Protein 3THA (pdb70)

B-factor: mean 65.98, std 14.43, range [35.9, 123.42]

Organism: Campylobacter jejuni subsp. jejuni serotype O:2 (strain ATCC 700819 / NCTC 11168) (NCBI:txid192222)

Structure (mmCIF, N/CA/C/O backbone):
data_3THA
#
_entry.id   3THA
#
_cell.length_a   91.969
_cell.length_b   91.969
_cell.length_c   120.020
_cell.angle_alpha   90.000
_cell.angle_beta   90.000
_cell.angle_gamma   120.000
#
_symmetry.space_group_name_H-M   'P 31 2 1'
#
loop_
_entity.id
_entity.type
_entity.pdbx_description
1 polymer 'Tryptophan synthase alpha chain'
2 water water
#
loop_
_atom_site.group_PDB
_atom_site.id
_atom_site.type_symbol
_atom_site.label_atom_id
_atom_site.label_alt_id
_atom_site.label_comp_id
_atom_site.label_asym_id
_atom_site.label_entity_id
_atom_site.label_seq_id
_atom_site.pdbx_PDB_ins_code
_atom_site.Cartn_x
_atom_site.Cartn_y
_atom_site.Cartn_z
_atom_site.occupancy
_atom_site.B_iso_or_equiv
_atom_site.auth_seq_id
_atom_site.auth_comp_id
_atom_site.auth_asym_id
_atom_site.auth_atom_id
_atom_site.pdbx_PDB_model_num
ATOM 1 N N . ALA A 1 3 ? 6.317 52.951 72.786 1.00 78.97 0 ALA A N 1
ATOM 2 C CA . ALA A 1 3 ? 4.839 53.008 73.009 1.00 79.25 0 ALA A CA 1
ATOM 3 C C . ALA A 1 3 ? 4.112 52.417 71.799 1.00 76.86 0 ALA A C 1
ATOM 4 O O . ALA A 1 3 ? 4.666 52.397 70.693 1.00 75.16 0 ALA A O 1
ATOM 14 N N . VAL A 1 5 ? 2.040 52.407 68.674 1.00 70.85 2 VAL A N 1
ATOM 15 C CA . VAL A 1 5 ? 1.773 53.245 67.497 1.00 69.75 2 VAL A CA 1
ATOM 16 C C . VAL A 1 5 ? 0.373 53.915 67.332 1.00 69.57 2 VAL A C 1
ATOM 17 O O . VAL A 1 5 ? -0.663 53.247 67.337 1.00 68.60 2 VAL A O 1
ATOM 21 N N . ASP A 1 6 ? 0.371 55.235 67.157 1.00 69.38 3 ASP A N 1
ATOM 22 C CA . ASP A 1 6 ? -0.800 55.976 66.667 1.00 68.48 3 ASP A CA 1
ATOM 23 C C . ASP A 1 6 ? -0.567 56.465 65.234 1.00 66.43 3 ASP A C 1
ATOM 24 O O . ASP A 1 6 ? 0.097 57.475 65.014 1.00 67.95 3 ASP A O 1
ATOM 29 N N . PHE A 1 7 ? -1.128 55.762 64.264 1.00 63.05 4 PHE A N 1
ATOM 30 C CA . PHE A 1 7 ? -0.906 56.070 62.838 1.00 60.28 4 PHE A CA 1
ATOM 31 C C . PHE A 1 7 ? -1.443 57.435 62.372 1.00 62.03 4 PHE A C 1
ATOM 32 O O . PHE A 1 7 ? -1.029 57.960 61.333 1.00 60.90 4 PHE A O 1
ATOM 40 N N . ARG A 1 8 ? -2.358 58.010 63.140 1.00 64.32 5 ARG A N 1
ATOM 41 C CA . ARG A 1 8 ? -2.874 59.347 62.832 1.00 68.10 5 ARG A CA 1
ATOM 42 C C . ARG A 1 8 ? -1.789 60.401 62.974 1.00 70.78 5 ARG A C 1
ATOM 43 O O . ARG A 1 8 ? -1.923 61.521 62.484 1.00 72.89 5 ARG A O 1
ATOM 51 N N . LYS A 1 9 ? -0.702 60.004 63.633 1.00 71.54 6 LYS A N 1
ATOM 52 C CA . LYS A 1 9 ? 0.480 60.853 63.833 1.00 74.72 6 LYS A CA 1
ATOM 53 C C . LYS A 1 9 ? 1.402 60.971 62.593 1.00 73.39 6 LYS A C 1
ATOM 54 O O . LYS A 1 9 ? 2.212 61.900 62.501 1.00 75.17 6 LYS A O 1
ATOM 60 N N . PHE A 1 10 ? 1.252 60.047 61.639 1.00 70.88 7 PHE A N 1
ATOM 61 C CA . PHE A 1 10 ? 2.164 59.940 60.477 1.00 69.48 7 PHE A CA 1
ATOM 62 C C . PHE A 1 10 ? 1.704 60.638 59.178 1.00 70.34 7 PHE A C 1
ATOM 63 O O . PHE A 1 10 ? 2.423 60.672 58.179 1.00 70.07 7 PHE A O 1
ATOM 71 N N . TYR A 1 11 ? 0.515 61.228 59.223 1.00 72.04 8 TYR A N 1
ATOM 72 C CA . TYR A 1 11 ? -0.048 61.988 58.104 1.00 73.11 8 TYR A CA 1
ATOM 73 C C . TYR A 1 11 ? -1.007 63.047 58.640 1.00 76.47 8 TYR A C 1
ATOM 74 O O . TYR A 1 11 ? -1.446 62.987 59.789 1.00 77.15 8 TYR A O 1
ATOM 83 N N . LYS A 1 12 ? -1.343 63.994 57.775 1.00 78.67 9 LYS A N 1
ATOM 84 C CA . LYS A 1 12 ? -2.245 65.056 58.097 1.00 82.05 9 LYS A CA 1
ATOM 85 C C . LYS A 1 12 ? -3.622 64.734 57.542 1.00 82.12 9 LYS A C 1
ATOM 86 O O . LYS A 1 12 ? -4.520 64.318 58.286 1.00 82.27 9 LYS A O 1
ATOM 92 N N . GLU A 1 13 ? -3.797 64.934 56.237 1.00 81.66 10 GLU A N 1
ATOM 93 C CA . GLU A 1 13 ? -5.129 64.819 55.645 1.00 82.29 10 GLU A CA 1
ATOM 94 C C . GLU A 1 13 ? -5.472 63.375 55.285 1.00 78.06 10 GLU A C 1
ATOM 95 O O . GLU A 1 13 ? -6.542 62.862 55.669 1.00 78.40 10 GLU A O 1
ATOM 101 N N . ASN A 1 14 ? -4.558 62.732 54.556 1.00 73.56 11 ASN A N 1
ATOM 102 C CA . ASN A 1 14 ? -4.738 61.366 54.096 1.00 69.02 11 ASN A CA 1
ATOM 103 C C . ASN A 1 14 ? -3.360 60.744 53.879 1.00 65.74 11 ASN A C 1
ATOM 104 O O . ASN A 1 14 ? -2.467 61.401 53.334 1.00 65.98 11 ASN A O 1
ATOM 109 N N . ALA A 1 15 ? -3.192 59.498 54.325 1.00 61.52 12 ALA A N 1
ATOM 110 C CA . ALA A 1 15 ? -1.893 58.852 54.336 1.00 58.67 12 ALA A CA 1
ATOM 111 C C . ALA A 1 15 ? -1.512 58.268 52.981 1.00 57.36 12 ALA A C 1
ATOM 112 O O . ALA A 1 15 ? -2.269 57.500 52.380 1.00 56.25 12 ALA A O 1
ATOM 114 N N . ASN A 1 16 ? -0.333 58.665 52.503 1.00 57.20 13 ASN A N 1
ATOM 115 C CA . ASN A 1 16 ? 0.325 57.984 51.394 1.00 55.45 13 ASN A CA 1
ATOM 116 C C . ASN A 1 16 ? 1.044 56.714 51.905 1.00 52.63 13 ASN A C 1
ATOM 117 O O . ASN A 1 16 ? 2.028 56.777 52.668 1.00 52.95 13 ASN A O 1
ATOM 122 N N . VAL A 1 17 ? 0.536 55.566 51.484 1.00 50.71 14 VAL A N 1
ATOM 123 C CA . VAL A 1 17 ? 1.118 54.286 51.828 1.00 46.72 14 VAL A CA 1
ATOM 124 C C . VAL A 1 17 ? 1.642 53.599 50.583 1.00 46.40 14 VAL A C 1
ATOM 125 O O . VAL A 1 17 ? 0.949 53.468 49.559 1.00 47.56 14 VAL A O 1
ATOM 129 N N . ALA A 1 18 ? 2.870 53.114 50.700 1.00 45.13 15 ALA A N 1
ATOM 130 C CA . ALA A 1 18 ? 3.525 52.395 49.632 1.00 43.42 15 ALA A CA 1
ATOM 131 C C . ALA A 1 18 ? 4.068 51.070 50.147 1.00 42.11 15 ALA A C 1
ATOM 132 O O . ALA A 1 18 ? 4.358 50.890 51.376 1.00 41.07 15 ALA A O 1
ATOM 134 N N . TYR A 1 19 ? 4.250 50.169 49.192 1.00 40.61 16 TYR A N 1
ATOM 135 C CA . TYR A 1 19 ? 4.767 48.886 49.405 1.00 39.46 16 TYR A CA 1
ATOM 136 C C . TYR A 1 19 ? 5.959 48.681 48.489 1.00 40.96 16 TYR A C 1
ATOM 137 O O . TYR A 1 19 ? 5.933 49.040 47.302 1.00 41.01 16 TYR A O 1
ATOM 146 N N . THR A 1 20 ? 7.023 48.090 49.028 1.00 40.13 17 THR A N 1
ATOM 147 C CA . THR A 1 20 ? 8.142 47.725 48.206 1.00 41.15 17 THR A CA 1
ATOM 148 C C . THR A 1 20 ? 8.666 46.335 48.574 1.00 41.12 17 THR A C 1
ATOM 149 O O . THR A 1 20 ? 8.516 45.914 49.703 1.00 39.63 17 THR A O 1
ATOM 153 N N . VAL A 1 21 ? 9.305 45.634 47.639 1.00 42.27 18 VAL A N 1
ATOM 154 C CA . VAL A 1 21 ? 10.000 44.410 47.970 1.00 41.68 18 VAL A CA 1
ATOM 155 C C . VAL A 1 21 ? 11.450 44.710 48.332 1.00 42.19 18 VAL A C 1
ATOM 156 O O . VAL A 1 21 ? 12.210 45.124 47.454 1.00 43.67 18 VAL A O 1
ATOM 160 N N . LEU A 1 22 ? 11.878 44.444 49.569 1.00 41.40 19 LEU A N 1
ATOM 161 C CA . LEU A 1 22 ? 13.263 44.719 49.902 1.00 42.14 19 LEU A CA 1
ATOM 162 C C . LEU A 1 22 ? 14.170 43.772 49.154 1.00 43.98 19 LEU A C 1
ATOM 163 O O . LEU A 1 22 ? 13.887 42.587 48.978 1.00 43.49 19 LEU A O 1
ATOM 168 N N . GLY A 1 23 ? 15.262 44.321 48.661 1.00 45.94 20 GLY A N 1
ATOM 169 C CA . GLY A 1 23 ? 16.147 43.521 47.866 1.00 47.91 20 GLY A CA 1
ATOM 170 C C . GLY A 1 23 ? 15.840 43.623 46.395 1.00 49.30 20 GLY A C 1
ATOM 171 O O . GLY A 1 23 ? 16.646 43.149 45.606 1.00 51.99 20 GLY A O 1
ATOM 172 N N . TYR A 1 24 ? 14.733 44.259 45.987 1.00 48.15 21 TYR A N 1
ATOM 173 C CA . TYR A 1 24 ? 14.517 44.441 44.531 1.00 48.87 21 TYR A CA 1
ATOM 174 C C . TYR A 1 24 ? 14.859 45.837 43.934 1.00 50.43 21 TYR A C 1
ATOM 175 O O . TYR A 1 24 ? 14.298 46.870 44.352 1.00 49.94 21 TYR A O 1
ATOM 184 N N . PRO A 1 25 ? 15.747 45.873 42.927 1.00 53.11 22 PRO A N 1
ATOM 185 C CA . PRO A 1 25 ? 16.451 44.735 42.302 1.00 56.04 22 PRO A CA 1
ATOM 186 C C . PRO A 1 25 ? 17.739 44.376 43.055 1.00 58.15 22 PRO A C 1
ATOM 187 O O . PRO A 1 25 ? 18.462 43.485 42.659 1.00 61.75 22 PRO A O 1
ATOM 191 N N . ASN A 1 26 ? 18.042 45.104 44.117 1.00 57.84 23 ASN A N 1
ATOM 192 C CA . ASN A 1 26 ? 19.156 44.785 44.964 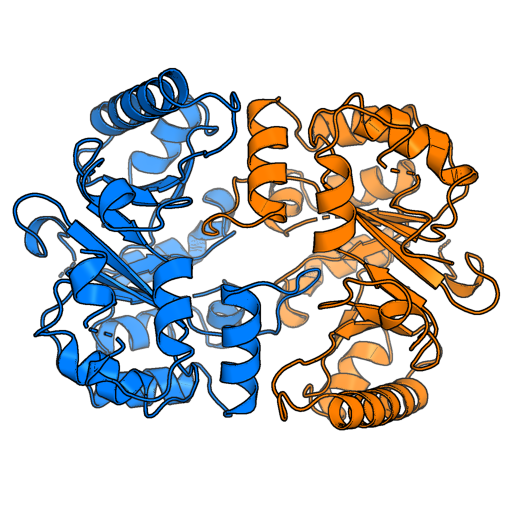1.00 58.63 23 ASN A CA 1
ATOM 193 C C . ASN A 1 26 ? 19.008 45.575 46.246 1.00 57.83 23 ASN A C 1
ATOM 194 O O . ASN A 1 26 ? 18.263 46.581 46.295 1.00 56.79 23 ASN A O 1
ATOM 199 N N . LEU A 1 27 ? 19.728 45.101 47.260 1.00 57.44 24 LEU A N 1
ATOM 200 C CA . LEU A 1 27 ? 19.632 45.537 48.612 1.00 56.03 24 LEU A CA 1
ATOM 201 C C . LEU A 1 27 ? 20.137 46.964 48.682 1.00 56.33 24 LEU A C 1
ATOM 202 O O . LEU A 1 27 ? 19.647 47.803 49.485 1.00 54.95 24 LEU A O 1
ATOM 207 N N . GLN A 1 28 ? 21.136 47.265 47.859 1.00 57.03 25 GLN A N 1
ATOM 208 C CA A GLN A 1 28 ? 21.720 48.576 47.899 0.60 58.28 25 GLN A CA 1
ATOM 209 C CA B GLN A 1 28 ? 21.703 48.611 47.919 0.40 57.59 25 GLN A CA 1
ATOM 210 C C . GLN A 1 28 ? 20.719 49.600 47.317 1.00 57.02 25 GLN A C 1
ATOM 211 O O . GLN A 1 28 ? 20.683 50.763 47.732 1.00 58.36 25 GLN A O 1
ATOM 222 N N . THR A 1 29 ? 19.881 49.154 46.378 1.00 55.09 26 THR A N 1
ATOM 223 C CA . THR A 1 29 ? 18.798 50.024 45.874 1.00 52.99 26 THR A CA 1
ATOM 224 C C . THR A 1 29 ? 17.785 50.308 47.011 1.00 50.03 26 THR A C 1
ATOM 225 O O . THR A 1 29 ? 17.464 51.456 47.261 1.00 48.88 26 THR A O 1
ATOM 229 N N . SER A 1 30 ? 17.318 49.258 47.703 1.00 48.32 27 SER A N 1
ATOM 230 C CA . SER A 1 30 ? 16.449 49.407 48.888 1.00 47.57 27 SER A CA 1
ATOM 231 C C . SER A 1 30 ? 17.026 50.358 49.913 1.00 48.41 27 SER A C 1
ATOM 232 O O . SER A 1 30 ? 16.348 51.223 50.418 1.00 48.32 27 SER A O 1
ATOM 235 N N . GLU A 1 31 ? 18.310 50.179 50.196 1.00 51.62 28 GLU A N 1
ATOM 236 C CA . GLU A 1 31 ? 19.059 51.006 51.129 1.00 53.16 28 GLU A CA 1
ATOM 237 C C . GLU A 1 31 ? 18.962 52.476 50.742 1.00 53.89 28 GLU A C 1
ATOM 238 O O . GLU A 1 31 ? 18.445 53.295 51.514 1.00 53.89 28 GLU A O 1
ATOM 244 N N . ALA A 1 32 ? 19.417 52.797 49.539 1.00 54.37 29 ALA A N 1
ATOM 245 C CA . ALA A 1 32 ? 19.321 54.144 49.026 1.00 56.53 29 ALA A CA 1
ATOM 246 C C . ALA A 1 32 ? 17.890 54.657 49.011 1.00 56.06 29 ALA A C 1
ATOM 247 O O . ALA A 1 32 ? 17.625 55.843 49.321 1.00 57.68 29 ALA A O 1
ATOM 249 N N . PHE A 1 33 ? 16.952 53.782 48.650 1.00 53.98 30 PHE A N 1
ATOM 250 C CA . PHE A 1 33 ? 15.566 54.178 48.678 1.00 52.42 30 PHE A CA 1
ATOM 251 C C . PHE A 1 33 ? 15.191 54.591 50.079 1.00 51.59 30 PHE A C 1
ATOM 252 O O . PHE A 1 33 ? 14.668 55.699 50.277 1.00 51.22 30 PHE A O 1
ATOM 260 N N . LEU A 1 34 ? 15.493 53.729 51.059 1.00 51.87 31 LEU A N 1
ATOM 261 C CA . LEU A 1 34 ? 15.107 54.009 52.483 1.00 51.83 31 LEU A CA 1
ATOM 262 C C . LEU A 1 34 ? 15.760 55.269 53.008 1.00 54.61 31 LEU A C 1
ATOM 263 O O . LEU A 1 34 ? 15.203 55.967 53.828 1.00 54.63 31 LEU A O 1
ATOM 268 N N . GLN A 1 35 ? 16.937 55.580 52.472 1.00 57.82 32 GLN A N 1
ATOM 269 C CA . GLN A 1 35 ? 17.664 56.747 52.902 1.00 61.68 32 GLN A CA 1
ATOM 270 C C . GLN A 1 35 ? 17.041 58.002 52.383 1.00 63.07 32 GLN A C 1
ATOM 271 O O . GLN A 1 35 ? 17.339 59.071 52.884 1.00 65.76 32 GLN A O 1
ATOM 277 N N . ARG A 1 36 ? 16.167 57.882 51.388 1.00 62.44 33 ARG A N 1
ATOM 278 C CA . ARG A 1 36 ? 15.527 59.055 50.777 1.00 63.58 33 ARG A CA 1
ATOM 279 C C . ARG A 1 36 ? 14.061 59.094 51.102 1.00 61.72 33 ARG A C 1
ATOM 280 O O . ARG A 1 36 ? 13.341 59.941 50.603 1.00 62.71 33 ARG A O 1
ATOM 288 N N . LEU A 1 37 ? 13.630 58.154 51.919 1.00 59.03 34 LEU A N 1
ATOM 289 C CA . LEU A 1 37 ? 12.247 58.050 52.289 1.00 58.40 34 LEU A CA 1
ATOM 290 C C . LEU A 1 37 ? 11.747 59.348 52.891 1.00 61.23 34 LEU A C 1
ATOM 291 O O . LEU A 1 37 ? 10.700 59.864 52.488 1.00 62.53 34 LEU A O 1
ATOM 296 N N . ASP A 1 38 ? 12.528 59.903 53.814 1.00 64.07 35 ASP A N 1
ATOM 297 C CA . ASP A 1 38 ? 12.286 61.243 54.364 1.00 68.18 35 ASP A CA 1
ATOM 298 C C . ASP A 1 38 ? 11.906 62.349 53.362 1.00 70.59 35 ASP A C 1
ATOM 299 O O . ASP A 1 38 ? 11.058 63.197 53.688 1.00 72.98 35 ASP A O 1
ATOM 304 N N . GLN A 1 39 ? 12.498 62.346 52.158 1.00 70.91 36 GLN A N 1
ATOM 305 C CA . GLN A 1 39 ? 12.123 63.328 51.119 1.00 72.57 36 GLN A CA 1
ATOM 306 C C . GLN A 1 39 ? 11.167 62.795 50.015 1.00 71.05 36 GLN A C 1
ATOM 307 O O . GLN A 1 39 ? 10.940 63.449 49.000 1.00 73.28 36 GLN A O 1
ATOM 313 N N . SER A 1 40 ? 10.597 61.612 50.218 1.00 67.40 37 SER A N 1
ATOM 314 C CA . SER A 1 40 ? 9.488 61.159 49.379 1.00 65.62 37 SER A CA 1
ATOM 315 C C . SER A 1 40 ? 8.157 61.566 50.017 1.00 64.68 37 SER A C 1
ATOM 316 O O . SER A 1 40 ? 8.126 61.934 51.178 1.00 64.91 37 SER A O 1
ATOM 319 N N . PRO A 1 41 ? 7.054 61.462 49.265 1.00 64.09 38 PRO A N 1
ATOM 320 C CA . PRO A 1 41 ? 5.721 61.756 49.810 1.00 63.94 38 PRO A CA 1
ATOM 321 C C . PRO A 1 41 ? 5.101 60.591 50.535 1.00 60.99 38 PRO A C 1
ATOM 322 O O . PRO A 1 41 ? 3.962 60.682 50.992 1.00 61.84 38 PRO A O 1
ATOM 326 N N . ILE A 1 42 ? 5.830 59.491 50.631 1.00 57.84 39 ILE A N 1
ATOM 327 C CA . ILE A 1 42 ? 5.325 58.322 51.319 1.00 54.02 39 ILE A CA 1
ATOM 328 C C . ILE A 1 42 ? 5.348 58.592 52.818 1.00 53.75 39 ILE A C 1
ATOM 329 O O . ILE A 1 42 ? 6.377 58.980 53.356 1.00 54.26 39 ILE A O 1
ATOM 334 N N . ASP A 1 43 ? 4.208 58.384 53.478 1.00 52.99 40 ASP A N 1
ATOM 335 C CA . ASP A 1 43 ? 4.096 58.532 54.932 1.00 52.23 40 ASP A CA 1
ATOM 336 C C . ASP A 1 43 ? 4.337 57.196 55.640 1.00 49.43 40 ASP A C 1
ATOM 337 O O . ASP A 1 43 ? 4.878 57.167 56.741 1.00 48.51 40 ASP A O 1
ATOM 342 N N . ILE A 1 44 ? 3.901 56.097 55.017 1.00 47.57 41 ILE A N 1
ATOM 343 C CA . ILE A 1 44 ? 4.029 54.779 55.618 1.00 45.57 41 ILE A CA 1
ATOM 344 C C . ILE A 1 44 ? 4.530 53.819 54.522 1.00 45.13 41 ILE A C 1
ATOM 345 O O . ILE A 1 44 ? 4.008 53.800 53.369 1.00 45.51 41 ILE A O 1
ATOM 350 N N . LEU A 1 45 ? 5.525 53.011 54.886 1.00 43.50 42 LEU A N 1
ATOM 351 C CA . LEU A 1 45 ? 6.156 52.122 53.948 1.00 41.77 42 LEU A CA 1
ATOM 352 C C . LEU A 1 45 ? 5.997 50.757 54.477 1.00 40.72 42 LEU A C 1
ATOM 353 O O . LEU A 1 45 ? 6.421 50.525 55.577 1.00 40.25 42 LEU A O 1
ATOM 358 N N . GLU A 1 46 ? 5.342 49.881 53.709 1.00 40.36 43 GLU A N 1
ATOM 359 C CA . GLU A 1 46 ? 5.305 48.464 54.006 1.00 40.13 43 GLU A CA 1
ATOM 360 C C . GLU A 1 46 ? 6.540 47.804 53.395 1.00 41.17 43 GLU A C 1
ATOM 361 O O . GLU A 1 46 ? 6.797 47.905 52.189 1.00 41.92 43 GLU A O 1
ATOM 367 N N . LEU A 1 47 ? 7.321 47.149 54.233 1.00 41.11 44 LEU A N 1
ATOM 368 C CA . LEU A 1 47 ? 8.515 46.521 53.772 1.00 41.21 44 LEU A CA 1
ATOM 369 C C . LEU A 1 47 ? 8.183 45.076 53.450 1.00 41.52 44 LEU A C 1
ATOM 370 O O . LEU A 1 47 ? 7.896 44.311 54.348 1.00 40.63 44 LEU A O 1
ATOM 375 N N . GLY A 1 48 ? 8.173 44.713 52.167 1.00 41.67 45 GLY A N 1
ATOM 376 C CA . GLY A 1 48 ? 7.936 43.343 51.789 1.00 43.08 45 GLY A CA 1
ATOM 377 C C . GLY A 1 48 ? 9.176 42.514 51.989 1.00 44.91 45 GLY A C 1
ATOM 378 O O . GLY A 1 48 ? 10.179 42.825 51.417 1.00 45.57 45 GLY A O 1
ATOM 379 N N . VAL A 1 49 ? 9.130 41.453 52.792 1.00 46.45 46 VAL A N 1
ATOM 380 C CA . VAL A 1 49 ? 10.323 40.644 52.904 1.00 50.18 46 VAL A CA 1
ATOM 381 C C . VAL A 1 49 ? 10.132 39.261 52.354 1.00 53.13 46 VAL A C 1
ATOM 382 O O . VAL A 1 49 ? 9.414 38.482 52.917 1.00 52.74 46 VAL A O 1
ATOM 386 N N . ALA A 1 50 ? 10.825 38.946 51.266 1.00 56.95 47 ALA A N 1
ATOM 387 C CA . ALA A 1 50 ? 10.790 37.579 50.714 1.00 60.52 47 ALA A CA 1
ATOM 388 C C . ALA A 1 50 ? 11.471 36.454 51.588 1.00 63.11 47 ALA A C 1
ATOM 389 O O . ALA A 1 50 ? 12.615 36.617 52.068 1.00 62.27 47 ALA A O 1
ATOM 391 N N . TYR A 1 51 ? 10.770 35.312 51.753 1.00 66.13 48 TYR A N 1
ATOM 392 C CA . TYR A 1 51 ? 11.314 34.099 52.430 1.00 68.82 48 TYR A CA 1
ATOM 393 C C . TYR A 1 51 ? 11.289 32.812 51.553 1.00 72.83 48 TYR A C 1
ATOM 394 O O . TYR A 1 51 ? 12.311 32.107 51.423 1.00 74.66 48 TYR A O 1
ATOM 403 N N . SER A 1 52 ? 10.124 32.506 50.975 1.00 74.94 49 SER A N 1
ATOM 404 C CA . SER A 1 52 ? 9.976 31.434 49.960 1.00 79.19 49 SER A CA 1
ATOM 405 C C . SER A 1 52 ? 9.682 32.004 48.558 1.00 80.66 49 SER A C 1
ATOM 406 O O . SER A 1 52 ? 9.191 33.154 48.431 1.00 79.66 49 SER A O 1
ATOM 409 N N . ASP A 1 53 ? 9.937 31.208 47.509 1.00 84.11 50 ASP A N 1
ATOM 410 C CA . ASP A 1 53 ? 9.473 31.558 46.145 1.00 85.45 50 ASP A CA 1
ATOM 411 C C . ASP A 1 53 ? 7.946 31.395 46.041 1.00 85.15 50 ASP A C 1
ATOM 412 O O . ASP A 1 53 ? 7.396 30.475 46.635 1.00 85.79 50 ASP A O 1
ATOM 417 N N . PRO A 1 54 ? 7.255 32.309 45.323 1.00 84.61 51 PRO A N 1
ATOM 418 C CA . PRO A 1 54 ? 5.826 32.233 44.910 1.00 84.99 51 PRO A CA 1
ATOM 419 C C . PRO A 1 54 ? 5.478 31.112 43.928 1.00 88.58 51 PRO A C 1
ATOM 420 O O . PRO A 1 54 ? 6.360 30.566 43.279 1.00 90.43 51 PRO A O 1
ATOM 424 N N . ILE A 1 55 ? 4.190 30.820 43.777 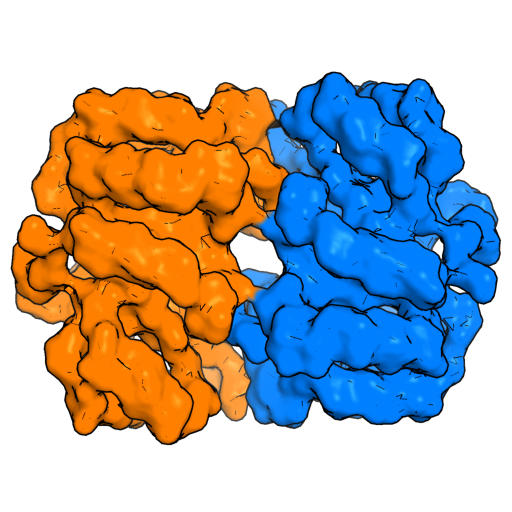1.00 89.18 52 ILE A N 1
ATOM 425 C CA . ILE A 1 55 ? 3.800 29.516 43.286 1.00 92.41 52 ILE A CA 1
ATOM 426 C C . ILE A 1 55 ? 3.223 29.432 41.866 1.00 95.46 52 ILE A C 1
ATOM 427 O O . ILE A 1 55 ? 3.986 29.163 40.945 1.00 98.12 52 ILE A O 1
ATOM 432 N N . ALA A 1 56 ? 1.908 29.633 41.680 1.00 95.53 53 ALA A N 1
ATOM 433 C CA . ALA A 1 56 ? 1.240 29.347 40.369 1.00 99.12 53 ALA A CA 1
ATOM 434 C C . ALA A 1 56 ? 1.215 30.539 39.416 1.00 98.89 53 ALA A C 1
ATOM 435 O O . ALA A 1 56 ? 0.377 30.602 38.528 1.00 101.14 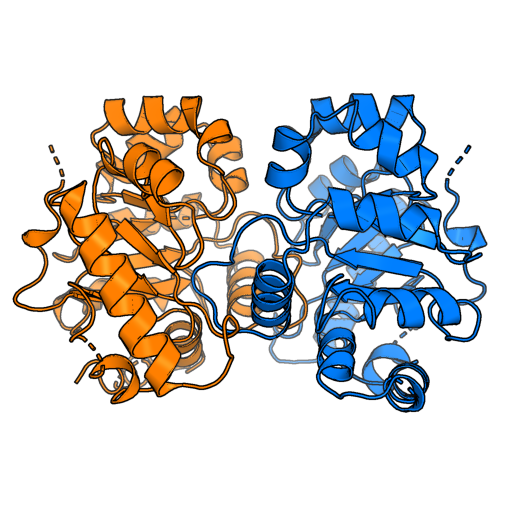53 ALA A O 1
ATOM 437 N N . ASP A 1 57 ? 2.190 31.436 39.580 1.00 96.63 54 ASP A N 1
ATOM 438 C CA . ASP A 1 57 ? 2.076 32.853 39.213 1.00 94.63 54 ASP A CA 1
ATOM 439 C C . ASP A 1 57 ? 2.823 33.278 37.911 1.00 95.49 54 ASP A C 1
ATOM 440 O O . ASP A 1 57 ? 2.728 32.625 36.880 1.00 98.39 54 ASP A O 1
ATOM 445 N N . GLY A 1 58 ? 3.542 34.400 38.010 1.00 92.81 55 GLY A N 1
ATOM 446 C CA . GLY A 1 58 ? 4.331 35.004 36.935 1.00 93.12 55 GLY A CA 1
ATOM 447 C C . GLY A 1 58 ? 4.456 36.526 37.089 1.00 89.34 55 GLY A C 1
ATOM 448 O O . GLY A 1 58 ? 5.146 37.147 36.272 1.00 90.61 55 GLY A O 1
ATOM 449 N N . GLU A 1 59 ? 3.827 37.102 38.137 1.00 84.25 56 GLU A N 1
ATOM 450 C CA . GLU A 1 59 ? 3.436 38.569 38.212 1.00 81.05 56 GLU A CA 1
ATOM 451 C C . GLU A 1 59 ? 4.387 39.595 38.881 1.00 76.21 56 GLU A C 1
ATOM 452 O O . GLU A 1 59 ? 5.460 39.242 39.371 1.00 75.00 56 GLU A O 1
ATOM 458 N N . ILE A 1 60 ? 3.976 40.867 38.888 1.00 73.61 57 ILE A N 1
ATOM 459 C CA . ILE A 1 60 ? 4.849 41.966 39.340 1.00 70.57 57 ILE A CA 1
ATOM 460 C C . ILE A 1 60 ? 5.488 41.717 40.708 1.00 66.95 57 ILE A C 1
ATOM 461 O O . ILE A 1 60 ? 6.703 41.579 40.806 1.00 67.37 57 ILE A O 1
ATOM 466 N N . ILE A 1 61 ? 4.687 41.599 41.757 1.00 63.78 58 ILE A N 1
ATOM 467 C CA . ILE A 1 61 ? 5.284 41.432 43.092 1.00 59.74 58 ILE A CA 1
ATOM 468 C C . ILE A 1 61 ? 6.009 40.119 43.192 1.00 60.02 58 ILE A C 1
ATOM 469 O O . ILE A 1 61 ? 7.112 40.048 43.733 1.00 60.19 58 ILE A O 1
ATOM 474 N N . ALA A 1 62 ? 5.450 39.077 42.601 1.00 61.69 59 ALA A N 1
ATOM 475 C CA . ALA A 1 62 ? 6.098 37.772 42.704 1.00 62.34 59 ALA A CA 1
ATOM 476 C C . ALA A 1 62 ? 7.511 37.727 42.076 1.00 62.94 59 ALA A C 1
ATOM 477 O O . ALA A 1 62 ? 8.459 37.237 42.701 1.00 62.71 59 ALA A O 1
ATOM 479 N N . ASP A 1 63 ? 7.696 38.285 40.880 1.00 64.30 60 ASP A N 1
ATOM 480 C CA . ASP A 1 63 ? 9.053 38.254 40.273 1.00 65.44 60 ASP A CA 1
ATOM 481 C C . ASP A 1 63 ? 10.160 39.044 41.023 1.00 63.39 60 ASP A C 1
ATOM 482 O O . ASP A 1 63 ? 11.341 38.623 41.089 1.00 64.04 60 ASP A O 1
ATOM 487 N N . ALA A 1 64 ? 9.786 40.182 41.583 1.00 60.55 61 ALA A N 1
ATOM 488 C CA . ALA A 1 64 ? 10.727 40.978 42.357 1.00 59.74 61 ALA A CA 1
ATOM 489 C C . ALA A 1 64 ? 11.209 40.162 43.520 1.00 58.94 61 ALA A C 1
ATOM 490 O O . ALA A 1 64 ? 12.392 40.157 43.872 1.00 59.15 61 ALA A O 1
ATOM 492 N N . ALA A 1 65 ? 10.265 39.459 44.132 1.00 59.64 62 ALA A N 1
ATOM 493 C CA . ALA A 1 65 ? 10.561 38.651 45.333 1.00 59.38 62 ALA A CA 1
ATOM 494 C C . ALA A 1 65 ? 11.580 37.528 45.087 1.00 61.46 62 ALA A C 1
ATOM 495 O O . ALA A 1 65 ? 12.450 37.320 45.924 1.00 61.92 62 ALA A O 1
ATOM 497 N N . LYS A 1 66 ? 11.504 36.860 43.931 1.00 64.85 63 LYS A N 1
ATOM 498 C CA . LYS A 1 66 ? 12.463 35.789 43.541 1.00 67.37 63 LYS A CA 1
ATOM 499 C C . LYS A 1 66 ? 13.825 36.346 43.241 1.00 69.04 63 LYS A C 1
ATOM 500 O O . LYS A 1 66 ? 14.880 35.716 43.545 1.00 70.62 63 LYS A O 1
ATOM 506 N N . ILE A 1 67 ? 13.819 37.513 42.594 1.00 69.04 64 ILE A N 1
ATOM 507 C CA . ILE A 1 67 ? 15.050 38.186 42.299 1.00 69.39 64 ILE A CA 1
ATOM 508 C C . ILE A 1 67 ? 15.639 38.559 43.638 1.00 68.66 64 ILE A C 1
ATOM 509 O O . ILE A 1 67 ? 16.800 38.270 43.922 1.00 70.69 64 ILE A O 1
ATOM 514 N N . ALA A 1 68 ? 14.834 39.139 44.512 1.00 66.37 65 ALA A N 1
ATOM 515 C CA . ALA A 1 68 ? 15.390 39.517 45.784 1.00 65.82 65 ALA A CA 1
ATOM 516 C C . ALA A 1 68 ? 16.040 38.297 46.438 1.00 66.87 65 ALA A C 1
ATOM 517 O O . ALA A 1 68 ? 16.998 38.422 47.205 1.00 68.20 65 ALA A O 1
ATOM 519 N N . LEU A 1 69 ? 15.527 37.118 46.145 1.00 67.45 66 LEU A N 1
ATOM 520 C CA . LEU A 1 69 ? 16.015 35.942 46.870 1.00 68.81 66 LEU A CA 1
ATOM 521 C C . LEU A 1 69 ? 17.424 35.552 46.381 1.00 71.46 66 LEU A C 1
ATOM 522 O O . LEU A 1 69 ? 18.353 35.305 47.157 1.00 71.36 66 LEU A O 1
ATOM 527 N N . ASP A 1 70 ? 17.586 35.601 45.071 1.00 74.17 67 ASP A N 1
ATOM 528 C CA . ASP A 1 70 ? 18.847 35.253 44.455 1.00 77.48 67 ASP A CA 1
ATOM 529 C C . ASP A 1 70 ? 19.991 36.182 44.896 1.00 77.62 67 ASP A C 1
ATOM 530 O O . ASP A 1 70 ? 21.147 35.763 45.056 1.00 80.58 67 ASP A O 1
ATOM 535 N N . GLN A 1 71 ? 19.655 37.439 45.097 1.00 75.59 68 GLN A N 1
ATOM 536 C CA . GLN A 1 71 ? 20.574 38.417 45.601 1.00 75.00 68 GLN A CA 1
ATOM 537 C C . GLN A 1 71 ? 21.104 38.012 46.982 1.00 74.51 68 GLN A C 1
ATOM 538 O O . GLN A 1 71 ? 21.905 38.743 47.567 1.00 75.02 68 GLN A O 1
ATOM 544 N N . GLY A 1 72 ? 20.639 36.878 47.519 1.00 73.59 69 GLY A N 1
ATOM 545 C CA . GLY A 1 72 ? 21.023 36.448 48.868 1.00 71.49 69 GLY A CA 1
ATOM 546 C C . GLY A 1 72 ? 20.334 37.279 49.942 1.00 67.68 69 GLY A C 1
ATOM 547 O O . GLY A 1 72 ? 20.803 37.370 51.078 1.00 66.87 69 GLY A O 1
ATOM 548 N N . VAL A 1 73 ? 19.209 37.886 49.584 1.00 65.45 70 VAL A N 1
ATOM 549 C CA . VAL A 1 73 ? 18.472 38.734 50.527 1.00 61.07 70 VAL A CA 1
ATOM 550 C C . VAL A 1 73 ? 17.583 37.870 51.398 1.00 59.48 70 VAL A C 1
ATOM 551 O O . VAL A 1 73 ? 16.944 36.911 50.941 1.00 58.33 70 VAL A O 1
ATOM 555 N N . ASP A 1 74 ? 17.583 38.189 52.691 1.00 57.70 71 ASP A N 1
ATOM 556 C CA . ASP A 1 74 ? 16.771 37.479 53.633 1.00 55.37 71 ASP A CA 1
ATOM 557 C C . ASP A 1 74 ? 16.593 38.402 54.790 1.00 53.21 71 ASP A C 1
ATOM 558 O O . ASP A 1 74 ? 17.145 39.538 54.841 1.00 52.54 71 ASP A O 1
ATOM 563 N N . ILE A 1 75 ? 15.838 37.887 55.744 1.00 51.44 72 ILE A N 1
ATOM 564 C CA . ILE A 1 75 ? 15.413 38.640 56.886 1.00 49.50 72 ILE A CA 1
ATOM 565 C C . ILE A 1 75 ? 16.566 39.235 57.653 1.00 51.05 72 ILE A C 1
ATOM 566 O O . ILE A 1 75 ? 16.502 40.408 58.087 1.00 50.28 72 ILE A O 1
ATOM 571 N N . HIS A 1 76 ? 17.641 38.437 57.798 1.00 52.90 73 HIS A N 1
ATOM 572 C CA . HIS A 1 76 ? 18.842 38.857 58.520 1.00 53.65 73 HIS A CA 1
ATOM 573 C C . HIS A 1 76 ? 19.498 40.066 57.827 1.00 54.16 73 HIS A C 1
ATOM 574 O O . HIS A 1 76 ? 19.742 41.102 58.468 1.00 53.81 73 HIS A O 1
ATOM 581 N N . SER A 1 77 ? 19.741 39.978 56.524 1.00 54.99 74 SER A N 1
ATOM 582 C CA . SER A 1 77 ? 20.290 41.167 55.825 1.00 57.11 74 SER A CA 1
ATOM 583 C C . SER A 1 77 ? 19.337 42.357 55.940 1.00 55.79 74 SER A C 1
ATOM 584 O O . SER A 1 77 ? 19.775 43.517 56.013 1.00 55.91 74 SER A O 1
ATOM 587 N N . VAL A 1 78 ? 18.040 42.059 56.014 1.00 54.80 75 VAL A N 1
ATOM 588 C CA . VAL A 1 78 ? 17.031 43.112 56.129 1.00 54.53 75 VAL A CA 1
ATOM 589 C C . VAL A 1 78 ? 17.139 43.800 57.455 1.00 54.88 75 VAL A C 1
ATOM 590 O O . VAL A 1 78 ? 17.359 45.028 57.527 1.00 56.14 75 VAL A O 1
ATOM 594 N N . PHE A 1 79 ? 17.011 43.009 58.510 1.00 55.56 76 PHE A N 1
ATOM 595 C CA . PHE A 1 79 ? 17.370 43.462 59.856 1.00 56.09 76 PHE A CA 1
ATOM 596 C C . PHE A 1 79 ? 18.654 44.258 59.908 1.00 58.16 76 PHE A C 1
ATOM 597 O O . PHE A 1 79 ? 18.661 45.379 60.431 1.00 59.78 76 PHE A O 1
ATOM 605 N N . GLU A 1 80 ? 19.734 43.723 59.342 1.00 59.77 77 GLU A N 1
ATOM 606 C CA . GLU A 1 80 ? 21.021 44.446 59.343 1.00 61.86 77 GLU A CA 1
ATOM 607 C C . GLU A 1 80 ? 20.901 45.819 58.698 1.00 61.25 77 GLU A C 1
ATOM 608 O O . GLU A 1 80 ? 21.510 46.780 59.164 1.00 62.75 77 GLU A O 1
ATOM 614 N N . LEU A 1 81 ? 20.114 45.901 57.619 1.00 59.39 78 LEU A N 1
ATOM 615 C CA . LEU A 1 81 ? 19.948 47.148 56.845 1.00 58.59 78 LEU A CA 1
ATOM 616 C C . LEU A 1 81 ? 19.138 48.127 57.652 1.00 58.10 78 LEU A C 1
ATOM 617 O O . LEU A 1 81 ? 19.445 49.324 57.716 1.00 59.23 78 LEU A O 1
ATOM 622 N N . LEU A 1 82 ? 18.085 47.622 58.271 1.00 56.16 79 LEU A N 1
ATOM 623 C CA . LEU A 1 82 ? 17.289 48.471 59.087 1.00 56.57 79 LEU A CA 1
ATOM 624 C C . LEU A 1 82 ? 18.109 49.174 60.137 1.00 58.52 79 LEU A C 1
ATOM 625 O O . LEU A 1 82 ? 17.800 50.298 60.450 1.00 59.33 79 LEU A O 1
ATOM 630 N N . ALA A 1 83 ? 19.183 48.555 60.655 1.00 60.99 80 ALA A N 1
ATOM 631 C CA . ALA A 1 83 ? 20.067 49.262 61.632 1.00 63.09 80 ALA A CA 1
ATOM 632 C C . ALA A 1 83 ? 20.719 50.489 61.034 1.00 64.84 80 ALA A C 1
ATOM 633 O O . ALA A 1 83 ? 20.985 51.463 61.726 1.00 66.14 80 ALA A O 1
ATOM 635 N N . ARG A 1 84 ? 20.948 50.451 59.732 1.00 65.38 81 ARG A N 1
ATOM 636 C CA . ARG A 1 84 ? 21.754 51.481 59.080 1.00 67.88 81 ARG A CA 1
ATOM 637 C C . ARG A 1 84 ? 20.952 52.693 58.614 1.00 67.98 81 ARG A C 1
ATOM 638 O O . ARG A 1 84 ? 21.522 53.737 58.279 1.00 69.39 81 ARG A O 1
ATOM 646 N N . ILE A 1 85 ? 19.631 52.548 58.646 1.00 66.55 82 ILE A N 1
ATOM 647 C CA . ILE A 1 85 ? 18.682 53.494 58.058 1.00 67.21 82 ILE A CA 1
ATOM 648 C C . ILE A 1 85 ? 18.255 54.522 59.083 1.00 68.29 82 ILE A C 1
ATOM 649 O O . ILE A 1 85 ? 18.103 54.214 60.260 1.00 68.92 82 ILE A O 1
ATOM 654 N N . LYS A 1 86 ? 18.043 55.751 58.651 1.00 69.56 83 LYS A N 1
ATOM 655 C CA . LYS A 1 86 ? 17.265 56.669 59.486 1.00 70.05 83 LYS A CA 1
ATOM 656 C C . LYS A 1 86 ? 16.078 57.253 58.732 1.00 68.30 83 LYS A C 1
ATOM 657 O O . LYS A 1 86 ? 16.237 57.848 57.661 1.00 68.95 83 LYS A O 1
ATOM 663 N N . THR A 1 87 ? 14.885 57.032 59.292 1.00 65.49 84 THR A N 1
ATOM 664 C CA . THR A 1 87 ? 13.697 57.606 58.753 1.00 63.01 84 THR A CA 1
ATOM 665 C C . THR A 1 87 ? 12.734 58.007 59.866 1.00 63.40 84 THR A C 1
ATOM 666 O O . THR A 1 87 ? 12.590 57.304 60.851 1.00 62.06 84 THR A O 1
ATOM 670 N N . LYS A 1 88 ? 12.036 59.119 59.664 1.00 64.41 85 LYS A N 1
ATOM 671 C CA . LYS A 1 88 ? 10.896 59.478 60.509 1.00 65.33 85 LYS A CA 1
ATOM 672 C C . LYS A 1 88 ? 9.570 58.801 60.070 1.00 61.73 85 LYS A C 1
ATOM 673 O O . LYS A 1 88 ? 8.579 58.868 60.787 1.00 61.69 85 LYS A O 1
ATOM 679 N N . LYS A 1 89 ? 9.536 58.165 58.905 1.00 58.63 86 LYS A N 1
ATOM 680 C CA . LYS A 1 89 ? 8.257 57.649 58.399 1.00 56.41 86 LYS A CA 1
ATOM 681 C C . LYS A 1 89 ? 7.918 56.333 59.099 1.00 54.22 86 LYS A C 1
ATOM 682 O O . LYS A 1 89 ? 8.777 55.742 59.721 1.00 54.86 86 LYS A O 1
ATOM 688 N N . ALA A 1 90 ? 6.672 55.892 59.058 1.00 51.92 87 ALA A N 1
ATOM 689 C CA . ALA A 1 90 ? 6.357 54.663 59.727 1.00 49.80 87 ALA A CA 1
ATOM 690 C C . ALA A 1 90 ? 6.817 53.497 58.840 1.00 49.03 87 ALA A C 1
ATOM 691 O O . ALA A 1 90 ? 6.713 53.555 57.582 1.00 48.51 87 ALA A O 1
ATOM 693 N N . LEU A 1 91 ? 7.332 52.451 59.486 1.00 46.92 88 LEU A N 1
ATOM 694 C CA . LEU A 1 91 ? 7.790 51.289 58.776 1.00 45.48 88 LEU A CA 1
ATOM 695 C C . LEU A 1 91 ? 6.967 50.137 59.241 1.00 44.16 88 LEU A C 1
ATOM 696 O O . LEU A 1 91 ? 6.740 49.986 60.425 1.00 45.02 88 LEU A O 1
ATOM 701 N N . VAL A 1 92 ? 6.517 49.315 58.300 1.00 43.03 89 VAL A N 1
ATOM 702 C CA . VAL A 1 92 ? 5.615 48.257 58.603 1.00 41.80 89 VAL A CA 1
ATOM 703 C C . VAL A 1 92 ? 6.085 47.037 57.815 1.00 42.42 89 VAL A C 1
ATOM 704 O O . VAL A 1 92 ? 6.208 47.092 56.589 1.00 43.44 89 VAL A O 1
ATOM 708 N N . PHE A 1 93 ? 6.343 45.937 58.514 1.00 41.20 90 PHE A N 1
ATOM 709 C CA . PHE A 1 93 ? 6.667 44.717 57.841 1.00 41.69 90 PHE A CA 1
ATOM 710 C C . PHE A 1 93 ? 5.466 44.081 57.146 1.00 41.40 90 PHE A C 1
ATOM 711 O O . PHE A 1 93 ? 4.394 44.011 57.711 1.00 41.96 90 PHE A O 1
ATOM 727 N N . VAL A 1 95 ? 5.057 40.342 55.772 1.00 40.84 92 VAL A N 1
ATOM 728 C CA . VAL A 1 95 ? 5.763 39.079 55.631 1.00 41.07 92 VAL A CA 1
ATOM 729 C C . VAL A 1 95 ? 4.790 37.921 55.831 1.00 41.03 92 VAL A C 1
ATOM 730 O O . VAL A 1 95 ? 3.840 38.037 56.644 1.00 40.95 92 VAL A O 1
ATOM 734 N N . TYR A 1 96 ? 5.037 36.791 55.155 1.00 41.28 93 TYR A N 1
ATOM 735 C CA . TYR A 1 96 ? 4.263 35.559 55.461 1.00 42.40 93 TYR A CA 1
ATOM 736 C C . TYR A 1 96 ? 4.643 34.985 56.806 1.00 42.01 93 TYR A C 1
ATOM 737 O O . TYR A 1 96 ? 5.748 35.266 57.328 1.00 41.55 93 TYR A O 1
ATOM 746 N N . TYR A 1 97 ? 3.724 34.195 57.369 1.00 41.49 94 TYR A N 1
ATOM 747 C CA . TYR A 1 97 ? 3.876 33.675 58.681 1.00 41.21 94 TYR A CA 1
ATOM 748 C C . TYR A 1 97 ? 5.043 32.737 58.729 1.00 43.84 94 TYR A C 1
ATOM 749 O O . TYR A 1 97 ? 5.691 32.655 59.783 1.00 43.97 94 TYR A O 1
ATOM 758 N N . ASN A 1 98 ? 5.329 32.059 57.606 1.00 44.61 95 ASN A N 1
ATOM 759 C CA . ASN A 1 98 ? 6.418 31.083 57.573 1.00 47.91 95 ASN A CA 1
ATOM 760 C C . ASN A 1 98 ? 7.778 31.692 57.948 1.00 47.40 95 ASN A C 1
ATOM 761 O O . ASN A 1 98 ? 8.632 31.036 58.483 1.00 48.92 95 ASN A O 1
ATOM 766 N N . LEU A 1 99 ? 7.956 32.953 57.642 1.00 46.91 96 LEU A N 1
ATOM 767 C CA . LEU A 1 99 ? 9.222 33.608 57.832 1.00 48.16 96 LEU A CA 1
ATOM 768 C C . LEU A 1 99 ? 9.299 33.979 59.315 1.00 47.71 96 LEU A C 1
ATOM 769 O O . LEU A 1 99 ? 10.361 34.026 59.865 1.00 49.30 96 LEU A O 1
ATOM 774 N N . ILE A 1 100 ? 8.161 34.210 59.959 1.00 47.92 97 ILE A N 1
ATOM 775 C CA . ILE A 1 100 ? 8.141 34.514 61.407 1.00 47.97 97 ILE A CA 1
ATOM 776 C C . ILE A 1 100 ? 8.382 33.234 62.249 1.00 50.02 97 ILE A C 1
ATOM 777 O O . ILE A 1 100 ? 9.241 33.199 63.177 1.00 48.76 97 ILE A O 1
ATOM 782 N N . PHE A 1 101 ? 7.600 32.203 61.896 1.00 50.74 98 PHE A N 1
ATOM 783 C CA . PHE A 1 101 ? 7.685 30.878 62.487 1.00 52.69 98 PHE A CA 1
ATOM 784 C C . PHE A 1 101 ? 9.113 30.366 62.481 1.00 55.11 98 PHE A C 1
ATOM 785 O O . PHE A 1 101 ? 9.551 29.761 63.455 1.00 56.93 98 PHE A O 1
ATOM 793 N N . SER A 1 102 ? 9.832 30.600 61.388 1.00 55.40 99 SER A N 1
ATOM 794 C CA . SER A 1 102 ? 11.172 30.074 61.268 1.00 57.75 99 SER A CA 1
ATOM 795 C C . SER A 1 102 ? 12.201 30.918 62.035 1.00 56.54 99 SER A C 1
ATOM 796 O O . SER A 1 102 ? 13.231 30.435 62.418 1.00 58.71 99 SER A O 1
ATOM 799 N N . TYR A 1 103 ? 11.957 32.195 62.206 1.00 53.52 100 TYR A N 1
ATOM 800 C CA . TYR A 1 103 ? 12.882 32.983 62.958 1.00 51.45 100 TYR A CA 1
ATOM 801 C C . TYR A 1 103 ? 12.650 32.817 64.452 1.00 51.36 100 TYR A C 1
ATOM 802 O O . TYR A 1 103 ? 13.570 32.980 65.208 1.00 53.64 100 TYR A O 1
ATOM 811 N N . GLY A 1 104 ? 11.437 32.454 64.849 1.00 49.25 101 GLY A N 1
ATOM 812 C CA . GLY A 1 104 ? 10.967 32.462 66.228 1.00 49.69 101 GLY A CA 1
ATOM 813 C C . GLY A 1 104 ? 10.077 33.675 66.497 1.00 48.76 101 GLY A C 1
ATOM 814 O O . GLY A 1 104 ? 10.495 34.800 66.245 1.00 48.72 101 GLY A O 1
ATOM 815 N N . LEU A 1 105 ? 8.870 33.463 67.007 1.00 48.36 102 LEU A N 1
ATOM 816 C CA . LEU A 1 105 ? 7.871 34.535 67.093 1.00 49.08 102 LEU A CA 1
ATOM 817 C C . LEU A 1 105 ? 8.257 35.666 67.988 1.00 49.46 102 LEU A C 1
ATOM 818 O O . LEU A 1 105 ? 8.176 36.799 67.576 1.00 49.47 102 LEU A O 1
ATOM 823 N N . GLU A 1 106 ? 8.615 35.357 69.238 1.00 51.16 103 GLU A N 1
ATOM 824 C CA . GLU A 1 106 ? 9.098 36.382 70.158 1.00 52.07 103 GLU A CA 1
ATOM 825 C C . GLU A 1 106 ? 10.360 37.087 69.675 1.00 51.41 103 GLU A C 1
ATOM 826 O O . GLU A 1 106 ? 10.398 38.319 69.673 1.00 51.39 103 GLU A O 1
ATOM 832 N N . LYS A 1 107 ? 11.386 36.307 69.305 1.00 51.92 104 LYS A N 1
ATOM 833 C CA A LYS A 1 107 ? 12.601 36.870 68.726 0.60 51.74 104 LYS A CA 1
ATOM 834 C CA B LYS A 1 107 ? 12.597 36.843 68.682 0.40 51.70 104 LYS A CA 1
ATOM 835 C C . LYS A 1 107 ? 12.250 37.828 67.574 1.00 49.54 104 LYS A C 1
ATOM 836 O O . LYS A 1 107 ? 12.668 38.976 67.583 1.00 50.23 104 LYS A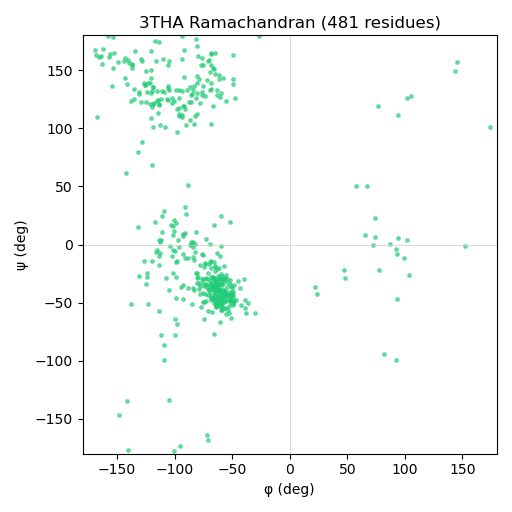 O 1
ATOM 847 N N . PHE A 1 108 ? 11.454 37.386 66.621 1.00 48.06 105 PHE A N 1
ATOM 848 C CA . PHE A 1 108 ? 11.118 38.254 65.482 1.00 47.67 105 PHE A CA 1
ATOM 849 C C . PHE A 1 108 ? 10.431 39.562 65.896 1.00 46.37 105 PHE A C 1
ATOM 850 O O . PHE A 1 108 ? 10.783 40.647 65.441 1.00 44.73 105 PHE A O 1
ATOM 858 N N . VAL A 1 109 ? 9.450 39.445 66.778 1.00 46.61 106 VAL A N 1
ATOM 859 C CA . VAL A 1 109 ? 8.720 40.611 67.184 1.00 46.91 106 VAL A CA 1
ATOM 860 C C . VAL A 1 109 ? 9.665 41.568 67.950 1.00 49.35 106 VAL A C 1
ATOM 861 O O . VAL A 1 109 ? 9.628 42.789 67.782 1.00 49.89 106 VAL A O 1
ATOM 865 N N . LYS A 1 110 ? 10.589 40.984 68.703 1.00 51.71 107 LYS A N 1
ATOM 866 C CA . LYS A 1 110 ? 11.555 41.734 69.458 1.00 53.21 107 LYS A CA 1
ATOM 867 C C . LYS A 1 110 ? 12.534 42.446 68.555 1.00 53.79 107 LYS A C 1
ATOM 868 O O . LYS A 1 110 ? 12.770 43.617 68.797 1.00 54.78 107 LYS A O 1
ATOM 874 N N . LYS A 1 111 ? 13.117 41.774 67.539 1.00 53.71 108 LYS A N 1
ATOM 875 C CA . LYS A 1 111 ? 13.994 42.495 66.599 1.00 54.07 108 LYS A CA 1
ATOM 876 C C . LYS A 1 111 ? 13.253 43.593 65.866 1.00 53.13 108 LYS A C 1
ATOM 877 O O . LYS A 1 111 ? 13.780 44.680 65.684 1.00 54.11 108 LYS A O 1
ATOM 883 N N . ALA A 1 112 ? 12.010 43.322 65.487 1.00 52.34 109 ALA A N 1
ATOM 884 C CA . ALA A 1 112 ? 11.297 44.227 64.605 1.00 52.26 109 ALA A CA 1
ATOM 885 C C . ALA A 1 112 ? 11.129 45.538 65.338 1.00 53.41 109 ALA A C 1
ATOM 886 O O . ALA A 1 112 ? 11.513 46.618 64.846 1.00 54.02 109 ALA A O 1
ATOM 888 N N . LYS A 1 113 ? 10.616 45.405 66.549 1.00 54.50 110 LYS A N 1
ATOM 889 C CA . LYS A 1 113 ? 10.473 46.499 67.480 1.00 56.98 110 LYS A CA 1
ATOM 890 C C . LYS A 1 113 ? 11.780 47.254 67.691 1.00 59.35 110 LYS A C 1
ATOM 891 O O . LYS A 1 113 ? 11.821 48.490 67.535 1.00 60.69 110 LYS A O 1
ATOM 897 N N . SER A 1 114 ? 12.840 46.515 68.041 1.00 59.66 111 SER A N 1
ATOM 898 C CA . SER A 1 114 ? 14.130 47.135 68.303 1.00 62.54 111 SER A CA 1
ATOM 899 C C . SER A 1 114 ? 14.590 47.966 67.097 1.00 62.57 111 SER A C 1
ATOM 900 O O . SER A 1 114 ? 15.295 48.946 67.265 1.00 64.07 111 SER A O 1
ATOM 903 N N . LEU A 1 115 ? 14.162 47.581 65.897 1.00 61.06 112 LEU A N 1
ATOM 904 C CA . LEU A 1 115 ? 14.637 48.235 64.670 1.00 61.03 112 LEU A CA 1
ATOM 905 C C . LEU A 1 115 ? 13.703 49.288 64.071 1.00 60.36 112 LEU A C 1
ATOM 906 O O . LEU A 1 115 ? 13.809 49.616 62.899 1.00 60.23 112 LEU A O 1
ATOM 911 N N . GLY A 1 116 ? 12.770 49.802 64.857 1.00 60.70 113 GLY A N 1
ATOM 912 C CA . GLY A 1 116 ? 11.845 50.801 64.327 1.00 60.61 113 GLY A CA 1
ATOM 913 C C . GLY A 1 116 ? 10.561 50.324 63.643 1.00 58.31 113 GLY A C 1
ATOM 914 O O . GLY A 1 116 ? 9.745 51.143 63.229 1.00 59.47 113 GLY A O 1
ATOM 915 N N . ILE A 1 117 ? 10.328 49.023 63.555 1.00 55.80 114 ILE A N 1
ATOM 916 C CA . ILE A 1 117 ? 9.083 48.578 62.926 1.00 53.80 114 ILE A CA 1
ATOM 917 C C . ILE A 1 117 ? 7.953 48.827 63.914 1.00 54.17 114 ILE A C 1
ATOM 918 O O . ILE A 1 117 ? 8.094 48.581 65.101 1.00 54.98 114 ILE A O 1
ATOM 923 N N . CYS A 1 118 ? 6.840 49.349 63.431 1.00 53.36 115 CYS A N 1
ATOM 924 C CA . CYS A 1 118 ? 5.750 49.662 64.306 1.00 53.49 115 CYS A CA 1
ATOM 925 C C . CYS A 1 118 ? 4.526 48.767 64.056 1.00 51.94 115 CYS A C 1
ATOM 926 O O . CYS A 1 118 ? 3.541 48.799 64.826 1.00 53.09 115 CYS A O 1
ATOM 929 N N . ALA A 1 119 ? 4.564 47.941 63.007 1.00 48.31 116 ALA A N 1
ATOM 930 C CA . ALA A 1 119 ? 3.450 47.060 62.776 1.00 46.51 116 ALA A CA 1
ATOM 931 C C . ALA A 1 119 ? 3.771 45.959 61.847 1.00 45.00 116 ALA A C 1
ATOM 932 O O . ALA A 1 119 ? 4.764 46.030 61.127 1.00 45.67 116 ALA A O 1
ATOM 934 N N . LEU A 1 120 ? 2.928 44.929 61.879 1.00 43.11 117 LEU A N 1
ATOM 935 C CA . LEU A 1 120 ? 3.086 43.773 61.009 1.00 41.18 117 LEU A CA 1
ATOM 936 C C . LEU A 1 120 ? 1.813 43.534 60.267 1.00 39.60 117 LEU A C 1
ATOM 937 O O . LEU A 1 120 ? 0.731 43.634 60.857 1.00 40.19 117 LEU A O 1
ATOM 942 N N . ILE A 1 121 ? 1.933 43.204 58.992 1.00 38.09 118 ILE A N 1
ATOM 943 C CA . ILE A 1 121 ? 0.821 42.689 58.232 1.00 38.13 118 ILE A CA 1
ATOM 944 C C . ILE A 1 121 ? 1.283 41.354 57.818 1.00 39.19 118 ILE A C 1
ATOM 945 O O . ILE A 1 121 ? 2.377 41.226 57.258 1.00 40.71 118 ILE A O 1
ATOM 950 N N . VAL A 1 122 ? 0.438 40.356 58.014 1.00 40.11 119 VAL A N 1
ATOM 951 C CA . VAL A 1 122 ? 0.807 38.981 57.746 1.00 40.24 119 VAL A CA 1
ATOM 952 C C . VAL A 1 122 ? -0.238 38.377 56.857 1.00 41.76 119 VAL A C 1
ATOM 953 O O . VAL A 1 122 ? -1.174 37.749 57.323 1.00 43.02 119 VAL A O 1
ATOM 957 N N . PRO A 1 123 ? -0.044 38.519 55.549 1.00 42.78 120 PRO A N 1
ATOM 958 C CA . PRO A 1 123 ? -1.010 38.069 54.564 1.00 44.81 120 PRO A CA 1
ATOM 959 C C . PRO A 1 123 ? -1.398 36.656 54.889 1.00 47.18 120 PRO A C 1
ATOM 960 O O . PRO A 1 123 ? -0.517 35.837 55.199 1.00 49.12 120 PRO A O 1
ATOM 964 N N . GLU A 1 124 ? -2.683 36.362 54.767 1.00 48.86 121 GLU A N 1
ATOM 965 C CA . GLU A 1 124 ? -3.187 35.008 54.823 1.00 52.17 121 GLU A CA 1
ATOM 966 C C . GLU A 1 124 ? -3.152 34.414 56.225 1.00 51.49 121 GLU A C 1
ATOM 967 O O . GLU A 1 124 ? -3.543 33.277 56.387 1.00 52.73 121 GLU A O 1
ATOM 973 N N . LEU A 1 125 ? -2.674 35.152 57.226 1.00 50.00 122 LEU A N 1
ATOM 974 C CA . LEU A 1 125 ? -2.857 34.687 58.598 1.00 49.98 122 LEU A CA 1
ATOM 975 C C . LEU A 1 125 ? -4.218 35.197 59.083 1.00 51.30 122 LEU A C 1
ATOM 976 O O . LEU A 1 125 ? -4.412 36.405 59.356 1.00 52.47 122 LEU A O 1
ATOM 981 N N . SER A 1 126 ? -5.167 34.285 59.185 1.00 53.19 123 SER A N 1
ATOM 982 C CA . SER A 1 126 ? -6.489 34.640 59.690 1.00 55.23 123 SER A CA 1
ATOM 983 C C . SER A 1 126 ? -6.515 34.965 61.210 1.00 55.43 123 SER A C 1
ATOM 984 O O . SER A 1 126 ? -5.633 34.553 61.967 1.00 53.06 123 SER A O 1
ATOM 987 N N . PHE A 1 127 ? -7.560 35.701 61.613 1.00 57.13 124 PHE A N 1
ATOM 988 C CA . PHE A 1 127 ? -7.800 36.112 62.990 1.00 57.82 124 PHE A CA 1
ATOM 989 C C . PHE A 1 127 ? -7.742 34.912 63.927 1.00 58.25 124 PHE A C 1
ATOM 990 O O . PHE A 1 127 ? -6.999 34.933 64.898 1.00 57.61 124 PHE A O 1
ATOM 998 N N . GLU A 1 128 ? -8.442 33.836 63.571 1.00 59.98 125 GLU A N 1
ATOM 999 C CA . GLU A 1 128 ? -8.493 32.610 64.385 1.00 62.10 125 GLU A CA 1
ATOM 1000 C C . GLU A 1 128 ? -7.145 31.893 64.618 1.00 61.40 125 GLU A C 1
ATOM 1001 O O . GLU A 1 128 ? -7.022 31.110 65.547 1.00 62.14 125 GLU A O 1
ATOM 1007 N N . GLU A 1 129 ? -6.156 32.163 63.767 1.00 60.79 126 GLU A N 1
ATOM 1008 C CA . GLU A 1 129 ? -4.828 31.529 63.822 1.00 60.58 126 GLU A CA 1
ATOM 1009 C C . GLU A 1 129 ? -3.809 32.495 64.415 1.00 58.65 126 GLU A C 1
ATOM 1010 O O . GLU A 1 129 ? -2.627 32.174 64.531 1.00 57.69 126 GLU A O 1
ATOM 1016 N N . SER A 1 130 ? -4.252 33.695 64.737 1.00 58.37 127 SER A N 1
ATOM 1017 C CA . SER A 1 130 ? -3.324 34.762 65.037 1.00 58.48 127 SER A CA 1
ATOM 1018 C C . SER A 1 130 ? -2.979 34.899 66.489 1.00 58.15 127 SER A C 1
ATOM 1019 O O . SER A 1 130 ? -2.282 35.836 66.863 1.00 57.39 127 SER A O 1
ATOM 1022 N N . ASP A 1 131 ? -3.437 33.957 67.286 1.00 59.74 128 ASP A N 1
ATOM 1023 C CA . ASP A 1 131 ? -3.485 34.140 68.721 1.00 62.25 128 ASP A CA 1
ATOM 1024 C C . ASP A 1 131 ? -2.147 34.305 69.363 1.00 61.12 128 ASP A C 1
ATOM 1025 O O . ASP A 1 131 ? -1.932 35.269 70.055 1.00 61.91 128 ASP A O 1
ATOM 1030 N N . ASP A 1 132 ? -1.243 33.385 69.100 1.00 60.96 129 ASP A N 1
ATOM 1031 C CA . ASP A 1 132 ? 0.069 33.443 69.667 1.00 60.76 129 ASP A CA 1
ATOM 1032 C C . ASP A 1 132 ? 0.827 34.660 69.145 1.00 59.53 129 ASP A C 1
ATOM 1033 O O . ASP A 1 132 ? 1.555 35.287 69.914 1.00 61.22 129 ASP A O 1
ATOM 1038 N N . LEU A 1 133 ? 0.677 35.004 67.860 1.00 56.26 130 LEU A N 1
ATOM 1039 C CA . LEU A 1 133 ? 1.419 36.124 67.309 1.00 53.24 130 LEU A CA 1
ATOM 1040 C C . LEU A 1 133 ? 0.892 37.411 67.915 1.00 53.46 130 LEU A C 1
ATOM 1041 O O . LEU A 1 133 ? 1.633 38.358 68.147 1.00 52.80 130 LEU A O 1
ATOM 1046 N N . ILE A 1 134 ? -0.412 37.434 68.160 1.00 54.85 131 ILE A N 1
ATOM 1047 C CA . ILE A 1 134 ? -1.066 38.484 68.914 1.00 56.19 131 ILE A CA 1
ATOM 1048 C C . ILE A 1 134 ? -0.499 38.692 70.354 1.00 57.45 131 ILE A C 1
ATOM 1049 O O . ILE A 1 134 ? -0.267 39.837 70.764 1.00 57.54 131 ILE A O 1
ATOM 1054 N N . LYS A 1 135 ? -0.251 37.608 71.098 1.00 58.23 132 LYS A N 1
ATOM 1055 C CA . LYS A 1 135 ? 0.288 37.712 72.476 1.00 60.38 132 LYS A CA 1
ATOM 1056 C C . LYS A 1 135 ? 1.546 38.547 72.415 1.00 58.90 132 LYS A C 1
ATOM 1057 O O . LYS A 1 135 ? 1.687 39.586 73.083 1.00 59.96 132 LYS A O 1
ATOM 1063 N N . GLU A 1 136 ? 2.453 38.062 71.568 1.00 56.85 133 GLU A N 1
ATOM 1064 C CA . GLU A 1 136 ? 3.780 38.632 71.372 1.00 54.97 133 GLU A CA 1
ATOM 1065 C C . GLU A 1 136 ? 3.777 40.091 70.878 1.00 53.08 133 GLU A C 1
ATOM 1066 O O . GLU A 1 136 ? 4.591 40.891 71.291 1.00 52.62 133 GLU A O 1
ATOM 1072 N N . CYS A 1 137 ? 2.878 40.423 69.960 1.00 52.33 134 CYS A N 1
ATOM 1073 C CA . CYS A 1 137 ? 2.825 41.797 69.416 1.00 51.97 134 CYS A CA 1
ATOM 1074 C C . CYS A 1 137 ? 2.387 42.751 70.495 1.00 53.17 134 CYS A C 1
ATOM 1075 O O . CYS A 1 137 ? 2.899 43.838 70.592 1.00 53.96 134 CYS A O 1
ATOM 1078 N N . GLU A 1 138 ? 1.450 42.308 71.317 1.00 54.81 135 GLU A N 1
ATOM 1079 C CA . GLU A 1 138 ? 0.852 43.126 72.382 1.00 57.83 135 GLU A CA 1
ATOM 1080 C C . GLU A 1 138 ? 1.905 43.428 73.428 1.00 58.37 135 GLU A C 1
ATOM 1081 O O . GLU A 1 138 ? 2.103 44.573 73.838 1.00 58.97 135 GLU A O 1
ATOM 1087 N N . ARG A 1 139 ? 2.609 42.370 73.806 1.00 57.54 136 ARG A N 1
ATOM 1088 C CA . ARG A 1 139 ? 3.677 42.424 74.782 1.00 58.29 136 ARG A CA 1
ATOM 1089 C C . ARG A 1 139 ? 4.804 43.365 74.400 1.00 56.93 136 ARG A C 1
ATOM 1090 O O . ARG A 1 139 ? 5.488 43.919 75.256 1.00 58.58 136 ARG A O 1
ATOM 1098 N N . TYR A 1 140 ? 4.998 43.584 73.111 1.00 54.46 137 TYR A N 1
ATOM 1099 C CA . TYR A 1 140 ? 6.115 44.402 72.681 1.00 53.14 137 TYR A CA 1
ATOM 1100 C C . TYR A 1 140 ? 5.588 45.693 72.043 1.00 52.73 137 TYR A C 1
ATOM 1101 O O . TYR A 1 140 ? 6.366 46.524 71.528 1.00 52.07 137 TYR A O 1
ATOM 1110 N N . ASN A 1 141 ? 4.267 45.854 72.070 1.00 52.43 138 ASN A N 1
ATOM 1111 C CA . ASN A 1 141 ? 3.641 47.065 71.533 1.00 54.39 138 ASN A CA 1
ATOM 1112 C C . ASN A 1 141 ? 3.766 47.232 70.026 1.00 52.55 138 ASN A C 1
ATOM 1113 O O . ASN A 1 141 ? 4.163 48.291 69.523 1.00 53.04 138 ASN A O 1
ATOM 1118 N N . ILE A 1 142 ? 3.411 46.194 69.301 1.00 50.58 139 ILE A N 1
ATOM 1119 C CA . ILE A 1 142 ? 3.506 46.251 67.881 1.00 49.14 139 ILE A CA 1
ATOM 1120 C C . ILE A 1 142 ? 2.134 45.899 67.424 1.00 47.29 139 ILE A C 1
ATOM 1121 O O . ILE A 1 142 ? 1.517 45.000 68.016 1.00 47.05 139 ILE A O 1
ATOM 1126 N N . ALA A 1 143 ? 1.632 46.622 66.423 1.00 45.69 140 ALA A N 1
ATOM 1127 C CA . ALA A 1 143 ? 0.281 46.357 65.931 1.00 44.90 140 ALA A CA 1
ATOM 1128 C C . ALA A 1 143 ? 0.338 45.240 64.872 1.00 44.88 140 ALA A C 1
ATOM 1129 O O . ALA A 1 143 ? 1.167 45.257 63.941 1.00 45.10 140 ALA A O 1
ATOM 1131 N N . LEU A 1 144 ? -0.490 44.232 65.035 1.00 45.20 141 LEU A N 1
ATOM 1132 C CA . LEU A 1 144 ? -0.646 43.253 63.995 1.00 45.06 141 LEU A CA 1
ATOM 1133 C C . LEU A 1 144 ? -1.903 43.732 63.211 1.00 46.66 141 LEU A C 1
ATOM 1134 O O . LEU A 1 144 ? -3.035 43.687 63.743 1.00 46.99 141 LEU A O 1
ATOM 1139 N N . ILE A 1 145 ? -1.703 44.199 61.968 1.00 45.71 142 ILE A N 1
ATOM 1140 C CA . ILE A 1 145 ? -2.787 44.801 61.179 1.00 45.31 142 ILE A CA 1
ATOM 1141 C C . ILE A 1 145 ? -3.940 43.873 60.847 1.00 46.64 142 ILE A C 1
ATOM 1142 O O . ILE A 1 145 ? -3.753 42.758 60.344 1.00 46.66 142 ILE A O 1
ATOM 1147 N N . THR A 1 146 ? -5.152 44.338 61.154 1.00 48.33 143 THR A N 1
ATOM 1148 C CA . THR A 1 146 ? -6.374 43.604 60.845 1.00 48.90 143 THR A CA 1
ATOM 1149 C C . THR A 1 146 ? -6.761 43.919 59.402 1.00 50.15 143 THR A C 1
ATOM 1150 O O . THR A 1 146 ? -6.765 45.080 58.956 1.00 50.89 143 THR A O 1
ATOM 1154 N N . LEU A 1 147 ? -7.068 42.869 58.664 1.00 50.92 144 LEU A N 1
ATOM 1155 C CA . LEU A 1 147 ? -7.361 42.982 57.257 1.00 52.03 144 LEU A CA 1
ATOM 1156 C C . LEU A 1 147 ? -8.862 42.827 57.023 1.00 53.05 144 LEU A C 1
ATOM 1157 O O . LEU A 1 147 ? -9.454 41.863 57.475 1.00 54.80 144 LEU A O 1
ATOM 1162 N N . VAL A 1 148 ? -9.486 43.804 56.369 1.00 53.02 145 VAL A N 1
ATOM 1163 C CA . VAL A 1 148 ? -10.877 43.700 55.945 1.00 54.02 145 VAL A CA 1
ATOM 1164 C C . VAL A 1 148 ? -11.034 43.840 54.415 1.00 54.69 145 VAL A C 1
ATOM 1165 O O . VAL A 1 148 ? -10.272 44.560 53.766 1.00 53.68 145 VAL A O 1
ATOM 1169 N N . SER A 1 149 ? -12.053 43.185 53.866 1.00 56.82 146 SER A N 1
ATOM 1170 C CA . SER A 1 149 ? -12.417 43.320 52.468 1.00 58.68 146 SER A CA 1
ATOM 1171 C C . SER A 1 149 ? -13.852 43.842 52.275 1.00 61.84 146 SER A C 1
ATOM 1172 O O . SER A 1 149 ? -14.638 43.853 53.214 1.00 62.51 146 SER A O 1
ATOM 1175 N N . VAL A 1 150 ? -14.202 44.264 51.051 1.00 63.96 147 VAL A N 1
ATOM 1176 C CA . VAL A 1 150 ? -15.554 44.701 50.752 1.00 67.38 147 VAL A CA 1
ATOM 1177 C C . VAL A 1 150 ? -16.503 43.499 50.755 1.00 69.10 147 VAL A C 1
ATOM 1178 O O . VAL A 1 150 ? -17.723 43.657 50.857 1.00 71.85 147 VAL A O 1
ATOM 1182 N N . THR A 1 151 ? -15.929 42.298 50.669 1.00 67.56 148 THR A N 1
ATOM 1183 C CA . THR A 1 151 ? -16.706 41.047 50.673 1.00 69.08 148 THR A CA 1
ATOM 1184 C C . THR A 1 151 ? -16.859 40.448 52.074 1.00 67.67 148 THR A C 1
ATOM 1185 O O . THR A 1 151 ? -17.592 39.479 52.265 1.00 69.67 148 THR A O 1
ATOM 1189 N N . THR A 1 152 ? -16.152 41.016 53.038 1.00 64.98 149 THR A N 1
ATOM 1190 C CA . THR A 1 152 ? -16.297 40.652 54.436 1.00 64.91 149 THR A CA 1
ATOM 1191 C C . THR A 1 152 ? -17.702 41.067 54.915 1.00 68.32 149 THR A C 1
ATOM 1192 O O . THR A 1 152 ? -18.034 42.259 54.837 1.00 69.86 149 THR A O 1
ATOM 1196 N N . PRO A 1 153 ? -18.546 40.096 55.370 1.00 70.18 150 PRO A N 1
ATOM 1197 C CA . PRO A 1 153 ? -19.890 40.456 55.918 1.00 72.87 150 PRO A CA 1
ATOM 1198 C C . PRO A 1 153 ? -19.811 41.295 57.210 1.00 72.06 150 PRO A C 1
ATOM 1199 O O . PRO A 1 153 ? -18.875 41.139 57.986 1.00 69.45 150 PRO A O 1
ATOM 1203 N N . LYS A 1 154 ? -20.771 42.194 57.395 1.00 75.02 151 LYS A N 1
ATOM 1204 C CA . LYS A 1 154 ? -20.863 43.090 58.568 1.00 75.67 151 LYS A CA 1
ATOM 1205 C C . LYS A 1 154 ? -20.490 42.514 59.940 1.00 74.41 151 LYS A C 1
ATOM 1206 O O . LYS A 1 154 ? -19.620 43.058 60.623 1.00 72.92 151 LYS A O 1
ATOM 1212 N N . GLU A 1 155 ? -21.099 41.414 60.343 1.00 75.94 152 GLU A N 1
ATOM 1213 C CA . GLU A 1 155 ? -20.814 40.893 61.694 1.00 76.37 152 GLU A CA 1
ATOM 1214 C C . GLU A 1 155 ? -19.388 40.396 61.881 1.00 72.58 152 GLU A C 1
ATOM 1215 O O . GLU A 1 155 ? -18.830 40.458 62.984 1.00 72.68 152 GLU A O 1
ATOM 1221 N N . ARG A 1 156 ? -18.756 39.942 60.804 1.00 70.79 153 ARG A N 1
ATOM 1222 C CA . ARG A 1 156 ? -17.351 39.564 60.903 1.00 66.18 153 ARG A CA 1
ATOM 1223 C C . ARG A 1 156 ? -16.474 40.811 60.979 1.00 63.83 153 ARG A C 1
ATOM 1224 O O . ARG A 1 156 ? -15.457 40.807 61.694 1.00 60.73 153 ARG A O 1
ATOM 1232 N N . VAL A 1 157 ? -16.862 41.873 60.260 1.00 64.47 154 VAL A N 1
ATOM 1233 C CA . VAL A 1 157 ? -16.180 43.168 60.421 1.00 63.72 154 VAL A CA 1
ATOM 1234 C C . VAL A 1 157 ? -16.084 43.506 61.923 1.00 64.44 154 VAL A C 1
ATOM 1235 O O . VAL A 1 157 ? -14.998 43.776 62.403 1.00 62.73 154 VAL A O 1
ATOM 1239 N N . LYS A 1 158 ? -17.212 43.427 62.642 1.00 67.42 155 LYS A N 1
ATOM 1240 C CA . LYS A 1 158 ? -17.334 43.820 64.056 1.00 69.28 155 LYS A CA 1
ATOM 1241 C C . LYS A 1 158 ? -16.411 43.031 64.954 1.00 67.81 155 LYS A C 1
ATOM 1242 O O . LYS A 1 158 ? -15.641 43.577 65.720 1.00 67.07 155 LYS A O 1
ATOM 1248 N N . LYS A 1 159 ? -16.497 41.720 64.843 1.00 68.45 156 LYS A N 1
ATOM 1249 C CA . LYS A 1 159 ? -15.582 40.806 65.519 1.00 67.33 156 LYS A CA 1
ATOM 1250 C C . LYS A 1 159 ? -14.105 41.173 65.281 1.00 64.58 156 LYS A C 1
ATOM 1251 O O . LYS A 1 159 ? -13.294 41.192 66.219 1.00 64.25 156 LYS A O 1
ATOM 1257 N N . LEU A 1 160 ? -13.763 41.499 64.039 1.00 63.17 157 LEU A N 1
ATOM 1258 C CA . LEU A 1 160 ? -12.365 41.740 63.674 1.00 60.01 157 LEU A CA 1
ATOM 1259 C C . LEU A 1 160 ? -11.800 43.070 64.124 1.00 59.73 157 LEU A C 1
ATOM 1260 O O . LEU A 1 160 ? -10.594 43.182 64.341 1.00 57.03 157 LEU A O 1
ATOM 1265 N N . VAL A 1 161 ? -12.638 44.105 64.227 1.00 62.35 158 VAL A N 1
ATOM 1266 C CA . VAL A 1 161 ? -12.093 45.456 64.482 1.00 62.86 158 VAL A CA 1
ATOM 1267 C C . VAL A 1 161 ? -12.166 45.881 65.940 1.00 65.05 158 VAL A C 1
ATOM 1268 O O . VAL A 1 161 ? -11.482 46.854 66.355 1.00 64.45 158 VAL A O 1
ATOM 1272 N N . LYS A 1 162 ? -12.977 45.137 66.704 1.00 67.26 159 LYS A N 1
ATOM 1273 C CA . LYS A 1 162 ? -13.246 45.463 68.110 1.00 70.44 159 LYS A CA 1
ATOM 1274 C C . LYS A 1 162 ? -11.956 45.719 68.862 1.00 69.09 159 LYS A C 1
ATOM 1275 O O . LYS A 1 162 ? -11.846 46.733 69.525 1.00 70.36 159 LYS A O 1
ATOM 1281 N N . HIS A 1 163 ? -10.982 44.816 68.725 1.00 67.20 160 HIS A N 1
ATOM 1282 C CA . HIS A 1 163 ? -9.696 44.939 69.433 1.00 66.41 160 HIS A CA 1
ATOM 1283 C C . HIS A 1 163 ? -8.511 45.250 68.501 1.00 62.92 160 HIS A C 1
ATOM 1284 O O . HIS A 1 163 ? -7.373 44.915 68.832 1.00 61.64 160 HIS A O 1
ATOM 1291 N N . ALA A 1 164 ? -8.756 45.852 67.342 1.00 60.93 161 ALA A N 1
ATOM 1292 C CA . ALA A 1 164 ? -7.660 46.085 66.380 1.00 57.72 161 ALA A CA 1
ATOM 1293 C C . ALA A 1 164 ? -6.787 47.229 66.835 1.00 57.67 161 ALA A C 1
ATOM 1294 O O . ALA A 1 164 ? -7.261 48.109 67.542 1.00 59.34 161 ALA A O 1
ATOM 1296 N N . LYS A 1 165 ? -5.527 47.234 66.405 1.00 55.32 162 LYS A N 1
ATOM 1297 C CA . LYS A 1 165 ? -4.584 48.304 66.751 1.00 55.82 162 LYS A CA 1
ATOM 1298 C C . LYS A 1 165 ? -3.952 48.782 65.465 1.00 54.11 162 LYS A C 1
ATOM 1299 O O . LYS A 1 165 ? -3.937 48.038 64.487 1.00 53.60 162 LYS A O 1
ATOM 1305 N N . GLY A 1 166 ? -3.392 49.990 65.474 1.00 53.61 163 GLY A N 1
ATOM 1306 C CA . GLY A 1 166 ? -2.669 50.516 64.315 1.00 51.36 163 GLY A CA 1
ATOM 1307 C C . GLY A 1 166 ? -3.616 51.098 63.282 1.00 51.11 163 GLY A C 1
ATOM 1308 O O . GLY A 1 166 ? -3.988 52.272 63.378 1.00 53.08 163 GLY A O 1
ATOM 1309 N N . PHE A 1 167 ? -4.004 50.289 62.295 1.00 48.29 164 PHE A N 1
ATOM 1310 C CA . PHE A 1 167 ? -4.976 50.718 61.297 1.00 48.61 164 PHE A CA 1
ATOM 1311 C C . PHE A 1 167 ? -5.703 49.553 60.655 1.00 47.12 164 PHE A C 1
ATOM 1312 O O . PHE A 1 167 ? -5.296 48.406 60.756 1.00 45.61 164 PHE A O 1
ATOM 1320 N N . ILE A 1 168 ? -6.808 49.853 60.008 1.00 48.98 165 ILE A N 1
ATOM 1321 C CA . ILE A 1 168 ? -7.595 48.847 59.312 1.00 47.97 165 ILE A CA 1
ATOM 1322 C C . ILE A 1 168 ? -7.204 48.839 57.831 1.00 47.60 165 ILE A C 1
ATOM 1323 O O . ILE A 1 168 ? -7.372 49.832 57.126 1.00 48.42 165 ILE A O 1
ATOM 1328 N N . TYR A 1 169 ? -6.661 47.700 57.380 1.00 46.16 166 TYR A N 1
ATOM 1329 C CA . TYR A 1 169 ? -6.335 47.480 55.979 1.00 45.23 166 TYR A CA 1
ATOM 1330 C C . TYR A 1 169 ? -7.633 47.057 55.292 1.00 47.23 166 TYR A C 1
ATOM 1331 O O . TYR A 1 169 ? -8.181 45.984 55.572 1.00 46.93 166 TYR A O 1
ATOM 1340 N N . LEU A 1 170 ? -8.157 47.942 54.442 1.00 48.59 167 LEU A N 1
ATOM 1341 C CA . LEU A 1 170 ? -9.364 47.657 53.693 1.00 50.16 167 LEU A CA 1
ATOM 1342 C C . LEU A 1 170 ? -9.030 47.286 52.223 1.00 51.53 167 LEU A C 1
ATOM 1343 O O . LEU A 1 170 ? -8.370 48.055 51.518 1.00 51.81 167 LEU A O 1
ATOM 1348 N N . LEU A 1 171 ? -9.435 46.095 51.793 1.00 52.36 168 LEU A N 1
ATOM 1349 C CA . LEU A 1 171 ? -9.281 45.670 50.389 1.00 54.76 168 LEU A CA 1
ATOM 1350 C C . LEU A 1 171 ? -10.428 46.082 49.501 1.00 58.22 168 LEU A C 1
ATOM 1351 O O . LEU A 1 171 ? -11.569 45.726 49.763 1.00 59.31 168 LEU A O 1
ATOM 1356 N N . ALA A 1 172 ? -10.130 46.828 48.448 1.00 60.16 169 ALA A N 1
ATOM 1357 C CA . ALA A 1 172 ? -11.154 47.188 47.494 1.00 64.56 169 ALA A CA 1
ATOM 1358 C C . ALA A 1 172 ? -11.415 46.052 46.500 1.00 67.58 169 ALA A C 1
ATOM 1359 O O . ALA A 1 172 ? -10.797 44.994 46.587 1.00 65.89 169 ALA A O 1
ATOM 1361 N N . SER A 1 173 ? -12.389 46.274 45.621 1.00 72.84 170 SER A N 1
ATOM 1362 C CA . SER A 1 173 ? -12.560 45.525 44.390 1.00 78.08 170 SER A CA 1
ATOM 1363 C C . SER A 1 173 ? -12.384 46.456 43.191 1.00 81.56 170 SER A C 1
ATOM 1364 O O . SER A 1 173 ? -12.537 47.686 43.314 1.00 82.62 170 SER A O 1
ATOM 1367 N N . ILE A 1 174 ? -12.052 45.863 42.038 1.00 85.08 171 ILE A N 1
ATOM 1368 C CA . ILE A 1 174 ? -12.125 46.546 40.711 1.00 89.00 171 ILE A CA 1
ATOM 1369 C C . ILE A 1 174 ? -13.218 45.859 39.850 1.00 93.66 171 ILE A C 1
ATOM 1370 O O . ILE A 1 174 ? -13.729 46.427 38.851 1.00 96.44 171 ILE A O 1
ATOM 1375 N N . GLY A 1 175 ? -13.592 44.645 40.263 1.00 95.04 172 GLY A N 1
ATOM 1376 C CA . GLY A 1 175 ? -14.597 43.877 39.531 1.00 100.26 172 GLY A CA 1
ATOM 1377 C C . GLY A 1 175 ? -15.602 43.045 40.312 1.00 101.95 172 GLY A C 1
ATOM 1378 O O . GLY A 1 175 ? -15.645 41.824 40.146 1.00 103.05 172 GLY A O 1
ATOM 1379 N N . ILE A 1 176 ? -16.426 43.683 41.147 1.00 102.71 173 ILE A N 1
ATOM 1380 C CA . ILE A 1 176 ? -17.644 43.014 41.636 1.00 105.05 173 ILE A CA 1
ATOM 1381 C C . ILE A 1 176 ? -18.781 43.170 40.614 1.00 109.71 173 ILE A C 1
ATOM 1382 O O . ILE A 1 176 ? -19.572 42.243 40.393 1.00 112.16 173 ILE A O 1
ATOM 1387 N N . THR A 1 177 ? -18.841 44.339 39.980 1.00 111.07 174 THR A N 1
ATOM 1388 C CA . THR A 1 177 ? -19.899 44.631 39.021 1.00 115.60 174 THR A CA 1
ATOM 1389 C C . THR A 1 177 ? -19.362 44.627 37.602 1.00 117.36 174 THR A C 1
ATOM 1390 O O . THR A 1 177 ? -20.087 44.325 36.641 1.00 121.67 174 THR A O 1
ATOM 1394 N N . GLY A 1 178 ? -18.081 44.969 37.487 1.00 114.55 175 GLY A N 1
ATOM 1395 C CA . GLY A 1 178 ? -17.510 45.424 36.230 1.00 115.52 175 GLY A CA 1
ATOM 1396 C C . GLY A 1 178 ? -17.588 46.943 36.185 1.00 115.63 175 GLY A C 1
ATOM 1397 O O . GLY A 1 178 ? -16.603 47.609 35.851 1.00 114.68 175 GLY A O 1
ATOM 1398 N N . THR A 1 179 ? -18.763 47.480 36.538 1.00 117.19 176 THR A N 1
ATOM 1399 C CA . THR A 1 179 ? -19.037 48.936 36.616 1.00 117.32 176 THR A CA 1
ATOM 1400 C C . THR A 1 179 ? -18.271 49.610 37.770 1.00 112.85 176 THR A C 1
ATOM 1401 O O . THR A 1 179 ? -17.759 48.916 38.668 1.00 109.45 176 THR A O 1
ATOM 1405 N N . LYS A 1 180 ? -18.203 50.949 37.734 1.00 112.77 177 LYS A N 1
ATOM 1406 C CA . LYS A 1 180 ? -17.342 51.722 38.641 1.00 108.76 177 LYS A CA 1
ATOM 1407 C C . LYS A 1 180 ? -18.088 52.789 39.438 1.00 109.27 177 LYS A C 1
ATOM 1408 O O . LYS A 1 180 ? -17.745 53.068 40.588 1.00 106.48 177 LYS A O 1
ATOM 1414 N N . SER A 1 181 ? -19.103 53.383 38.833 1.00 112.68 178 SER A N 1
ATOM 1415 C CA . SER A 1 181 ? -19.923 54.350 39.534 1.00 113.86 178 SER A CA 1
ATOM 1416 C C . SER A 1 181 ? -20.394 53.685 40.829 1.00 111.90 178 SER A C 1
ATOM 1417 O O . SER A 1 181 ? -20.353 54.259 41.926 1.00 110.61 178 SER A O 1
ATOM 1420 N N . VAL A 1 182 ? -20.800 52.433 40.685 1.00 111.31 179 VAL A N 1
ATOM 1421 C CA . VAL A 1 182 ? -21.510 51.719 41.731 1.00 109.79 179 VAL A CA 1
ATOM 1422 C C . VAL A 1 182 ? -20.515 51.156 42.722 1.00 104.05 179 VAL A C 1
ATOM 1423 O O . VAL A 1 182 ? -20.737 51.166 43.935 1.00 102.81 179 VAL A O 1
ATOM 1427 N N . GLU A 1 183 ? -19.411 50.675 42.172 1.00 100.42 180 GLU A N 1
ATOM 1428 C CA . GLU A 1 183 ? -18.417 49.939 42.920 1.00 95.64 180 GLU A CA 1
ATOM 1429 C C . GLU A 1 183 ? -17.655 50.786 43.945 1.00 91.76 180 GLU A C 1
ATOM 1430 O O . GLU A 1 183 ? -17.001 50.253 44.827 1.00 88.61 180 GLU A O 1
ATOM 1436 N N . GLU A 1 184 ? -17.783 52.101 43.820 1.00 92.36 181 GLU A N 1
ATOM 1437 C CA . GLU A 1 184 ? -17.176 53.059 44.729 1.00 89.78 181 GLU A CA 1
ATOM 1438 C C . GLU A 1 184 ? -18.136 53.310 45.879 1.00 89.74 181 GLU A C 1
ATOM 1439 O O . GLU A 1 184 ? -17.705 53.495 47.033 1.00 87.45 181 GLU A O 1
ATOM 1445 N N . ALA A 1 185 ? -19.430 53.334 45.554 1.00 90.93 182 ALA A N 1
ATOM 1446 C CA . ALA A 1 185 ? -20.455 53.481 46.556 1.00 91.25 182 ALA A CA 1
ATOM 1447 C C . ALA A 1 185 ? -20.452 52.248 47.441 1.00 88.28 182 ALA A C 1
ATOM 1448 O O . ALA A 1 185 ? -20.592 52.357 48.662 1.00 87.67 182 ALA A O 1
ATOM 1450 N N . ILE A 1 186 ? -20.254 51.073 46.843 1.00 86.19 183 ILE A N 1
ATOM 1451 C CA . ILE A 1 186 ? -20.118 49.829 47.623 1.00 82.43 183 ILE A CA 1
ATOM 1452 C C . ILE A 1 186 ? -18.960 49.946 48.609 1.00 77.74 183 ILE A C 1
ATOM 1453 O O . ILE A 1 186 ? -19.001 49.411 49.719 1.00 75.80 183 ILE A O 1
ATOM 1458 N N . LEU A 1 187 ? -17.935 50.680 48.202 1.00 76.31 184 LEU A N 1
ATOM 1459 C CA . LEU A 1 187 ? -16.696 50.830 49.002 1.00 72.40 184 LEU A CA 1
ATOM 1460 C C . LEU A 1 187 ? -16.897 51.819 50.154 1.00 72.82 184 LEU A C 1
ATOM 1461 O O . LEU A 1 187 ? -16.452 51.588 51.286 1.00 70.03 184 LEU A O 1
ATOM 1466 N N . GLN A 1 188 ? -17.573 52.919 49.824 1.00 76.19 185 GLN A N 1
ATOM 1467 C CA . GLN A 1 188 ? -17.959 53.948 50.770 1.00 78.35 185 GLN A CA 1
ATOM 1468 C C . GLN A 1 188 ? -18.801 53.403 51.938 1.00 78.72 185 GLN A C 1
ATOM 1469 O O . GLN A 1 188 ? -18.555 53.747 53.107 1.00 78.46 185 GLN A O 1
ATOM 1475 N N . ASP A 1 189 ? -19.755 52.528 51.620 1.00 79.72 186 ASP A N 1
ATOM 1476 C CA . ASP A 1 189 ? -20.592 51.879 52.646 1.00 80.06 186 ASP A CA 1
ATOM 1477 C C . ASP A 1 189 ? -19.813 51.030 53.605 1.00 76.60 186 ASP A C 1
ATOM 1478 O O . ASP A 1 189 ? -20.184 50.911 54.777 1.00 77.33 186 ASP A O 1
ATOM 1483 N N . LYS A 1 190 ? -18.764 50.390 53.100 1.00 72.88 187 LYS A N 1
ATOM 1484 C CA . LYS A 1 190 ? -18.051 49.469 53.917 1.00 69.48 187 LYS A CA 1
ATOM 1485 C C . LYS A 1 190 ? -17.139 50.287 54.842 1.00 67.80 187 LYS A C 1
ATOM 1486 O O . LYS A 1 190 ? -16.985 49.944 56.008 1.00 67.02 187 LYS A O 1
ATOM 1492 N N . VAL A 1 191 ? -16.547 51.367 54.329 1.00 67.58 188 VAL A N 1
ATOM 1493 C CA . VAL A 1 191 ? -15.869 52.350 55.205 1.00 66.96 188 VAL A CA 1
ATOM 1494 C C . VAL A 1 191 ? -16.861 52.728 56.323 1.00 68.96 188 VAL A C 1
ATOM 1495 O O . VAL A 1 191 ? -16.522 52.682 57.483 1.00 67.77 188 VAL A O 1
ATOM 1499 N N . LYS A 1 192 ? -18.098 53.037 55.961 1.00 71.64 189 LYS A N 1
ATOM 1500 C CA . LYS A 1 192 ? -19.079 53.434 56.960 1.00 75.18 189 LYS A CA 1
ATOM 1501 C C . LYS A 1 192 ? -19.430 52.390 58.044 1.00 74.88 189 LYS A C 1
ATOM 1502 O O . LYS A 1 192 ? -19.497 52.734 59.220 1.00 75.83 189 LYS A O 1
ATOM 1508 N N . GLU A 1 193 ? -19.637 51.129 57.661 1.00 74.01 190 GLU A N 1
ATOM 1509 C CA . GLU A 1 193 ? -19.669 50.028 58.640 1.00 72.66 190 GLU A CA 1
ATOM 1510 C C . GLU A 1 193 ? -18.424 50.015 59.518 1.00 70.32 190 GLU A C 1
ATOM 1511 O O . GLU A 1 193 ? -18.527 49.849 60.721 1.00 71.97 190 GLU A O 1
ATOM 1517 N N . ILE A 1 194 ? -17.237 50.128 58.932 1.00 67.25 191 ILE A N 1
ATOM 1518 C CA . ILE A 1 194 ? -16.043 49.967 59.732 1.00 63.60 191 ILE A CA 1
ATOM 1519 C C . ILE A 1 194 ? -16.063 51.055 60.786 1.00 65.15 191 ILE A C 1
ATOM 1520 O O . ILE A 1 194 ? -15.976 50.755 61.953 1.00 64.78 191 ILE A O 1
ATOM 1525 N N . ARG A 1 195 ? -16.222 52.304 60.349 1.00 68.18 192 ARG A N 1
ATOM 1526 C CA . ARG A 1 195 ? -16.225 53.524 61.185 1.00 71.78 192 ARG A CA 1
ATOM 1527 C C . ARG A 1 195 ? -17.061 53.446 62.475 1.00 74.70 192 ARG A C 1
ATOM 1528 O O . ARG A 1 195 ? -16.758 54.132 63.486 1.00 75.86 192 ARG A O 1
ATOM 1536 N N . SER A 1 196 ? -18.135 52.662 62.416 1.00 75.68 193 SER A N 1
ATOM 1537 C CA . SER A 1 196 ? -19.003 52.523 63.562 1.00 78.99 193 SER A CA 1
ATOM 1538 C C . SER A 1 196 ? -18.616 51.367 64.488 1.00 76.69 193 SER A C 1
ATOM 1539 O O . SER A 1 196 ? -19.405 51.042 65.370 1.00 78.36 193 SER A O 1
ATOM 1542 N N . PHE A 1 197 ? -17.440 50.746 64.285 1.00 72.30 194 PHE A N 1
ATOM 1543 C CA . PHE A 1 197 ? -16.943 49.692 65.200 1.00 70.52 194 PHE A CA 1
ATOM 1544 C C . PHE A 1 197 ? -15.549 49.961 65.728 1.00 68.83 194 PHE A C 1
ATOM 1545 O O . PHE A 1 197 ? -15.089 49.281 66.660 1.00 68.10 194 PHE A O 1
ATOM 1553 N N . THR A 1 198 ? -14.857 50.907 65.096 1.00 68.31 195 THR A N 1
ATOM 1554 C CA . THR A 1 198 ? -13.527 51.291 65.508 1.00 66.51 195 THR A CA 1
ATOM 1555 C C . THR A 1 198 ? -13.323 52.718 65.078 1.00 67.99 195 THR A C 1
ATOM 1556 O O . THR A 1 198 ? -13.946 53.177 64.114 1.00 68.53 195 THR A O 1
ATOM 1560 N N . ASN A 1 199 ? -12.472 53.428 65.821 1.00 68.58 196 ASN A N 1
ATOM 1561 C CA . ASN A 1 199 ? -12.069 54.758 65.420 1.00 69.56 196 ASN A CA 1
ATOM 1562 C C . ASN A 1 199 ? -10.675 54.710 64.832 1.00 66.27 196 ASN A C 1
ATOM 1563 O O . ASN A 1 199 ? -10.020 55.740 64.665 1.00 67.04 196 ASN A O 1
ATOM 1568 N N . LEU A 1 200 ? -10.232 53.513 64.4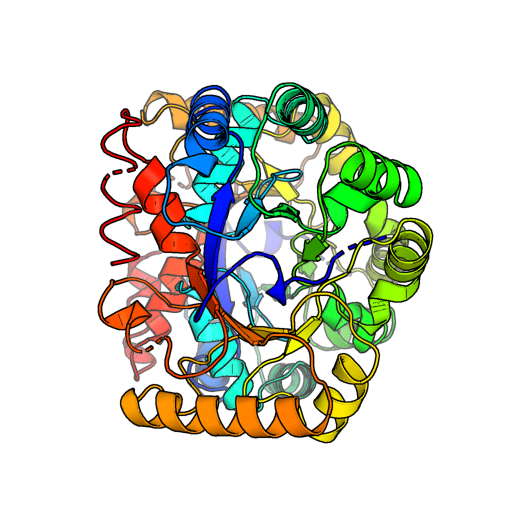69 1.00 62.57 197 LEU A N 1
ATOM 1569 C CA . LEU A 1 200 ? -8.897 53.397 63.874 1.00 59.95 197 LEU A CA 1
ATOM 1570 C C . LEU A 1 200 ? -8.844 54.029 62.488 1.00 59.52 197 LEU A C 1
ATOM 1571 O O . LEU A 1 200 ? -9.831 54.006 61.785 1.00 61.18 197 LEU A O 1
ATOM 1576 N N . PRO A 1 201 ? -7.695 54.584 62.076 1.00 58.28 198 PRO A N 1
ATOM 1577 C CA . PRO A 1 201 ? -7.724 55.053 60.675 1.00 58.00 198 PRO A CA 1
ATOM 1578 C C . PRO A 1 201 ? -7.875 53.882 59.687 1.00 55.93 198 PRO A C 1
ATOM 1579 O O . PRO A 1 201 ? -7.482 52.756 59.986 1.00 53.84 198 PRO A O 1
ATOM 1583 N N . ILE A 1 202 ? -8.486 54.131 58.540 1.00 56.57 199 ILE A N 1
ATOM 1584 C CA . ILE A 1 202 ? -8.734 53.062 57.576 1.00 54.83 199 ILE A CA 1
ATOM 1585 C C . ILE A 1 202 ? -7.982 53.361 56.272 1.00 54.37 199 ILE A C 1
ATOM 1586 O O . ILE A 1 202 ? -8.174 54.432 55.654 1.00 56.88 199 ILE A O 1
ATOM 1591 N N . PHE A 1 203 ? -7.104 52.436 55.885 1.00 51.04 200 PHE A N 1
ATOM 1592 C CA . PHE A 1 203 ? -6.288 52.575 54.675 1.00 49.44 200 PHE A CA 1
ATOM 1593 C C . PHE A 1 203 ? -6.785 51.584 53.628 1.00 48.16 200 PHE A C 1
ATOM 1594 O O . PHE A 1 203 ? -6.995 50.413 53.937 1.00 46.96 200 PHE A O 1
ATOM 1602 N N . VAL A 1 204 ? -6.993 52.064 52.403 1.00 49.02 201 VAL A N 1
ATOM 1603 C CA . VAL A 1 204 ? -7.646 51.290 51.332 1.00 49.98 201 VAL A CA 1
ATOM 1604 C C . VAL A 1 204 ? -6.590 50.978 50.277 1.00 49.53 201 VAL A C 1
ATOM 1605 O O . VAL A 1 204 ? -5.841 51.863 49.869 1.00 48.70 201 VAL A O 1
ATOM 1609 N N . GLY A 1 205 ? -6.527 49.713 49.856 1.00 49.64 202 GLY A N 1
ATOM 1610 C CA . GLY A 1 205 ? -5.567 49.257 48.870 1.00 49.71 202 GLY A CA 1
ATOM 1611 C C . GLY A 1 205 ? -6.198 48.253 47.912 1.00 53.11 202 GLY A C 1
ATOM 1612 O O . GLY A 1 205 ? -7.407 47.941 48.030 1.00 55.14 202 GLY A O 1
ATOM 1613 N N . PHE A 1 206 ? -5.364 47.716 47.003 1.00 53.41 203 PHE A N 1
ATOM 1614 C CA . PHE A 1 206 ? -5.759 46.846 45.884 1.00 55.29 203 PHE A CA 1
ATOM 1615 C C . PHE A 1 206 ? -6.375 47.648 44.766 1.00 59.08 203 PHE A C 1
ATOM 1616 O O . PHE A 1 206 ? -7.387 48.287 44.975 1.00 61.52 203 PHE A O 1
ATOM 1624 N N . GLY A 1 207 ? -5.774 47.614 43.577 1.00 61.11 204 GLY A N 1
ATOM 1625 C CA . GLY A 1 207 ? -6.359 48.291 42.399 1.00 64.12 204 GLY A CA 1
ATOM 1626 C C . GLY A 1 207 ? -5.911 49.723 42.138 1.00 65.01 204 GLY A C 1
ATOM 1627 O O . GLY A 1 207 ? -6.298 50.331 41.145 1.00 67.86 204 GLY A O 1
ATOM 1628 N N . ILE A 1 208 ? -5.103 50.276 43.021 1.00 63.22 205 ILE A N 1
ATOM 1629 C CA . ILE A 1 208 ? -4.756 51.678 42.930 1.00 64.34 205 ILE A CA 1
ATOM 1630 C C . ILE A 1 208 ? -3.460 51.788 42.112 1.00 65.50 205 ILE A C 1
ATOM 1631 O O . ILE A 1 208 ? -2.402 51.254 42.528 1.00 63.73 205 ILE A O 1
ATOM 1636 N N . GLN A 1 209 ? -3.546 52.494 40.975 1.00 68.45 206 GLN A N 1
ATOM 1637 C CA . GLN A 1 209 ? -2.505 52.425 39.947 1.00 70.71 206 GLN A CA 1
ATOM 1638 C C . GLN A 1 209 ? -1.811 53.703 39.477 1.00 72.38 206 GLN A C 1
ATOM 1639 O O . GLN A 1 209 ? -0.680 53.608 39.004 1.00 73.94 206 GLN A O 1
ATOM 1645 N N . ASN A 1 210 ? -2.438 54.871 39.598 1.00 73.39 207 ASN A N 1
ATOM 1646 C CA . ASN A 1 210 ? -1.803 56.129 39.191 1.00 75.05 207 ASN A CA 1
ATOM 1647 C C . ASN A 1 210 ? -2.347 57.346 39.961 1.00 76.27 207 ASN A C 1
ATOM 1648 O O . ASN A 1 210 ? -3.252 57.202 40.767 1.00 76.58 207 ASN A O 1
ATOM 1653 N N . ASN A 1 211 ? -1.824 58.546 39.709 1.00 78.43 208 ASN A N 1
ATOM 1654 C CA . ASN A 1 211 ? -2.230 59.736 40.489 1.00 79.28 208 ASN A CA 1
ATOM 1655 C C . ASN A 1 211 ? -3.730 59.972 40.424 1.00 81.75 208 ASN A C 1
ATOM 1656 O O . ASN A 1 211 ? -4.299 60.676 41.253 1.00 82.61 208 ASN A O 1
ATOM 1661 N N . GLN A 1 212 ? -4.385 59.378 39.439 1.00 83.71 209 GLN A N 1
ATOM 1662 C CA . GLN A 1 212 ? -5.823 59.560 39.334 1.00 86.42 209 GLN A CA 1
ATOM 1663 C C . GLN A 1 212 ? -6.569 58.633 40.309 1.00 84.02 209 GLN A C 1
ATOM 1664 O O . GLN A 1 212 ? -7.616 59.017 40.834 1.00 85.27 209 GLN A O 1
ATOM 1670 N N . ASP A 1 213 ? -6.026 57.442 40.569 1.00 80.08 210 ASP A N 1
ATOM 1671 C CA . ASP A 1 213 ? -6.693 56.488 41.479 1.00 77.64 210 ASP A CA 1
ATOM 1672 C C . ASP A 1 213 ? -6.465 56.868 42.928 1.00 75.30 210 ASP A C 1
ATOM 1673 O O . ASP A 1 213 ? -7.333 56.677 43.763 1.00 74.89 210 ASP A O 1
ATOM 1678 N N . VAL A 1 214 ? -5.297 57.442 43.190 1.00 73.73 211 VAL A N 1
ATOM 1679 C CA . VAL A 1 214 ? -4.956 58.059 44.469 1.00 72.21 211 VAL A CA 1
ATOM 1680 C C . VAL A 1 214 ? -5.836 59.278 44.832 1.00 75.02 211 VAL A C 1
ATOM 1681 O O . VAL A 1 214 ? -6.342 59.346 45.953 1.00 75.09 211 VAL A O 1
ATOM 1685 N N . LYS A 1 215 ? -6.010 60.242 43.923 1.00 77.26 212 LYS A N 1
ATOM 1686 C CA . LYS A 1 215 ? -6.790 61.444 44.274 1.00 80.38 212 LYS A CA 1
ATOM 1687 C C . LYS A 1 215 ? -8.251 61.077 44.574 1.00 81.27 212 LYS A C 1
ATOM 1688 O O . LYS A 1 215 ? -8.899 61.670 45.451 1.00 82.39 212 LYS A O 1
ATOM 1694 N N . ARG A 1 216 ? -8.724 60.072 43.841 1.00 80.55 213 ARG A N 1
ATOM 1695 C CA . ARG A 1 216 ? -10.018 59.448 44.024 1.00 81.30 213 ARG A CA 1
ATOM 1696 C C . ARG A 1 216 ? -10.120 58.723 45.357 1.00 78.15 213 ARG A C 1
ATOM 1697 O O . ARG A 1 216 ? -11.042 58.942 46.144 1.00 78.87 213 ARG A O 1
ATOM 1713 N N . ARG A 1 218 ? -8.406 58.933 47.844 1.00 70.01 215 ARG A N 1
ATOM 1714 C CA . ARG A 1 218 ? -8.271 59.918 48.916 1.00 70.88 215 ARG A CA 1
ATOM 1715 C C . ARG A 1 218 ? -9.614 60.370 49.498 1.00 73.17 215 ARG A C 1
ATOM 1716 O O . ARG A 1 218 ? -9.684 60.742 50.671 1.00 73.45 215 ARG A O 1
ATOM 1724 N N . LYS A 1 219 ? -10.668 60.347 48.686 1.00 74.86 216 LYS A N 1
ATOM 1725 C CA . LYS A 1 219 ? -11.960 60.850 49.138 1.00 77.69 216 LYS A CA 1
ATOM 1726 C C . LYS A 1 219 ? -12.753 59.760 49.879 1.00 76.13 216 LYS A C 1
ATOM 1727 O O . LYS A 1 219 ? -13.852 60.004 50.334 1.00 78.23 216 LYS A O 1
ATOM 1733 N N . VAL A 1 220 ? -12.154 58.582 50.029 1.00 72.12 217 VAL A N 1
ATOM 1734 C CA . VAL A 1 220 ? -12.872 57.406 50.481 1.00 69.92 217 VAL A CA 1
ATOM 1735 C C . VAL A 1 220 ? -12.578 57.042 51.932 1.00 67.92 217 VAL A C 1
ATOM 1736 O O . VAL A 1 220 ? -13.486 56.640 52.674 1.00 68.02 217 VAL A O 1
ATOM 1740 N N . ALA A 1 221 ? -11.324 57.190 52.349 1.00 64.74 218 ALA A N 1
ATOM 1741 C CA . ALA A 1 221 ? -10.963 56.832 53.711 1.00 63.00 218 ALA A CA 1
ATOM 1742 C C . ALA A 1 221 ? -9.834 57.693 54.292 1.00 62.58 218 ALA A C 1
ATOM 1743 O O . ALA A 1 221 ? -9.723 58.863 53.954 1.00 64.61 218 ALA A O 1
ATOM 1745 N N . ASP A 1 222 ? -8.988 57.120 55.144 1.00 60.25 219 ASP A N 1
ATOM 1746 C CA . ASP A 1 222 ? -7.899 57.883 55.760 1.00 59.89 219 ASP A CA 1
ATOM 1747 C C . ASP A 1 222 ? -6.519 57.705 55.129 1.00 57.86 219 ASP A C 1
ATOM 1748 O O . ASP A 1 222 ? -5.577 58.418 55.482 1.00 58.30 219 ASP A O 1
ATOM 1753 N N . GLY A 1 223 ? -6.429 56.791 54.175 1.00 55.31 220 GLY A N 1
ATOM 1754 C CA . GLY A 1 223 ? -5.188 56.516 53.522 1.00 53.82 220 GLY A CA 1
ATOM 1755 C C . GLY A 1 223 ? -5.323 55.653 52.274 1.00 53.39 220 GLY A C 1
ATOM 1756 O O . GLY A 1 223 ? -6.329 54.983 52.058 1.00 52.64 220 GLY A O 1
ATOM 1757 N N . VAL A 1 224 ? -4.274 55.663 51.463 1.00 53.25 221 VAL A N 1
ATOM 1758 C CA . VAL A 1 224 ? -4.264 54.955 50.192 1.00 52.92 221 VAL A CA 1
ATOM 1759 C C . VAL A 1 224 ? -3.009 54.134 50.061 1.00 50.50 221 VAL A C 1
ATOM 1760 O O . VAL A 1 224 ? -1.905 54.621 50.329 1.00 49.36 221 VAL A O 1
ATOM 1764 N N . ILE A 1 225 ? -3.173 52.876 49.684 1.00 49.95 222 ILE A N 1
ATOM 1765 C CA . ILE A 1 225 ? -2.013 51.959 49.607 1.00 48.30 222 ILE A CA 1
ATOM 1766 C C . ILE A 1 225 ? -1.771 51.569 48.172 1.00 49.14 222 ILE A C 1
ATOM 1767 O O . ILE A 1 225 ? -2.669 51.013 47.532 1.00 51.04 222 ILE A O 1
ATOM 1772 N N . VAL A 1 226 ? -0.575 51.886 47.682 1.00 48.73 223 VAL A N 1
ATOM 1773 C CA . VAL A 1 226 ? -0.159 51.583 46.331 1.00 48.82 223 VAL A CA 1
ATOM 1774 C C . VAL A 1 226 ? 0.966 50.570 46.417 1.00 48.14 223 VAL A C 1
ATOM 1775 O O . VAL A 1 226 ? 2.016 50.811 47.056 1.00 47.76 223 VAL A O 1
ATOM 1779 N N . GLY A 1 227 ? 0.756 49.412 45.801 1.00 48.68 224 GLY A N 1
ATOM 1780 C CA . GLY A 1 227 ? 1.726 48.300 45.909 1.00 46.61 224 GLY A CA 1
ATOM 1781 C C . GLY A 1 227 ? 2.397 48.062 44.570 1.00 47.65 224 GLY A C 1
ATOM 1782 O O . GLY A 1 227 ? 3.494 48.511 44.318 1.00 47.80 224 GLY A O 1
ATOM 1783 N N . THR A 1 228 ? 1.692 47.410 43.674 1.00 49.70 225 THR A N 1
ATOM 1784 C CA . THR A 1 228 ? 2.311 46.826 42.529 1.00 51.72 225 THR A CA 1
ATOM 1785 C C . THR A 1 228 ? 2.896 47.909 41.621 1.00 52.81 225 THR A C 1
ATOM 1786 O O . THR A 1 228 ? 3.962 47.715 41.056 1.00 53.06 225 THR A O 1
ATOM 1790 N N . SER A 1 229 ? 2.198 49.032 41.501 1.00 52.62 226 SER A N 1
ATOM 1791 C CA . SER A 1 229 ? 2.690 50.176 40.771 1.00 54.07 226 SER A CA 1
ATOM 1792 C C . SER A 1 229 ? 3.964 50.756 41.379 1.00 52.57 226 SER A C 1
ATOM 1793 O O . SER A 1 229 ? 4.809 51.276 40.665 1.00 53.73 226 SER A O 1
ATOM 1796 N N . ILE A 1 230 ? 4.103 50.696 42.693 1.00 50.23 227 ILE A N 1
ATOM 1797 C CA . ILE A 1 230 ? 5.357 51.126 43.292 1.00 50.16 227 ILE A CA 1
ATOM 1798 C C . ILE A 1 230 ? 6.522 50.236 42.855 1.00 49.17 227 ILE A C 1
ATOM 1799 O O . ILE A 1 230 ? 7.575 50.719 42.456 1.00 48.92 227 ILE A O 1
ATOM 1804 N N . VAL A 1 231 ? 6.300 48.934 42.937 1.00 48.17 228 VAL A N 1
ATOM 1805 C CA . VAL A 1 231 ? 7.342 47.959 42.644 1.00 48.04 228 VAL A CA 1
ATOM 1806 C C . VAL A 1 231 ? 7.778 48.046 41.195 1.00 50.02 228 VAL A C 1
ATOM 1807 O O . VAL A 1 231 ? 8.973 47.870 40.894 1.00 50.79 228 VAL A O 1
ATOM 1811 N N . LYS A 1 232 ? 6.845 48.374 40.306 1.00 50.36 229 LYS A N 1
ATOM 1812 C CA . LYS A 1 232 ? 7.174 48.524 38.893 1.00 54.22 229 LYS A CA 1
ATOM 1813 C C . LYS A 1 232 ? 8.236 49.600 38.647 1.00 55.09 229 LYS A C 1
ATOM 1814 O O . LYS A 1 232 ? 9.048 49.505 37.731 1.00 55.75 229 LYS A O 1
ATOM 1820 N N . CYS A 1 233 ? 8.192 50.637 39.477 1.00 55.33 230 CYS A N 1
ATOM 1821 C CA . CYS A 1 233 ? 9.115 51.759 39.419 1.00 57.56 230 CYS A CA 1
ATOM 1822 C C . CYS A 1 233 ? 10.578 51.350 39.651 1.00 58.47 230 CYS A C 1
ATOM 1823 O O . CYS A 1 233 ? 11.497 51.934 39.066 1.00 59.61 230 CYS A O 1
ATOM 1826 N N . PHE A 1 234 ? 10.783 50.345 40.503 1.00 57.09 231 PHE A N 1
ATOM 1827 C CA . PHE A 1 234 ? 12.109 49.876 40.823 1.00 58.62 231 PHE A CA 1
ATOM 1828 C C . PHE A 1 234 ? 12.672 49.032 39.707 1.00 61.66 231 PHE A C 1
ATOM 1829 O O . PHE A 1 234 ? 13.834 48.630 39.778 1.00 63.31 231 PHE A O 1
ATOM 1837 N N . LYS A 1 235 ? 11.851 48.719 38.716 1.00 64.07 232 LYS A N 1
ATOM 1838 C CA . LYS A 1 235 ? 12.306 47.959 37.573 1.00 68.86 232 LYS A CA 1
ATOM 1839 C C . LYS A 1 235 ? 13.508 48.716 36.969 1.00 72.59 232 LYS A C 1
ATOM 1840 O O . LYS A 1 235 ? 14.551 48.102 36.750 1.00 75.16 232 LYS A O 1
ATOM 1846 N N . GLN A 1 236 ? 13.375 50.037 36.761 1.00 74.27 233 GLN A N 1
ATOM 1847 C CA . GLN A 1 236 ? 14.481 50.966 36.426 1.00 77.40 233 GLN A CA 1
ATOM 1848 C C . GLN A 1 236 ? 15.752 50.937 37.285 1.00 77.14 233 GLN A C 1
ATOM 1849 O O . GLN A 1 236 ? 15.761 50.420 38.410 1.00 75.41 233 GLN A O 1
ATOM 1855 N N . GLY A 1 237 ? 16.830 51.509 36.753 1.00 79.48 234 GLY A N 1
ATOM 1856 C CA . GLY A 1 237 ? 18.112 51.484 37.473 1.00 79.67 234 GLY A CA 1
ATOM 1857 C C . GLY A 1 237 ? 18.696 52.854 37.815 1.00 79.85 234 GLY A C 1
ATOM 1858 O O . GLY A 1 237 ? 19.751 53.226 37.294 1.00 82.79 234 GLY A O 1
ATOM 1859 N N . ASN A 1 238 ? 18.038 53.579 38.726 1.00 76.81 235 ASN A N 1
ATOM 1860 C CA . ASN A 1 238 ? 18.285 55.004 38.909 1.00 75.39 235 ASN A CA 1
ATOM 1861 C C . ASN A 1 238 ? 17.298 55.539 39.891 1.00 71.78 235 ASN A C 1
ATOM 1862 O O . ASN A 1 238 ? 16.157 55.823 39.528 1.00 71.59 235 ASN A O 1
ATOM 1867 N N . LEU A 1 239 ? 17.741 55.710 41.120 1.00 68.55 236 LEU A N 1
ATOM 1868 C CA . LEU A 1 239 ? 16.897 56.255 42.151 1.00 65.91 236 LEU A CA 1
ATOM 1869 C C . LEU A 1 239 ? 16.200 57.585 41.850 1.00 66.91 236 LEU A C 1
ATOM 1870 O O . LEU A 1 239 ? 15.041 57.763 42.186 1.00 66.29 236 LEU A O 1
ATOM 1875 N N . ASP A 1 240 ? 16.886 58.516 41.214 1.00 68.41 237 ASP A N 1
ATOM 1876 C CA . ASP A 1 240 ? 16.290 59.789 40.945 1.00 69.47 237 ASP A CA 1
ATOM 1877 C C . ASP A 1 240 ? 14.929 59.619 40.271 1.00 69.13 237 ASP A C 1
ATOM 1878 O O . ASP A 1 240 ? 13.962 60.320 40.604 1.00 68.66 237 ASP A O 1
ATOM 1883 N N . ILE A 1 241 ? 14.879 58.697 39.311 1.00 68.78 238 ILE A N 1
ATOM 1884 C CA . ILE A 1 241 ? 13.698 58.517 38.477 1.00 68.52 238 ILE A CA 1
ATOM 1885 C C . ILE A 1 241 ? 12.629 57.749 39.239 1.00 65.37 238 ILE A C 1
ATOM 1886 O O . ILE A 1 241 ? 11.434 58.024 39.075 1.00 65.05 238 ILE A O 1
ATOM 1891 N N . ILE A 1 242 ? 13.056 56.801 40.073 1.00 62.38 239 ILE A N 1
ATOM 1892 C CA . ILE A 1 242 ? 12.118 56.073 40.904 1.00 59.84 239 ILE A CA 1
ATOM 1893 C C . ILE A 1 242 ? 11.377 57.051 41.799 1.00 59.80 239 ILE A C 1
ATOM 1894 O O . ILE A 1 242 ? 10.158 57.021 41.828 1.00 59.36 239 ILE A O 1
ATOM 1907 N N . LYS A 1 244 ? 10.893 60.221 41.256 1.00 65.78 241 LYS A N 1
ATOM 1908 C CA . LYS A 1 244 ? 10.014 61.117 40.524 1.00 68.82 241 LYS A CA 1
ATOM 1909 C C . LYS A 1 244 ? 8.703 60.426 40.212 1.00 68.33 241 LYS A C 1
ATOM 1910 O O . LYS A 1 244 ? 7.647 61.066 40.262 1.00 69.39 241 LYS A O 1
ATOM 1916 N N . ASP A 1 245 ? 8.776 59.124 39.909 1.00 66.37 242 ASP A N 1
ATOM 1917 C CA . ASP A 1 245 ? 7.601 58.346 39.589 1.00 65.70 242 ASP A CA 1
ATOM 1918 C C . ASP A 1 245 ? 6.689 58.288 40.789 1.00 64.06 242 ASP A C 1
ATOM 1919 O O . ASP A 1 245 ? 5.499 58.631 40.706 1.00 65.21 242 ASP A O 1
ATOM 1924 N N . ILE A 1 246 ? 7.277 57.883 41.903 1.00 61.95 243 ILE A N 1
ATOM 1925 C CA . ILE A 1 246 ? 6.579 57.862 43.157 1.00 60.67 243 ILE A CA 1
ATOM 1926 C C . ILE A 1 246 ? 5.940 59.196 43.413 1.00 62.89 243 ILE A C 1
ATOM 1927 O O . ILE A 1 246 ? 4.813 59.242 43.864 1.00 62.88 243 ILE A O 1
ATOM 1932 N N . GLU A 1 247 ? 6.672 60.261 43.122 1.00 65.80 244 GLU A N 1
ATOM 1933 C CA . GLU A 1 247 ? 6.211 61.627 43.332 1.00 69.77 244 GLU A CA 1
ATOM 1934 C C . GLU A 1 247 ? 4.968 61.958 42.521 1.00 71.01 244 GLU A C 1
ATOM 1935 O O . GLU A 1 247 ? 4.056 62.571 43.047 1.00 70.06 244 GLU A O 1
ATOM 1941 N N . GLU A 1 248 ? 4.981 61.552 41.245 1.00 72.65 245 GLU A N 1
ATOM 1942 C CA . GLU A 1 248 ? 3.833 61.668 40.351 1.00 75.28 245 GLU A CA 1
ATOM 1943 C C . GLU A 1 248 ? 2.693 60.890 40.964 1.00 72.36 245 GLU A C 1
ATOM 1944 O O . GLU A 1 248 ? 1.610 61.447 41.183 1.00 74.33 245 GLU A O 1
ATOM 1950 N N . ILE A 1 249 ? 2.929 59.610 41.222 1.00 68.19 246 ILE A N 1
ATOM 1951 C CA . ILE A 1 249 ? 1.851 58.733 41.701 1.00 64.91 246 ILE A CA 1
ATOM 1952 C C . ILE A 1 249 ? 1.163 59.355 42.908 1.00 64.17 246 ILE A C 1
ATOM 1953 O O . ILE A 1 249 ? -0.029 59.161 43.103 1.00 64.45 246 ILE A O 1
ATOM 1958 N N . PHE A 1 250 ? 1.900 60.124 43.697 1.00 63.45 247 PHE A N 1
ATOM 1959 C CA . PHE A 1 250 ? 1.325 60.715 44.896 1.00 63.61 247 PHE A CA 1
ATOM 1960 C C . PHE A 1 250 ? 0.995 62.223 44.775 1.00 66.23 247 PHE A C 1
ATOM 1961 O O . PHE A 1 250 ? 0.671 62.857 45.798 1.00 66.40 247 PHE A O 1
ATOM 1969 N N . ALA B 1 3 ? -6.118 4.396 48.530 1.00 92.08 0 ALA B N 1
ATOM 1970 C CA . ALA B 1 3 ? -4.811 4.103 47.855 1.00 92.16 0 ALA B CA 1
ATOM 1971 C C . ALA B 1 3 ? -4.106 5.403 47.404 1.00 89.71 0 ALA B C 1
ATOM 1972 O O . ALA B 1 3 ? -4.761 6.303 46.835 1.00 88.32 0 ALA B O 1
ATOM 1982 N N . VAL B 1 5 ? -2.292 7.944 45.266 1.00 82.66 2 VAL B N 1
ATOM 1983 C CA . VAL B 1 5 ? -2.388 8.070 43.811 1.00 81.74 2 VAL B CA 1
ATOM 1984 C C . VAL B 1 5 ? -1.003 7.978 43.136 1.00 80.75 2 VAL B C 1
ATOM 1985 O O . VAL B 1 5 ? -0.047 8.598 43.594 1.00 79.24 2 VAL B O 1
ATOM 1989 N N . ASP B 1 6 ? -0.887 7.152 42.096 1.00 80.60 3 ASP B N 1
ATOM 1990 C CA . ASP B 1 6 ? 0.313 7.183 41.271 1.00 79.31 3 ASP B CA 1
ATOM 1991 C C . ASP B 1 6 ? 0.031 8.115 40.107 1.00 77.15 3 ASP B C 1
ATOM 1992 O O . ASP B 1 6 ? -0.773 7.794 39.236 1.00 77.75 3 ASP B O 1
ATOM 1997 N N . PHE B 1 7 ? 0.703 9.259 40.097 1.00 73.60 4 PHE B N 1
ATOM 1998 C CA . PHE B 1 7 ? 0.402 10.283 39.125 1.00 71.92 4 PHE B CA 1
ATOM 1999 C C . PHE B 1 7 ? 0.761 9.907 37.709 1.00 73.49 4 PHE B C 1
ATOM 2000 O O . PHE B 1 7 ? 0.140 10.389 36.751 1.00 73.40 4 PHE B O 1
ATOM 2008 N N . ARG B 1 8 ? 1.773 9.058 37.572 1.00 74.43 5 ARG B N 1
ATOM 2009 C CA . ARG B 1 8 ? 2.212 8.620 36.260 1.00 75.60 5 ARG B CA 1
ATOM 2010 C C . ARG B 1 8 ? 1.112 7.894 35.492 1.00 77.02 5 ARG B C 1
ATOM 2011 O O . ARG B 1 8 ? 1.262 7.588 34.264 1.00 78.82 5 ARG B O 1
ATOM 2019 N N . LYS B 1 9 ? 0.019 7.610 36.217 1.00 75.67 6 LYS B N 1
ATOM 2020 C CA . LYS B 1 9 ? -1.187 6.975 35.633 1.00 76.87 6 LYS B CA 1
ATOM 2021 C C . LYS B 1 9 ? -2.160 7.960 34.975 1.00 75.45 6 LYS B C 1
ATOM 2022 O O . LYS B 1 9 ? -3.202 7.549 34.458 1.00 76.34 6 LYS B O 1
ATOM 2028 N N . PHE B 1 10 ? -1.808 9.249 34.988 1.00 73.15 7 PHE B N 1
ATOM 2029 C CA . PHE B 1 10 ? -2.711 10.309 34.569 1.00 71.73 7 PHE B CA 1
ATOM 2030 C C . PHE B 1 10 ? -2.293 11.027 33.301 1.00 71.54 7 PHE B C 1
ATOM 2031 O O . PHE B 1 10 ? -2.981 11.939 32.854 1.00 70.82 7 PHE B O 1
ATOM 2039 N N . TYR B 1 11 ? -1.189 10.585 32.708 1.00 72.04 8 TYR B N 1
ATOM 2040 C CA . TYR B 1 11 ? -0.625 11.232 31.528 1.00 72.13 8 TYR B CA 1
ATOM 2041 C C . TYR B 1 11 ? 0.256 10.258 30.738 1.00 74.63 8 TYR B C 1
ATOM 2042 O O . TYR B 1 11 ? 0.682 9.237 31.274 1.00 75.08 8 TYR B O 1
ATOM 2051 N N . LYS B 1 12 ? 0.525 10.562 29.471 1.00 76.96 9 LYS B N 1
ATOM 2052 C CA . LYS B 1 12 ? 1.265 9.628 28.624 1.00 80.82 9 LYS B CA 1
ATOM 2053 C C . LYS B 1 12 ? 2.766 9.943 28.522 1.00 81.83 9 LYS B C 1
ATOM 2054 O O . LYS B 1 12 ? 3.598 9.169 29.006 1.00 82.63 9 LYS B O 1
ATOM 2060 N N . GLU B 1 13 ? 3.127 11.049 27.874 1.00 82.03 10 GLU B N 1
ATOM 2061 C CA . GLU B 1 13 ? 4.540 11.453 27.840 1.00 82.30 10 GLU B CA 1
ATOM 2062 C C . GLU B 1 13 ? 4.723 12.527 28.895 1.00 78.63 10 GLU B C 1
ATOM 2063 O O . GLU B 1 13 ? 5.415 12.333 29.891 1.00 78.09 10 GLU B O 1
ATOM 2069 N N . ASN B 1 14 ? 4.050 13.649 28.693 1.00 76.30 11 ASN B N 1
ATOM 2070 C CA . ASN B 1 14 ? 4.201 14.802 29.558 1.00 73.04 11 ASN B CA 1
ATOM 2071 C C . ASN B 1 14 ? 2.844 15.218 30.094 1.00 70.05 11 ASN B C 1
ATOM 2072 O O . ASN B 1 14 ? 1.837 15.026 29.430 1.00 69.78 11 ASN B O 1
ATOM 2077 N N . ALA B 1 15 ? 2.806 15.776 31.298 1.00 66.58 12 ALA B N 1
ATOM 2078 C CA . ALA B 1 15 ? 1.519 16.122 31.881 1.00 64.32 12 ALA B CA 1
ATOM 2079 C C . ALA B 1 15 ? 1.141 17.545 31.590 1.00 63.40 12 ALA B C 1
ATOM 2080 O O . ALA B 1 15 ? 1.952 18.460 31.766 1.00 63.68 12 ALA B O 1
ATOM 2082 N N . ASN B 1 16 ? -0.094 17.739 31.144 1.00 62.44 13 ASN B N 1
ATOM 2083 C CA . ASN B 1 16 ? -0.626 19.077 31.111 1.00 61.76 13 ASN B CA 1
ATOM 2084 C C . ASN B 1 16 ? -1.368 19.372 32.400 1.00 59.41 13 ASN B C 1
ATOM 2085 O O . ASN B 1 16 ? -2.315 18.670 32.748 1.00 58.59 13 ASN B O 1
ATOM 2090 N N . VAL B 1 17 ? -0.903 20.386 33.125 1.00 58.10 14 VAL B N 1
ATOM 2091 C CA . VAL B 1 17 ? -1.457 20.702 34.434 1.00 56.04 14 VAL B CA 1
ATOM 2092 C C . VAL B 1 17 ? -1.948 22.119 34.362 1.00 55.67 14 VAL B C 1
ATOM 2093 O O . VAL B 1 17 ? -1.285 22.967 33.798 1.00 57.12 14 VAL B O 1
ATOM 2097 N N . ALA B 1 18 ? -3.104 22.382 34.940 1.00 53.67 15 ALA B N 1
ATOM 2098 C CA . ALA B 1 18 ? -3.643 23.698 34.888 1.00 52.90 15 ALA B CA 1
ATOM 2099 C C . ALA B 1 18 ? -4.255 24.075 36.208 1.00 51.01 15 ALA B C 1
ATOM 2100 O O . ALA B 1 18 ? -4.715 23.228 36.991 1.00 50.00 15 ALA B O 1
ATOM 2102 N N . TYR B 1 19 ? -4.320 25.365 36.428 1.00 51.20 16 TYR B N 1
ATOM 2103 C CA . TYR B 1 19 ? -4.945 25.868 37.613 1.00 52.28 16 TYR B CA 1
ATOM 2104 C C . TYR B 1 19 ? -6.099 26.770 37.194 1.00 53.20 16 TYR B C 1
ATOM 2105 O O . TYR B 1 19 ? -5.992 27.503 36.190 1.00 53.76 16 TYR B O 1
ATOM 2114 N N . THR B 1 20 ? -7.193 26.721 37.952 1.00 53.20 17 THR B N 1
ATOM 2115 C CA . THR B 1 20 ? -8.304 27.667 37.807 1.00 55.83 17 THR B CA 1
ATOM 2116 C C . THR B 1 20 ? -8.816 28.033 39.195 1.00 55.43 17 THR B C 1
ATOM 2117 O O . THR B 1 20 ? -8.618 27.300 40.175 1.00 54.34 17 THR B O 1
ATOM 2121 N N . VAL B 1 21 ? -9.495 29.165 39.258 1.00 56.59 18 VAL B N 1
ATOM 2122 C CA . VAL B 1 21 ? -10.154 29.593 40.470 1.00 56.60 18 VAL B CA 1
ATOM 2123 C C . VAL B 1 21 ? -11.639 29.208 40.360 1.00 56.46 18 VAL B C 1
ATOM 2124 O O . VAL B 1 21 ? -12.352 29.693 39.496 1.00 58.40 18 VAL B O 1
ATOM 2128 N N . LEU B 1 22 ? -12.088 28.339 41.245 1.00 55.83 19 LEU B N 1
ATOM 2129 C CA . LEU B 1 22 ? -13.469 27.924 41.290 1.00 55.47 19 LEU B CA 1
ATOM 2130 C C . LEU B 1 22 ? -14.326 29.119 41.619 1.00 56.33 19 LEU B C 1
ATOM 2131 O O . LEU B 1 22 ? -13.994 29.887 42.504 1.00 57.48 19 LEU B O 1
ATOM 2136 N N . GLY B 1 23 ? -15.410 29.303 40.872 1.00 57.12 20 GLY B N 1
ATOM 2137 C CA . GLY B 1 23 ? -16.342 30.421 41.120 1.00 56.73 20 GLY B CA 1
ATOM 2138 C C . GLY B 1 23 ? -16.070 31.668 40.284 1.00 57.27 20 GLY B C 1
ATOM 2139 O O . GLY B 1 23 ? -16.712 32.684 40.474 1.00 58.27 20 GLY B O 1
ATOM 2140 N N . TYR B 1 24 ? -15.127 31.579 39.355 1.00 56.10 21 TYR B N 1
ATOM 2141 C CA . TYR B 1 24 ? -14.756 32.690 38.536 1.00 56.60 21 TYR B CA 1
ATOM 2142 C C . TYR B 1 24 ? -15.012 32.408 37.036 1.00 58.44 21 TYR B C 1
ATOM 2143 O O . TYR B 1 24 ? -14.414 31.476 36.488 1.00 58.91 21 TYR B O 1
ATOM 2152 N N . PRO B 1 25 ? -15.847 33.226 36.361 1.00 59.68 22 PRO B N 1
ATOM 2153 C CA . PRO B 1 25 ? -16.522 34.422 36.826 1.00 60.94 22 PRO B CA 1
ATOM 2154 C C . PRO B 1 25 ? -17.801 34.125 37.596 1.00 60.97 22 PRO B C 1
ATOM 2155 O O . PRO B 1 25 ? -18.430 35.065 38.125 1.00 61.85 22 PRO B O 1
ATOM 2159 N N . ASN B 1 26 ? -18.187 32.843 37.624 1.00 59.91 23 ASN B N 1
ATOM 2160 C CA . ASN B 1 26 ? -19.244 32.337 38.478 1.00 59.92 23 ASN B CA 1
ATOM 2161 C C . ASN B 1 26 ? -19.151 30.813 38.602 1.00 59.30 23 ASN B C 1
ATOM 2162 O O . ASN B 1 26 ? -18.373 30.171 37.893 1.00 59.72 23 ASN B O 1
ATOM 2167 N N . LEU B 1 27 ? -19.900 30.256 39.545 1.00 58.21 24 LEU B N 1
ATOM 2168 C CA . LEU B 1 27 ? -19.808 28.867 39.879 1.00 57.27 24 LEU B CA 1
ATOM 2169 C C . LEU B 1 27 ? -20.306 28.014 38.727 1.00 57.54 24 LEU B C 1
ATOM 2170 O O . LEU B 1 27 ? -19.740 26.964 38.421 1.00 57.27 24 LEU B O 1
ATOM 2175 N N . GLN B 1 28 ? -21.351 28.479 38.058 1.00 57.85 25 GLN B N 1
ATOM 2176 C CA A GLN B 1 28 ? -21.913 27.698 36.974 0.60 57.76 25 GLN B CA 1
ATOM 2177 C CA B GLN B 1 28 ? -21.939 27.754 36.950 0.40 57.79 25 GLN B CA 1
ATOM 2178 C C . GLN B 1 28 ? -20.912 27.493 35.829 1.00 57.58 25 GLN B C 1
ATOM 2179 O O . GLN B 1 28 ? -20.936 26.456 35.160 1.00 57.19 25 GLN B O 1
ATOM 2190 N N . THR B 1 29 ? -20.013 28.451 35.628 1.00 57.36 26 THR B N 1
ATOM 2191 C CA . THR B 1 29 ? -18.975 28.328 34.583 1.00 57.59 26 THR B CA 1
ATOM 2192 C C . THR B 1 29 ? -17.882 27.350 35.009 1.00 57.18 26 THR B C 1
ATOM 2193 O O . THR B 1 29 ? -17.277 26.674 34.166 1.00 58.39 26 THR B O 1
ATOM 2197 N N . SER B 1 30 ? -17.626 27.316 36.317 1.00 55.50 27 SER B N 1
ATOM 2198 C CA . SER B 1 30 ? -16.687 26.366 36.922 1.00 54.35 27 SER B CA 1
ATOM 2199 C C . SER B 1 30 ? -17.292 24.968 36.793 1.00 53.83 27 SER B C 1
ATOM 2200 O O . SER B 1 30 ? -16.624 24.057 36.335 1.00 53.46 27 SER B O 1
ATOM 2203 N N . GLU B 1 31 ? -18.577 24.829 37.116 1.00 54.33 28 GLU B N 1
ATOM 2204 C CA . GLU B 1 31 ? -19.313 23.574 36.894 1.00 55.29 28 GLU B CA 1
ATOM 2205 C C . GLU B 1 31 ? -19.295 23.096 35.429 1.00 54.87 28 GLU B C 1
ATOM 2206 O O . GLU B 1 31 ? -18.984 21.969 35.133 1.00 54.24 28 GLU B O 1
ATOM 2212 N N . ALA B 1 32 ? -19.609 23.968 34.502 1.00 55.98 29 ALA B N 1
ATOM 2213 C CA . ALA B 1 32 ? -19.658 23.522 33.121 1.00 57.28 29 ALA B CA 1
ATOM 2214 C C . ALA B 1 32 ? -18.255 23.185 32.649 1.00 57.59 29 ALA B C 1
ATOM 2215 O O . ALA B 1 32 ? -18.065 22.238 31.897 1.00 58.81 29 ALA B O 1
ATOM 2217 N N . PHE B 1 33 ? -17.270 23.948 33.117 1.00 57.82 30 PHE B N 1
ATOM 2218 C CA . PHE B 1 33 ? -15.856 23.625 32.878 1.00 57.85 30 PHE B CA 1
ATOM 2219 C C . PHE B 1 33 ? -15.532 22.189 33.302 1.00 57.16 30 PHE B C 1
ATOM 2220 O O . PHE B 1 33 ? -15.044 21.398 32.508 1.00 56.75 30 PHE B O 1
ATOM 2228 N N . LEU B 1 34 ? -15.768 21.890 34.573 1.00 57.03 31 LEU B N 1
ATOM 2229 C CA . LEU B 1 34 ? -15.429 20.578 35.154 1.00 57.41 31 LEU B CA 1
ATOM 2230 C C . LEU B 1 34 ? -16.074 19.435 34.386 1.00 58.95 31 LEU B C 1
ATOM 2231 O O . LEU B 1 34 ? -15.445 18.438 34.096 1.00 59.25 31 LEU B O 1
ATOM 2236 N N . GLN B 1 35 ? -17.330 19.612 34.015 1.00 59.98 32 GLN B N 1
ATOM 2237 C CA . GLN B 1 35 ? -18.002 18.587 33.285 1.00 62.12 32 GLN B CA 1
ATOM 2238 C C . GLN B 1 35 ? -17.344 18.340 31.941 1.00 62.65 32 GLN B C 1
ATOM 2239 O O . GLN B 1 35 ? -17.536 17.276 31.356 1.00 64.35 32 GLN B O 1
ATOM 2245 N N . ARG B 1 36 ? -16.585 19.303 31.430 1.00 61.34 33 ARG B N 1
ATOM 2246 C CA . ARG B 1 36 ? -15.972 19.125 30.120 1.00 62.09 33 ARG B CA 1
ATOM 2247 C C . ARG B 1 36 ? -14.492 18.743 30.221 1.00 61.46 33 ARG B C 1
ATOM 2248 O O . ARG B 1 36 ? -13.764 18.661 29.240 1.00 62.92 33 ARG B O 1
ATOM 2256 N N . LEU B 1 37 ? -14.049 18.474 31.433 1.00 59.87 34 LEU B N 1
ATOM 2257 C CA . LEU B 1 37 ? -12.634 18.251 31.684 1.00 59.18 34 LEU B CA 1
ATOM 2258 C C . LEU B 1 37 ? -12.134 17.008 30.936 1.00 60.99 34 LEU B C 1
ATOM 2259 O O . LEU B 1 37 ? -11.028 16.991 30.425 1.00 61.60 34 LEU B O 1
ATOM 2264 N N . ASP B 1 38 ? -12.953 15.972 30.906 1.00 62.79 35 ASP B N 1
ATOM 2265 C CA . ASP B 1 38 ? -12.658 14.758 30.129 1.00 66.04 35 ASP B CA 1
ATOM 2266 C C . ASP B 1 38 ? -12.308 15.009 28.671 1.00 68.22 35 ASP B C 1
ATOM 2267 O O . ASP B 1 38 ? -11.499 14.297 28.124 1.00 70.41 35 ASP B O 1
ATOM 2272 N N . GLN B 1 39 ? -12.896 16.017 28.043 1.00 68.97 36 GLN B N 1
ATOM 2273 C CA . GLN B 1 39 ? -12.545 16.308 26.646 1.00 71.29 36 GLN B CA 1
ATOM 2274 C C . GLN B 1 39 ? -11.510 17.397 26.464 1.00 70.44 36 GLN B C 1
ATOM 2275 O O . GLN B 1 39 ? -11.224 17.764 25.324 1.00 72.19 36 GLN B O 1
ATOM 2281 N N . SER B 1 40 ? -10.959 17.937 27.546 1.00 67.28 37 SER B N 1
ATOM 2282 C CA . SER B 1 40 ? -9.917 18.956 27.383 1.00 67.31 37 SER B CA 1
ATOM 2283 C C . SER B 1 40 ? -8.563 18.266 27.418 1.00 67.13 37 SER B C 1
ATOM 2284 O O . SER B 1 40 ? -8.474 17.176 27.952 1.00 67.46 37 SER B O 1
ATOM 2287 N N . PRO B 1 41 ? -7.495 18.896 26.894 1.00 67.44 38 PRO B N 1
ATOM 2288 C CA . PRO B 1 41 ? -6.225 18.168 26.908 1.00 67.16 38 PRO B CA 1
ATOM 2289 C C . PRO B 1 41 ? -5.477 18.243 28.267 1.00 64.87 38 PRO B C 1
ATOM 2290 O O . PRO B 1 41 ? -4.327 17.794 28.387 1.00 65.78 38 PRO B O 1
ATOM 2294 N N . ILE B 1 42 ? -6.146 18.752 29.293 1.00 62.70 39 ILE B N 1
ATOM 2295 C CA . ILE B 1 42 ? -5.585 18.839 30.653 1.00 59.61 39 ILE B CA 1
ATOM 2296 C C . ILE B 1 42 ? -5.690 17.495 31.375 1.00 60.23 39 ILE B C 1
ATOM 2297 O O . ILE B 1 42 ? -6.771 16.887 31.423 1.00 60.09 39 ILE B O 1
ATOM 2302 N N . ASP B 1 43 ? -4.572 17.052 31.955 1.00 59.96 40 ASP B N 1
ATOM 2303 C CA . ASP B 1 43 ? -4.473 15.751 32.600 1.00 59.82 40 ASP B CA 1
ATOM 2304 C C . ASP B 1 43 ? -4.732 15.876 34.101 1.00 57.75 40 ASP B C 1
ATOM 2305 O O . ASP B 1 43 ? -5.331 14.979 34.710 1.00 57.76 40 ASP B O 1
ATOM 2310 N N . ILE B 1 44 ? -4.270 16.978 34.694 1.00 55.59 41 ILE B N 1
ATOM 2311 C CA . ILE B 1 44 ? -4.419 17.213 36.115 1.00 52.84 41 ILE B CA 1
ATOM 2312 C C . ILE B 1 44 ? -4.862 18.644 36.295 1.00 52.05 41 ILE B C 1
ATOM 2313 O O . ILE B 1 44 ? -4.182 19.541 35.836 1.00 52.05 41 ILE B O 1
ATOM 2318 N N . LEU B 1 45 ? -5.978 18.854 36.986 1.00 51.25 42 LEU B N 1
ATOM 2319 C CA . LEU B 1 45 ? -6.419 20.191 37.288 1.00 51.40 42 LEU B CA 1
ATOM 2320 C C . LEU B 1 45 ? -6.182 20.578 38.721 1.00 51.38 42 LEU B C 1
ATOM 2321 O O . LEU B 1 45 ? -6.551 19.808 39.653 1.00 51.85 42 LEU B O 1
ATOM 2326 N N . GLU B 1 46 ? -5.619 21.772 38.922 1.00 51.42 43 GLU B N 1
ATOM 2327 C CA . GLU B 1 46 ? -5.515 22.332 40.268 1.00 50.90 43 GLU B CA 1
ATOM 2328 C C . GLU B 1 46 ? -6.673 23.291 40.546 1.00 51.38 43 GLU B C 1
ATOM 2329 O O . GLU B 1 46 ? -6.985 24.155 39.745 1.00 51.14 43 GLU B O 1
ATOM 2335 N N . LEU B 1 47 ? -7.299 23.142 41.696 1.00 51.69 44 LEU B N 1
ATOM 2336 C CA . LEU B 1 47 ? -8.511 23.868 41.960 1.00 53.27 44 LEU B CA 1
ATOM 2337 C C . LEU B 1 47 ? -8.221 24.874 43.064 1.00 54.34 44 LEU B C 1
ATOM 2338 O O . LEU B 1 47 ? -8.112 24.493 44.238 1.00 52.38 44 LEU B O 1
ATOM 2343 N N . GLY B 1 48 ? -8.068 26.144 42.677 1.00 55.78 45 GLY B N 1
ATOM 2344 C CA . GLY B 1 48 ? -7.899 27.192 43.641 1.00 58.48 45 GLY B CA 1
ATOM 2345 C C . GLY B 1 48 ? -9.231 27.496 44.273 1.00 61.42 45 GLY B C 1
ATOM 2346 O O . GLY B 1 48 ? -10.226 27.716 43.560 1.00 62.58 45 GLY B O 1
ATOM 2347 N N . VAL B 1 49 ? -9.306 27.505 45.598 1.00 62.83 46 VAL B N 1
ATOM 2348 C CA . VAL B 1 49 ? -10.516 28.059 46.168 1.00 65.62 46 VAL B CA 1
ATOM 2349 C C . VAL B 1 49 ? -10.202 29.481 46.618 1.00 68.68 46 VAL B C 1
ATOM 2350 O O . VAL B 1 49 ? -9.086 29.997 46.329 1.00 70.04 46 VAL B O 1
ATOM 2354 N N . ALA B 1 50 ? -11.196 30.155 47.217 1.00 70.34 47 ALA B N 1
ATOM 2355 C CA . ALA B 1 50 ? -10.953 31.430 47.944 1.00 71.67 47 ALA B CA 1
ATOM 2356 C C . ALA B 1 50 ? -11.617 31.377 49.359 1.00 71.70 47 ALA B C 1
ATOM 2357 O O . ALA B 1 50 ? -12.765 30.969 49.465 1.00 70.93 47 ALA B O 1
ATOM 2359 N N . TYR B 1 51 ? -10.884 31.703 50.435 1.00 72.47 48 TYR B N 1
ATOM 2360 C CA . TYR B 1 51 ? -11.499 31.738 51.794 1.00 73.55 48 TYR B CA 1
ATOM 2361 C C . TYR B 1 51 ? -11.546 33.155 52.350 1.00 74.82 48 TYR B C 1
ATOM 2362 O O . TYR B 1 51 ? -12.622 33.633 52.716 1.00 75.53 48 TYR B O 1
ATOM 2371 N N . SER B 1 52 ? -10.368 33.781 52.434 1.00 75.10 49 SER B N 1
ATOM 2372 C CA A SER B 1 52 ? -10.248 35.194 52.785 0.50 76.87 49 SER B CA 1
ATOM 2373 C CA B SER B 1 52 ? -10.221 35.191 52.793 0.50 76.68 49 SER B CA 1
ATOM 2374 C C . SER B 1 52 ? -9.741 35.971 51.573 1.00 77.18 49 SER B C 1
ATOM 2375 O O . SER B 1 52 ? -8.843 35.513 50.854 1.00 75.68 49 SER B O 1
ATOM 2380 N N . ASP B 1 53 ? -10.316 37.149 51.350 1.00 78.85 50 ASP B N 1
ATOM 2381 C CA . ASP B 1 53 ? -9.931 37.944 50.185 1.00 80.42 50 ASP B CA 1
ATOM 2382 C C . ASP B 1 53 ? -8.422 38.219 50.120 1.00 81.10 50 ASP B C 1
ATOM 2383 O O . ASP B 1 53 ? -7.849 38.732 51.069 1.00 81.60 50 ASP B O 1
ATOM 2388 N N . PRO B 1 54 ? -7.781 37.836 48.998 1.00 81.41 51 PRO B N 1
ATOM 2389 C CA . PRO B 1 54 ? -6.376 38.133 48.666 1.00 82.27 51 PRO B CA 1
ATOM 2390 C C . PRO B 1 54 ? -5.917 39.566 48.847 1.00 84.87 51 PRO B C 1
ATOM 2391 O O . PRO B 1 54 ? -6.484 40.494 48.290 1.00 87.07 51 PRO B O 1
ATOM 2395 N N . ILE B 1 55 ? -4.840 39.705 49.604 1.00 85.81 52 ILE B N 1
ATOM 2396 C CA . ILE B 1 55 ? -4.290 40.972 50.019 1.00 88.14 52 ILE B CA 1
ATOM 2397 C C . ILE B 1 55 ? -3.552 41.703 48.915 1.00 89.16 52 ILE B C 1
ATOM 2398 O O . ILE B 1 55 ? -3.281 42.907 49.020 1.00 92.16 52 ILE B O 1
ATOM 2403 N N . ALA B 1 56 ? -3.170 40.949 47.899 1.00 87.46 53 ALA B N 1
ATOM 2404 C CA . ALA B 1 56 ? -2.589 41.448 46.646 1.00 87.84 53 ALA B CA 1
ATOM 2405 C C . ALA B 1 56 ? -2.948 42.905 46.183 1.00 89.96 53 ALA B C 1
ATOM 2406 O O . ALA B 1 56 ? -3.723 43.616 46.849 1.00 91.08 53 ALA B O 1
ATOM 2408 N N . ASP B 1 57 ? -2.387 43.339 45.041 1.00 89.96 54 ASP B N 1
ATOM 2409 C CA . ASP B 1 57 ? -2.736 44.637 44.408 1.00 91.01 54 ASP B CA 1
ATOM 2410 C C . ASP B 1 57 ? -3.028 44.562 42.871 1.00 89.88 54 ASP B C 1
ATOM 2411 O O . ASP B 1 57 ? -2.174 44.866 42.038 1.00 89.84 54 ASP B O 1
ATOM 2416 N N . GLY B 1 58 ? -4.240 44.133 42.505 1.00 87.97 55 GLY B N 1
ATOM 2417 C CA . GLY B 1 58 ? -4.692 44.164 41.098 1.00 87.32 55 GLY B CA 1
ATOM 2418 C C . GLY B 1 58 ? -4.618 42.870 40.290 1.00 84.67 55 GLY B C 1
ATOM 2419 O O . GLY B 1 58 ? -5.221 42.793 39.213 1.00 86.53 55 GLY B O 1
ATOM 2420 N N . GLU B 1 59 ? -3.943 41.850 40.819 1.00 80.23 56 GLU B N 1
ATOM 2421 C CA . GLU B 1 59 ? -3.632 40.599 40.096 1.00 77.86 56 GLU B CA 1
ATOM 2422 C C . GLU B 1 59 ? -4.761 39.736 39.515 1.00 75.40 56 GLU B C 1
ATOM 2423 O O . GLU B 1 59 ? -5.810 39.542 40.137 1.00 75.03 56 GLU B O 1
ATOM 2429 N N . ILE B 1 60 ? -4.490 39.152 38.351 1.00 73.87 57 ILE B N 1
ATOM 2430 C CA . ILE B 1 60 ? -5.420 38.204 37.723 1.00 72.08 57 ILE B CA 1
ATOM 2431 C C . ILE B 1 60 ? -6.106 37.298 38.727 1.00 69.87 57 ILE B C 1
ATOM 2432 O O . ILE B 1 60 ? -7.367 37.300 38.811 1.00 69.86 57 ILE B O 1
ATOM 2437 N N . ILE B 1 61 ? -5.290 36.533 39.485 1.00 67.63 58 ILE B N 1
ATOM 2438 C CA . ILE B 1 61 ? -5.823 35.518 40.390 1.00 64.65 58 ILE B CA 1
ATOM 2439 C C . ILE B 1 61 ? -6.651 36.112 41.551 1.00 65.32 58 ILE B C 1
ATOM 2440 O O . ILE B 1 61 ? -7.640 35.483 42.017 1.00 64.23 58 ILE B O 1
ATOM 2445 N N . ALA B 1 62 ? -6.309 37.340 41.967 1.00 66.29 59 ALA B N 1
ATOM 2446 C CA . ALA B 1 62 ? -6.964 37.916 43.139 1.00 66.19 59 ALA B CA 1
ATOM 2447 C C . ALA B 1 62 ? -8.353 38.418 42.794 1.00 65.84 59 ALA B C 1
ATOM 2448 O O . ALA B 1 62 ? -9.391 38.019 43.381 1.00 64.55 59 ALA B O 1
ATOM 2450 N N . ASP B 1 63 ? -8.396 39.253 41.785 1.00 67.80 60 ASP B N 1
ATOM 2451 C CA . ASP B 1 63 ? -9.682 39.553 41.150 1.00 67.51 60 ASP B CA 1
ATOM 2452 C C . ASP B 1 63 ? -10.631 38.346 41.080 1.00 64.75 60 ASP B C 1
ATOM 2453 O O . ASP B 1 63 ? -11.798 38.440 41.539 1.00 63.65 60 ASP B O 1
ATOM 2458 N N . ALA B 1 64 ? -10.120 37.212 40.587 1.00 62.76 61 ALA B N 1
ATOM 2459 C CA . ALA B 1 64 ? -10.931 35.992 40.416 1.00 61.22 61 ALA B CA 1
ATOM 2460 C C . ALA B 1 64 ? -11.533 35.572 41.756 1.00 61.12 61 ALA B C 1
ATOM 2461 O O . ALA B 1 64 ? -12.761 35.198 41.854 1.00 59.50 61 ALA B O 1
ATOM 2463 N N . ALA B 1 65 ? -10.670 35.656 42.782 1.00 60.95 62 ALA B N 1
ATOM 2464 C CA . ALA B 1 65 ? -11.025 35.245 44.133 1.00 61.55 62 ALA B CA 1
ATOM 2465 C C . ALA B 1 65 ? -12.011 36.211 44.827 1.00 63.67 62 ALA B C 1
ATOM 2466 O O . ALA B 1 65 ? -12.922 35.753 45.532 1.00 63.25 62 ALA B O 1
ATOM 2468 N N . LYS B 1 66 ? -11.881 37.528 44.587 1.00 66.00 63 LYS B N 1
ATOM 2469 C CA . LYS B 1 66 ? -12.859 38.468 45.115 1.00 67.40 63 LYS B CA 1
ATOM 2470 C C . LYS B 1 66 ? -14.165 38.180 44.434 1.00 67.84 63 LYS B C 1
ATOM 2471 O O . LYS B 1 66 ? -15.239 38.137 45.066 1.00 67.50 63 LYS B O 1
ATOM 2477 N N . ILE B 1 67 ? -14.085 37.968 43.128 1.00 68.52 64 ILE B N 1
ATOM 2478 C CA . ILE B 1 67 ? -15.296 37.677 42.373 1.00 68.85 64 ILE B CA 1
ATOM 2479 C C . ILE B 1 67 ? -15.967 36.433 42.920 1.00 67.89 64 ILE B C 1
ATOM 2480 O O . ILE B 1 67 ? -17.167 36.456 43.184 1.00 68.28 64 ILE B O 1
ATOM 2485 N N . ALA B 1 68 ? -15.200 35.359 43.142 1.00 67.05 65 ALA B N 1
ATOM 2486 C CA . ALA B 1 68 ? -15.790 34.158 43.671 1.00 65.72 65 ALA B CA 1
ATOM 2487 C C . ALA B 1 68 ? -16.434 34.485 45.017 1.00 66.80 65 ALA B C 1
ATOM 2488 O O . ALA B 1 68 ? -17.595 34.070 45.275 1.00 66.17 65 ALA B O 1
ATOM 2490 N N . LEU B 1 69 ? -15.686 35.224 45.857 1.00 66.97 66 LEU B N 1
ATOM 2491 C CA . LEU B 1 69 ? -16.100 35.484 47.245 1.00 68.61 66 LEU B CA 1
ATOM 2492 C C . LEU B 1 69 ? -17.384 36.282 47.346 1.00 70.73 66 LEU B C 1
ATOM 2493 O O . LEU B 1 69 ? -18.294 35.897 48.083 1.00 71.34 66 LEU B O 1
ATOM 2498 N N . ASP B 1 70 ? -17.491 37.373 46.608 1.00 72.91 67 ASP B N 1
ATOM 2499 C CA . ASP B 1 70 ? -18.733 38.160 46.684 1.00 75.95 67 ASP B CA 1
ATOM 2500 C C . ASP B 1 70 ? -19.921 37.483 45.965 1.00 75.87 67 ASP B C 1
ATOM 2501 O O . ASP B 1 70 ? -21.084 37.849 46.166 1.00 76.64 67 ASP B O 1
ATOM 2506 N N . GLN B 1 71 ? -19.588 36.511 45.118 1.00 74.61 68 GLN B N 1
ATOM 2507 C CA . GLN B 1 71 ? -20.517 35.744 44.354 1.00 74.45 68 GLN B CA 1
ATOM 2508 C C . GLN B 1 71 ? -20.994 34.629 45.320 1.00 74.90 68 GLN B C 1
ATOM 2509 O O . GLN B 1 71 ? -22.001 33.939 45.072 1.00 74.86 68 GLN B O 1
ATOM 2515 N N . GLY B 1 72 ? -20.274 34.470 46.446 1.00 74.95 69 GLY B N 1
ATOM 2516 C CA . GLY B 1 72 ? -20.770 33.664 47.572 1.00 74.83 69 GLY B CA 1
ATOM 2517 C C . GLY B 1 72 ? -20.129 32.300 47.610 1.00 73.91 69 GLY B C 1
ATOM 2518 O O . GLY B 1 72 ? -20.472 31.486 48.470 1.00 73.65 69 GLY B O 1
ATOM 2519 N N . VAL B 1 73 ? -19.185 32.072 46.687 1.00 73.17 70 VAL B N 1
ATOM 2520 C CA . VAL B 1 73 ? -18.417 30.811 46.592 1.00 71.67 70 VAL B CA 1
ATOM 2521 C C . VAL B 1 73 ? -17.444 30.581 47.766 1.00 71.53 70 VAL B C 1
ATOM 2522 O O . VAL B 1 73 ? -16.334 31.175 47.833 1.00 71.51 70 VAL B O 1
ATOM 2526 N N . ASP B 1 74 ? -17.866 29.683 48.663 1.00 70.97 71 ASP B N 1
ATOM 2527 C CA . ASP B 1 74 ? -17.051 29.221 49.770 1.00 69.97 71 ASP B CA 1
ATOM 2528 C C . ASP B 1 74 ? -16.791 27.721 49.620 1.00 68.78 71 ASP B C 1
ATOM 2529 O O . ASP B 1 74 ? -17.340 27.064 48.703 1.00 68.39 71 ASP B O 1
ATOM 2534 N N . ILE B 1 75 ? -15.965 27.167 50.511 1.00 66.86 72 ILE B N 1
ATOM 2535 C CA . ILE B 1 75 ? -15.520 25.808 50.334 1.00 65.21 72 ILE B CA 1
ATOM 2536 C C . ILE B 1 75 ? -16.727 24.874 50.380 1.00 65.10 72 ILE B C 1
ATOM 2537 O O . ILE B 1 75 ? -16.747 23.814 49.734 1.00 64.27 72 ILE B O 1
ATOM 2542 N N . HIS B 1 76 ? -17.770 25.308 51.081 1.00 65.13 73 HIS B N 1
ATOM 2543 C CA . HIS B 1 76 ? -18.954 24.488 51.232 1.00 66.09 73 HIS B CA 1
ATOM 2544 C C . HIS B 1 76 ? -19.611 24.255 49.894 1.00 65.74 73 HIS B C 1
ATOM 2545 O O . HIS B 1 76 ? -19.972 23.116 49.582 1.00 65.60 73 HIS B O 1
ATOM 2552 N N . SER B 1 77 ? -19.731 25.328 49.101 1.00 64.71 74 SER B N 1
ATOM 2553 C CA . SER B 1 77 ? -20.405 25.244 47.820 1.00 64.10 74 SER B CA 1
ATOM 2554 C C . SER B 1 77 ? -19.513 24.543 46.763 1.00 63.88 74 SER B C 1
ATOM 2555 O O . SER B 1 77 ? -20.037 23.846 45.876 1.00 64.75 74 SER B O 1
ATOM 2558 N N . VAL B 1 78 ? -18.189 24.684 46.903 1.00 62.25 75 VAL B N 1
ATOM 2559 C CA . VAL B 1 78 ? -17.199 23.852 46.163 1.00 60.73 75 VAL B CA 1
ATOM 2560 C C . VAL B 1 78 ? -17.346 22.348 46.440 1.00 61.42 75 VAL B C 1
ATOM 2561 O O . VAL B 1 78 ? -17.491 21.540 45.509 1.00 61.49 75 VAL B O 1
ATOM 2565 N N . PHE B 1 79 ? -17.310 21.965 47.715 1.00 61.76 76 PHE B N 1
ATOM 2566 C CA . PHE B 1 79 ? -17.569 20.582 48.070 1.00 62.34 76 PHE B CA 1
ATOM 2567 C C . PHE B 1 79 ? -18.900 20.113 47.448 1.00 63.77 76 PHE B C 1
ATOM 2568 O O . PHE B 1 79 ? -18.979 19.002 46.876 1.00 63.25 76 PHE B O 1
ATOM 2576 N N . GLU B 1 80 ? -19.931 20.966 47.535 1.00 64.09 77 GLU B N 1
ATOM 2577 C CA . GLU B 1 80 ? -21.244 20.651 46.919 1.00 65.20 77 GLU B CA 1
ATOM 2578 C C . GLU B 1 80 ? -21.141 20.455 45.400 1.00 63.49 77 GLU B C 1
ATOM 2579 O O . GLU B 1 80 ? -21.771 19.587 44.843 1.00 64.98 77 GLU B O 1
ATOM 2585 N N . LEU B 1 81 ? -20.313 21.262 44.762 1.00 60.96 78 LEU B N 1
ATOM 2586 C CA . LEU B 1 81 ? -20.034 21.183 43.340 1.00 59.43 78 LEU B CA 1
ATOM 2587 C C . LEU B 1 81 ? -19.253 19.951 42.900 1.00 59.12 78 LEU B C 1
ATOM 2588 O O . LEU B 1 81 ? -19.592 19.324 41.890 1.00 60.44 78 LEU B O 1
ATOM 2593 N N . LEU B 1 82 ? -18.191 19.639 43.626 1.00 57.78 79 LEU B N 1
ATOM 2594 C CA . LEU B 1 82 ? -17.406 18.432 43.372 1.00 57.92 79 LEU B CA 1
ATOM 2595 C C . LEU B 1 82 ? -18.215 17.149 43.384 1.00 58.99 79 LEU B C 1
ATOM 2596 O O . LEU B 1 82 ? -17.855 16.209 42.702 1.00 59.10 79 LEU B O 1
ATOM 2601 N N . ALA B 1 83 ? -19.332 17.133 44.110 1.00 60.65 80 ALA B N 1
ATOM 2602 C CA . ALA B 1 83 ? -20.145 15.927 44.241 1.00 63.02 80 ALA B CA 1
ATOM 2603 C C . ALA B 1 83 ? -21.026 15.750 43.029 1.00 65.14 80 ALA B C 1
ATOM 2604 O O . ALA B 1 83 ? -21.442 14.633 42.736 1.00 67.93 80 ALA B O 1
ATOM 2606 N N . ARG B 1 84 ? -21.328 16.839 42.326 1.00 64.85 81 ARG B N 1
ATOM 2607 C CA . ARG B 1 84 ? -22.100 16.704 41.098 1.00 66.33 81 ARG B CA 1
ATOM 2608 C C . ARG B 1 84 ? -21.274 16.566 39.817 1.00 66.47 81 ARG B C 1
ATOM 2609 O O . ARG B 1 84 ? -21.822 16.564 38.735 1.00 67.81 81 ARG B O 1
ATOM 2617 N N . ILE B 1 85 ? -19.966 16.404 39.957 1.00 65.80 82 ILE B N 1
ATOM 2618 C CA . ILE B 1 85 ? -19.050 16.399 38.825 1.00 65.59 82 ILE B CA 1
ATOM 2619 C C . ILE B 1 85 ? -18.566 14.993 38.530 1.00 66.55 82 ILE B C 1
ATOM 2620 O O . ILE B 1 85 ? -18.189 14.257 39.449 1.00 66.20 82 ILE B O 1
ATOM 2625 N N . LYS B 1 86 ? -18.566 14.619 37.259 1.00 67.55 83 LYS B N 1
ATOM 2626 C CA . LYS B 1 86 ? -17.909 13.383 36.898 1.00 69.35 83 LYS B CA 1
ATOM 2627 C C . LYS B 1 86 ? -16.781 13.627 35.909 1.00 68.52 83 LYS B C 1
ATOM 2628 O O . LYS B 1 86 ? -16.988 14.127 34.805 1.00 68.84 83 LYS B O 1
ATOM 2634 N N . THR B 1 87 ? -15.570 13.290 36.330 1.00 67.53 84 THR B N 1
ATOM 2635 C CA . THR B 1 87 ? -14.423 13.387 35.426 1.00 67.26 84 THR B CA 1
ATOM 2636 C C . THR B 1 87 ? -13.467 12.245 35.686 1.00 67.51 84 THR B C 1
ATOM 2637 O O . THR B 1 87 ? -13.517 11.636 36.744 1.00 67.03 84 THR B O 1
ATOM 2641 N N . LYS B 1 88 ? -12.604 11.956 34.721 1.00 68.43 85 LYS B N 1
ATOM 2642 C CA . LYS B 1 88 ? -11.562 10.943 34.918 1.00 69.55 85 LYS B CA 1
ATOM 2643 C C . LYS B 1 88 ? -10.222 11.569 35.285 1.00 67.20 85 LYS B C 1
ATOM 2644 O O . LYS B 1 88 ? -9.307 10.882 35.721 1.00 68.25 85 LYS B O 1
ATOM 2650 N N . LYS B 1 89 ? -10.106 12.871 35.095 1.00 65.02 86 LYS B N 1
ATOM 2651 C CA . LYS B 1 89 ? -8.840 13.561 35.339 1.00 63.28 86 LYS B CA 1
ATOM 2652 C C . LYS B 1 89 ? -8.557 13.764 36.827 1.00 61.10 86 LYS B C 1
ATOM 2653 O O . LYS B 1 89 ? -9.461 13.682 37.657 1.00 60.41 86 LYS B O 1
ATOM 2659 N N . ALA B 1 90 ? -7.293 14.004 37.161 1.00 59.92 87 ALA B N 1
ATOM 2660 C CA . ALA B 1 90 ? -6.891 14.215 38.548 1.00 58.27 87 ALA B CA 1
ATOM 2661 C C . ALA B 1 90 ? -7.278 15.602 39.038 1.00 56.89 87 ALA B C 1
ATOM 2662 O O . ALA B 1 90 ? -6.968 16.616 38.375 1.00 57.25 87 ALA B O 1
ATOM 2664 N N . LEU B 1 91 ? -7.906 15.634 40.215 1.00 55.20 88 LEU B N 1
ATOM 2665 C CA . LEU B 1 91 ? -8.269 16.861 40.895 1.00 53.92 88 LEU B CA 1
ATOM 2666 C C . LEU B 1 91 ? -7.367 17.122 42.122 1.00 54.28 88 LEU B C 1
ATOM 2667 O O . LEU B 1 91 ? -7.209 16.267 42.998 1.00 54.46 88 LEU B O 1
ATOM 2672 N N . VAL B 1 92 ? -6.761 18.304 42.146 1.00 54.15 89 VAL B N 1
ATOM 2673 C CA . VAL B 1 92 ? -5.816 18.694 43.172 1.00 53.45 89 VAL B CA 1
ATOM 2674 C C . VAL B 1 92 ? -6.233 20.068 43.747 1.00 52.61 89 VAL B C 1
ATOM 2675 O O . VAL B 1 92 ? -6.377 21.040 43.003 1.00 52.60 89 VAL B O 1
ATOM 2679 N N . PHE B 1 93 ? -6.455 20.138 45.060 1.00 51.15 90 PHE B N 1
ATOM 2680 C CA . PHE B 1 93 ? -6.660 21.419 45.696 1.00 49.97 90 PHE B CA 1
ATOM 2681 C C . PHE B 1 93 ? -5.379 22.215 45.755 1.00 50.01 90 PHE B C 1
ATOM 2682 O O . PHE B 1 93 ? -4.307 21.688 46.029 1.00 51.23 90 PHE B O 1
ATOM 2698 N N . VAL B 1 95 ? -5.023 25.513 47.933 1.00 48.82 92 VAL B N 1
ATOM 2699 C CA . VAL B 1 95 ? -5.646 26.472 48.828 1.00 48.58 92 VAL B CA 1
ATOM 2700 C C . VAL B 1 95 ? -4.610 26.946 49.839 1.00 48.13 92 VAL B C 1
ATOM 2701 O O . VAL B 1 95 ? -3.647 26.266 50.108 1.00 47.91 92 VAL B O 1
ATOM 2705 N N . TYR B 1 96 ? -4.834 28.108 50.414 1.00 48.58 93 TYR B N 1
ATOM 2706 C CA . TYR B 1 96 ? -4.059 28.518 51.553 1.00 50.20 93 TYR B CA 1
ATOM 2707 C C . TYR B 1 96 ? -4.543 27.792 52.766 1.00 50.52 93 TYR B C 1
ATOM 2708 O O . TYR B 1 96 ? -5.691 27.326 52.798 1.00 50.71 93 TYR B O 1
ATOM 2717 N N . TYR B 1 97 ? -3.645 27.658 53.728 1.00 51.16 94 TYR B N 1
ATOM 2718 C CA . TYR B 1 97 ? -3.881 26.923 54.954 1.00 52.98 94 TYR B CA 1
ATOM 2719 C C . TYR B 1 97 ? -5.035 27.482 55.781 1.00 54.37 94 TYR B C 1
ATOM 2720 O O . TYR B 1 97 ? -5.696 26.727 56.504 1.00 55.79 94 TYR B O 1
ATOM 2729 N N . ASN B 1 98 ? -5.286 28.787 55.668 1.00 55.48 95 ASN B N 1
ATOM 2730 C CA . ASN B 1 98 ? -6.340 29.420 56.428 1.00 56.83 95 ASN B CA 1
ATOM 2731 C C . ASN B 1 98 ? -7.703 28.797 56.127 1.00 57.81 95 ASN B C 1
ATOM 2732 O O . ASN B 1 98 ? -8.555 28.720 57.002 1.00 60.07 95 ASN B O 1
ATOM 2737 N N . LEU B 1 99 ? -7.918 28.373 54.887 1.00 57.12 96 LEU B N 1
ATOM 2738 C CA . LEU B 1 99 ? -9.144 27.738 54.519 1.00 57.07 96 LEU B CA 1
ATOM 2739 C C . LEU B 1 99 ? -9.258 26.399 55.277 1.00 57.96 96 LEU B C 1
ATOM 2740 O O . LEU B 1 99 ? -10.341 26.028 55.776 1.00 59.03 96 LEU B O 1
ATOM 2745 N N . ILE B 1 100 ? -8.137 25.680 55.346 1.00 57.51 97 ILE B N 1
ATOM 2746 C CA . ILE B 1 100 ? -8.087 24.333 55.901 1.00 57.23 97 ILE B CA 1
ATOM 2747 C C . ILE B 1 100 ? -8.279 24.411 57.406 1.00 58.79 97 ILE B C 1
ATOM 2748 O O . ILE B 1 100 ? -9.218 23.824 57.943 1.00 60.26 97 ILE B O 1
ATOM 2753 N N . PHE B 1 101 ? -7.416 25.162 58.074 1.00 58.38 98 PHE B N 1
ATOM 2754 C CA . PHE B 1 101 ? -7.591 25.490 59.479 1.00 59.76 98 PHE B CA 1
ATOM 2755 C C . PHE B 1 101 ? -9.016 25.789 59.970 1.00 60.52 98 PHE B C 1
ATOM 2756 O O . PHE B 1 101 ? -9.435 25.288 61.014 1.00 61.52 98 PHE B O 1
ATOM 2764 N N . SER B 1 102 ? -9.718 26.633 59.235 1.00 60.56 99 SER B N 1
ATOM 2765 C CA . SER B 1 102 ? -11.104 27.040 59.514 1.00 62.50 99 SER B CA 1
ATOM 2766 C C . SER B 1 102 ? -12.120 25.893 59.430 1.00 62.54 99 SER B C 1
ATOM 2767 O O . SER B 1 102 ? -13.044 25.789 60.246 1.00 64.35 99 SER B O 1
ATOM 2770 N N . TYR B 1 103 ? -11.955 25.065 58.409 1.00 60.32 100 TYR B N 1
ATOM 2771 C CA . TYR B 1 103 ? -12.771 23.896 58.240 1.00 59.58 100 TYR B CA 1
ATOM 2772 C C . TYR B 1 103 ? -12.531 22.824 59.290 1.00 60.62 100 TYR B C 1
ATOM 2773 O O . TYR B 1 103 ? -13.485 22.160 59.683 1.00 62.21 100 TYR B O 1
ATOM 2782 N N . GLY B 1 104 ? -11.279 22.701 59.769 1.00 60.15 101 GLY B N 1
ATOM 2783 C CA . GLY B 1 104 ? -10.806 21.616 60.650 1.00 59.93 101 GLY B CA 1
ATOM 2784 C C . GLY B 1 104 ? -9.965 20.682 59.812 1.00 58.86 101 GLY B C 1
ATOM 2785 O O . GLY B 1 104 ? -10.403 20.252 58.765 1.00 59.01 101 GLY B O 1
ATOM 2786 N N . LEU B 1 105 ? -8.753 20.375 60.241 1.00 59.84 102 LEU B N 1
ATOM 2787 C CA . LEU B 1 105 ? -7.785 19.672 59.396 1.00 60.09 102 LEU B CA 1
ATOM 2788 C C . LEU B 1 105 ? -8.222 18.282 58.896 1.00 61.38 102 LEU B C 1
ATOM 2789 O O . LEU B 1 105 ? -8.178 17.971 57.673 1.00 59.73 102 LEU B O 1
ATOM 2794 N N . GLU B 1 106 ? -8.638 17.464 59.858 1.00 62.76 103 GLU B N 1
ATOM 2795 C CA . GLU B 1 106 ? -9.205 16.166 59.592 1.00 64.48 103 GLU B CA 1
ATOM 2796 C C . GLU B 1 106 ? -10.463 16.256 58.715 1.00 63.94 103 GLU B C 1
ATOM 2797 O O . GLU B 1 106 ? -10.522 15.616 57.655 1.00 63.29 103 GLU B O 1
ATOM 2803 N N . LYS B 1 107 ? -11.465 17.028 59.150 1.00 63.77 104 LYS B N 1
ATOM 2804 C CA . LYS B 1 107 ? -12.717 17.155 58.391 1.00 63.85 104 LYS B CA 1
ATOM 2805 C C . LYS B 1 107 ? -12.456 17.462 56.892 1.00 61.54 104 LYS B C 1
ATOM 2806 O O . LYS B 1 107 ? -13.070 16.876 55.984 1.00 60.80 104 LYS B O 1
ATOM 2812 N N . PHE B 1 108 ? -11.544 18.410 56.662 1.00 59.95 105 PHE B N 1
ATOM 2813 C CA . PHE B 1 108 ? -11.174 18.848 55.317 1.00 57.84 105 PHE B CA 1
ATOM 2814 C C . PHE B 1 108 ? -10.616 17.718 54.432 1.00 57.29 105 PHE B C 1
ATOM 2815 O O . PHE B 1 108 ? -11.043 17.529 53.266 1.00 56.74 105 PHE B O 1
ATOM 2823 N N . VAL B 1 109 ? -9.644 17.007 54.988 1.00 57.38 106 VAL B N 1
ATOM 2824 C CA . VAL B 1 109 ? -8.867 16.045 54.239 1.00 58.56 106 VAL B CA 1
ATOM 2825 C C . VAL B 1 109 ? -9.725 14.863 53.860 1.00 60.27 106 VAL B C 1
ATOM 2826 O O . VAL B 1 109 ? -9.682 14.425 52.726 1.00 60.39 106 VAL B O 1
ATOM 2830 N N . LYS B 1 110 ? -10.506 14.360 54.812 1.00 62.84 107 LYS B N 1
ATOM 2831 C CA . LYS B 1 110 ? -11.452 13.279 54.562 1.00 64.96 107 LYS B CA 1
ATOM 2832 C C . LYS B 1 110 ? -12.450 13.692 53.474 1.00 65.15 107 LYS B C 1
ATOM 2833 O O . LYS B 1 110 ? -12.678 12.959 52.514 1.00 65.73 107 LYS B O 1
ATOM 2839 N N . LYS B 1 111 ? -13.039 14.873 53.631 1.00 65.06 108 LYS B N 1
ATOM 2840 C CA . LYS B 1 111 ? -13.958 15.374 52.627 1.00 65.40 108 LYS B CA 1
ATOM 2841 C C . LYS B 1 111 ? -13.340 15.419 51.238 1.00 64.23 108 LYS B C 1
ATOM 2842 O O . LYS B 1 111 ? -13.897 14.853 50.288 1.00 64.53 108 LYS B O 1
ATOM 2848 N N . ALA B 1 112 ? -12.202 16.101 51.128 1.00 63.21 109 ALA B N 1
ATOM 2849 C CA . ALA B 1 112 ? -11.474 16.185 49.878 1.00 62.48 109 ALA B CA 1
ATOM 2850 C C . ALA B 1 112 ? -11.290 14.797 49.245 1.00 63.70 109 ALA B C 1
ATOM 2851 O O . ALA B 1 112 ? -11.532 14.610 48.039 1.00 64.60 109 ALA B O 1
ATOM 2853 N N . LYS B 1 113 ? -10.933 13.811 50.065 1.00 64.12 110 LYS B N 1
ATOM 2854 C CA . LYS B 1 113 ? -10.672 12.450 49.576 1.00 64.56 110 LYS B CA 1
ATOM 2855 C C . LYS B 1 113 ? -11.938 11.724 49.138 1.00 65.37 110 LYS B C 1
ATOM 2856 O O . LYS B 1 113 ? -11.927 10.982 48.157 1.00 65.76 110 LYS B O 1
ATOM 2862 N N . SER B 1 114 ? -13.031 11.925 49.862 1.00 65.65 111 SER B N 1
ATOM 2863 C CA . SER B 1 114 ? -14.281 11.283 49.471 1.00 67.27 111 SER B CA 1
ATOM 2864 C C . SER B 1 114 ? -14.787 11.873 48.167 1.00 67.24 111 SER B C 1
ATOM 2865 O O . SER B 1 114 ? -15.559 11.234 47.456 1.00 68.94 111 SER B O 1
ATOM 2868 N N . LEU B 1 115 ? -14.315 13.076 47.830 1.00 65.83 112 LEU B N 1
ATOM 2869 C CA . LEU B 1 115 ? -14.747 13.741 46.616 1.00 65.41 112 LEU B CA 1
ATOM 2870 C C . LEU B 1 115 ? -13.771 13.628 45.467 1.00 65.08 112 LEU B C 1
ATOM 2871 O O . LEU B 1 115 ? -13.805 14.475 44.570 1.00 65.01 112 LEU B O 1
ATOM 2876 N N . GLY B 1 116 ? -12.893 12.625 45.516 1.00 65.08 113 GLY B N 1
ATOM 2877 C CA . GLY B 1 116 ? -11.921 12.366 44.442 1.00 64.94 113 GLY B CA 1
ATOM 2878 C C . GLY B 1 116 ? -10.716 13.305 44.297 1.00 63.08 113 GLY B C 1
ATOM 2879 O O . GLY B 1 116 ? -9.948 13.225 43.307 1.00 63.64 113 GLY B O 1
ATOM 2880 N N . ILE B 1 117 ? -10.548 14.218 45.240 1.00 60.82 114 ILE B N 1
ATOM 2881 C CA . ILE B 1 117 ? -9.324 15.000 45.310 1.00 59.36 114 ILE B CA 1
ATOM 2882 C C . ILE B 1 117 ? -8.177 14.068 45.745 1.00 60.00 114 ILE B C 1
ATOM 2883 O O . ILE B 1 117 ? -8.314 13.289 46.707 1.00 60.34 114 ILE B O 1
ATOM 2888 N N . CYS B 1 118 ? -7.050 14.155 45.041 1.00 60.09 115 CYS B N 1
ATOM 2889 C CA . CYS B 1 118 ? -5.955 13.205 45.234 1.00 60.82 115 CYS B CA 1
ATOM 2890 C C . CYS B 1 118 ? -4.722 13.869 45.821 1.00 59.44 115 CYS B C 1
ATOM 2891 O O . CYS B 1 118 ? -3.783 13.168 46.187 1.00 60.65 115 CYS B O 1
ATOM 2894 N N . ALA B 1 119 ? -4.703 15.211 45.892 1.00 57.41 116 ALA B N 1
ATOM 2895 C CA . ALA B 1 119 ? -3.539 15.952 46.423 1.00 55.52 116 ALA B CA 1
ATOM 2896 C C . ALA B 1 119 ? -3.846 17.391 46.806 1.00 54.89 116 ALA B C 1
ATOM 2897 O O . ALA B 1 119 ? -4.742 18.015 46.230 1.00 55.50 116 ALA B O 1
ATOM 2899 N N . LEU B 1 120 ? -3.054 17.946 47.724 1.00 53.81 117 LEU B N 1
ATOM 2900 C CA . LEU B 1 120 ? -3.187 19.332 48.120 1.00 52.45 117 LEU B CA 1
ATOM 2901 C C . LEU B 1 120 ? -1.877 20.008 47.893 1.00 52.28 117 LEU B C 1
ATOM 2902 O O . LEU B 1 120 ? -0.840 19.441 48.195 1.00 53.55 117 LEU B O 1
ATOM 2907 N N . ILE B 1 121 ? -1.920 21.229 47.378 1.00 50.57 118 ILE B N 1
ATOM 2908 C CA . ILE B 1 121 ? -0.793 22.110 47.364 1.00 49.75 118 ILE B CA 1
ATOM 2909 C C . ILE B 1 121 ? -1.170 23.290 48.278 1.00 49.59 118 ILE B C 1
ATOM 2910 O O . ILE B 1 121 ? -2.185 23.954 48.046 1.00 50.03 118 ILE B O 1
ATOM 2915 N N . VAL B 1 122 ? -0.363 23.579 49.299 1.00 48.67 119 VAL B N 1
ATOM 2916 C CA . VAL B 1 122 ? -0.681 24.675 50.216 1.00 47.53 119 VAL B CA 1
ATOM 2917 C C . VAL B 1 122 ? 0.439 25.703 50.135 1.00 48.44 119 VAL B C 1
ATOM 2918 O O . VAL B 1 122 ? 1.540 25.486 50.690 1.00 48.78 119 VAL B O 1
ATOM 2922 N N . PRO B 1 123 ? 0.190 26.792 49.385 1.00 48.13 120 PRO B N 1
ATOM 2923 C CA . PRO B 1 123 ? 1.171 27.820 49.229 1.00 49.13 120 PRO B CA 1
ATOM 2924 C C . PRO B 1 123 ? 1.461 28.402 50.583 1.00 49.90 120 PRO B C 1
ATOM 2925 O O . PRO B 1 123 ? 0.521 28.628 51.388 1.00 49.25 120 PRO B O 1
ATOM 2929 N N . GLU B 1 124 ? 2.741 28.715 50.770 1.00 50.52 121 GLU B N 1
ATOM 2930 C CA . GLU B 1 124 ? 3.271 29.390 51.932 1.00 52.12 121 GLU B CA 1
ATOM 2931 C C . GLU B 1 124 ? 3.144 28.571 53.230 1.00 51.87 121 GLU B C 1
ATOM 2932 O O . GLU B 1 124 ? 3.470 29.080 54.326 1.00 52.86 121 GLU B O 1
ATOM 2938 N N . LEU B 1 125 ? 2.740 27.301 53.109 1.00 50.21 122 LEU B N 1
ATOM 2939 C CA . LEU B 1 125 ? 2.894 26.395 54.241 1.00 50.77 122 LEU B CA 1
ATOM 2940 C C . LEU B 1 125 ? 4.261 25.757 54.104 1.00 51.51 122 LEU B C 1
ATOM 2941 O O . LEU B 1 125 ? 4.444 24.877 53.269 1.00 52.01 122 LEU B O 1
ATOM 2946 N N . SER B 1 126 ? 5.234 26.206 54.885 1.00 52.78 123 SER B N 1
ATOM 2947 C CA . SER B 1 126 ? 6.558 25.578 54.823 1.00 55.10 123 SER B CA 1
ATOM 2948 C C . SER B 1 126 ? 6.523 24.143 55.374 1.00 55.96 123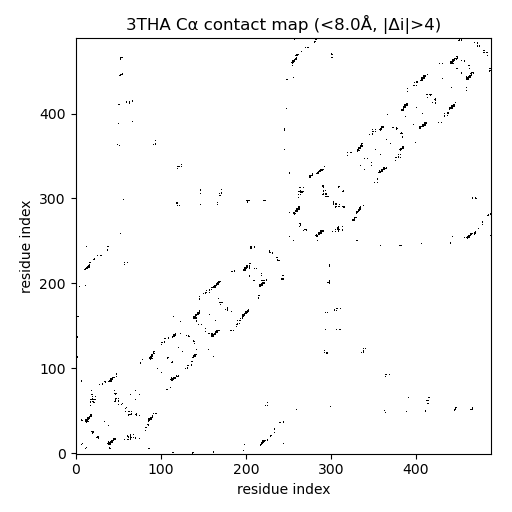 SER B C 1
ATOM 2949 O O . SER B 1 126 ? 5.582 23.734 56.084 1.00 54.57 123 SER B O 1
ATOM 2952 N N . PHE B 1 127 ? 7.571 23.384 55.062 1.00 57.61 124 PHE B N 1
ATOM 2953 C CA . PHE B 1 127 ? 7.613 21.992 55.485 1.00 58.69 124 PHE B CA 1
ATOM 2954 C C . PHE B 1 127 ? 7.508 21.848 57.015 1.00 60.38 124 PHE B C 1
ATOM 2955 O O . PHE B 1 127 ? 6.802 20.976 57.552 1.00 60.86 124 PHE B O 1
ATOM 2963 N N . GLU B 1 128 ? 8.242 22.704 57.699 1.00 62.15 125 GLU B N 1
ATOM 2964 C CA . GLU B 1 128 ? 8.302 22.716 59.147 1.00 64.34 125 GLU B CA 1
ATOM 2965 C C . GLU B 1 128 ? 6.936 22.959 59.818 1.00 63.99 125 GLU B C 1
ATOM 2966 O O . GLU B 1 128 ? 6.754 22.539 60.974 1.00 64.91 125 GLU B O 1
ATOM 2972 N N . GLU B 1 129 ? 6.007 23.630 59.108 1.00 61.69 126 GLU B N 1
ATOM 2973 C CA . GLU B 1 129 ? 4.681 23.959 59.644 1.00 60.70 126 GLU B CA 1
ATOM 2974 C C . GLU B 1 129 ? 3.695 22.873 59.317 1.00 58.72 126 GLU B C 1
ATOM 2975 O O . GLU B 1 129 ? 2.596 22.841 59.852 1.00 57.84 126 GLU B O 1
ATOM 2981 N N . SER B 1 130 ? 4.098 21.978 58.432 1.00 57.70 127 SER B N 1
ATOM 2982 C CA . SER B 1 130 ? 3.191 21.001 57.853 1.00 58.16 127 SER B CA 1
ATOM 2983 C C . SER B 1 130 ? 2.771 19.819 58.707 1.00 58.88 127 SER B C 1
ATOM 2984 O O . SER B 1 130 ? 1.877 19.081 58.306 1.00 59.56 127 SER B O 1
ATOM 2987 N N . ASP B 1 131 ? 3.387 19.632 59.874 1.00 59.95 128 ASP B N 1
ATOM 2988 C CA . ASP B 1 131 ? 3.363 18.332 60.562 1.00 60.93 128 ASP B CA 1
ATOM 2989 C C . ASP B 1 131 ? 1.965 17.778 60.724 1.00 60.88 128 ASP B C 1
ATOM 2990 O O . ASP B 1 131 ? 1.730 16.624 60.415 1.00 59.68 128 ASP B O 1
ATOM 2995 N N . ASP B 1 132 ? 1.041 18.619 61.185 1.00 61.95 129 ASP B N 1
ATOM 2996 C CA . ASP B 1 132 ? -0.310 18.177 61.486 1.00 63.74 129 ASP B CA 1
ATOM 2997 C C . ASP B 1 132 ? -1.127 17.897 60.243 1.00 63.81 129 ASP B C 1
ATOM 2998 O O . ASP B 1 132 ? -1.941 16.971 60.254 1.00 65.24 129 ASP B O 1
ATOM 3003 N N . LEU B 1 133 ? -0.913 18.677 59.174 1.00 62.82 130 LEU B N 1
ATOM 3004 C CA . LEU B 1 133 ? -1.596 18.426 57.911 1.00 61.91 130 LEU B CA 1
ATOM 3005 C C . LEU B 1 133 ? -1.077 17.139 57.297 1.00 62.58 130 LEU B C 1
ATOM 3006 O O . LEU B 1 133 ? -1.858 16.343 56.754 1.00 63.28 130 LEU B O 1
ATOM 3011 N N . ILE B 1 134 ? 0.248 16.951 57.369 1.00 61.97 131 ILE B N 1
ATOM 3012 C CA . ILE B 1 134 ? 0.880 15.767 56.820 1.00 62.12 131 ILE B CA 1
ATOM 3013 C C . ILE B 1 134 ? 0.287 14.527 57.477 1.00 62.99 131 ILE B C 1
ATOM 3014 O O . ILE B 1 134 ? 0.046 13.505 56.813 1.00 63.87 131 ILE B O 1
ATOM 3019 N N . LYS B 1 135 ? 0.031 14.635 58.773 1.00 62.83 132 LYS B N 1
ATOM 3020 C CA . LYS B 1 135 ? -0.463 13.513 59.522 1.00 64.57 132 LYS B CA 1
ATOM 3021 C C . LYS B 1 135 ? -1.807 13.106 58.954 1.00 63.97 132 LYS B C 1
ATOM 3022 O O . LYS B 1 135 ? -2.021 11.938 58.628 1.00 64.40 132 LYS B O 1
ATOM 3028 N N . GLU B 1 136 ? -2.696 14.072 58.780 1.00 62.76 133 GLU B N 1
ATOM 3029 C CA . GLU B 1 136 ? -3.974 13.767 58.169 1.00 62.70 133 GLU B CA 1
ATOM 3030 C C . GLU B 1 136 ? -3.833 13.310 56.727 1.00 61.86 133 GLU B C 1
ATOM 3031 O O . GLU B 1 136 ? -4.549 12.436 56.322 1.00 62.54 133 GLU B O 1
ATOM 3037 N N . CYS B 1 137 ? -2.920 13.875 55.945 1.00 61.26 134 CYS B N 1
ATOM 3038 C CA . CYS B 1 137 ? -2.775 13.379 54.570 1.00 61.64 134 CYS B CA 1
ATOM 3039 C C . CYS B 1 137 ? -2.303 11.904 54.515 1.00 64.07 134 CYS B C 1
ATOM 3040 O O . CYS B 1 137 ? -2.915 11.118 53.802 1.00 64.40 134 CYS B O 1
ATOM 3043 N N . GLU B 1 138 ? -1.243 11.522 55.235 1.00 65.67 135 GLU B N 1
ATOM 3044 C CA . GLU B 1 138 ? -0.887 10.081 55.311 1.00 68.88 135 GLU B CA 1
ATOM 3045 C C . GLU B 1 138 ? -2.143 9.278 55.639 1.00 70.06 135 GLU B C 1
ATOM 3046 O O . GLU B 1 138 ? -2.446 8.273 54.990 1.00 71.19 135 GLU B O 1
ATOM 3052 N N . ARG B 1 139 ? -2.872 9.741 56.654 1.00 70.77 136 ARG B N 1
ATOM 3053 C CA . ARG B 1 139 ? -4.046 9.027 57.179 1.00 73.05 136 ARG B CA 1
ATOM 3054 C C . ARG B 1 139 ? -5.116 8.696 56.122 1.00 72.83 136 ARG B C 1
ATOM 3055 O O . ARG B 1 139 ? -5.750 7.651 56.215 1.00 74.63 136 ARG B O 1
ATOM 3063 N N . TYR B 1 140 ? -5.332 9.586 55.149 1.00 70.79 137 TYR B N 1
ATOM 3064 C CA . TYR B 1 140 ? -6.370 9.380 54.126 1.00 70.54 137 TYR B CA 1
ATOM 3065 C C . TYR B 1 140 ? -5.817 9.122 52.722 1.00 69.61 137 TYR B C 1
ATOM 3066 O O . TYR B 1 140 ? -6.567 9.119 51.741 1.00 68.86 137 TYR B O 1
ATOM 3075 N N . ASN B 1 141 ? -4.506 8.893 52.643 1.00 69.10 138 ASN B N 1
ATOM 3076 C CA . ASN B 1 141 ? -3.830 8.651 51.374 1.00 68.73 138 ASN B CA 1
ATOM 3077 C C . ASN B 1 141 ? -4.010 9.792 50.371 1.00 66.36 138 ASN B C 1
ATOM 3078 O O . ASN B 1 141 ? -4.428 9.594 49.229 1.00 66.84 138 ASN B O 1
ATOM 3083 N N . ILE B 1 142 ? -3.727 10.997 50.851 1.00 64.01 139 ILE B N 1
ATOM 3084 C CA . ILE B 1 142 ? -3.742 12.209 50.063 1.00 60.98 139 ILE B CA 1
ATOM 3085 C C . ILE B 1 142 ? -2.316 12.689 50.157 1.00 59.89 139 ILE B C 1
ATOM 3086 O O . ILE B 1 142 ? -1.695 12.656 51.221 1.00 60.19 139 ILE B O 1
ATOM 3091 N N . ALA B 1 143 ? -1.777 13.094 49.032 1.00 58.48 140 ALA B N 1
ATOM 3092 C CA . ALA B 1 143 ? -0.457 13.626 49.024 1.00 57.26 140 ALA B CA 1
ATOM 3093 C C . ALA B 1 143 ? -0.503 15.127 49.323 1.00 55.93 140 ALA B C 1
ATOM 3094 O O . ALA B 1 143 ? -1.337 15.865 48.763 1.00 55.53 140 ALA B O 1
ATOM 3096 N N . LEU B 1 144 ? 0.404 15.559 50.200 1.00 54.68 141 LEU B N 1
ATOM 3097 C CA . LEU B 1 144 ? 0.748 16.971 50.411 1.00 52.23 141 LEU B CA 1
ATOM 3098 C C . LEU B 1 144 ? 1.985 17.310 49.578 1.00 52.32 141 LEU B C 1
ATOM 3099 O O . LEU B 1 144 ? 3.089 16.822 49.863 1.00 53.62 141 LEU B O 1
ATOM 3104 N N . ILE B 1 145 ? 1.802 18.142 48.564 1.00 50.31 142 ILE B N 1
ATOM 3105 C CA . ILE B 1 145 ? 2.728 18.245 47.472 1.00 49.88 142 ILE B CA 1
ATOM 3106 C C . ILE B 1 145 ? 3.878 19.125 47.890 1.00 51.03 142 ILE B C 1
ATOM 3107 O O . ILE B 1 145 ? 3.671 20.162 48.529 1.00 50.60 142 ILE B O 1
ATOM 3112 N N . THR B 1 146 ? 5.086 18.701 47.504 1.00 52.12 143 THR B N 1
ATOM 3113 C CA . THR B 1 146 ? 6.339 19.282 47.923 1.00 52.88 143 THR B CA 1
ATOM 3114 C C . THR B 1 146 ? 6.860 20.234 46.856 1.00 54.37 143 THR B C 1
ATOM 3115 O O . THR B 1 146 ? 6.969 19.853 45.672 1.00 55.18 143 THR B O 1
ATOM 3119 N N . LEU B 1 147 ? 7.273 21.423 47.297 1.00 54.53 144 LEU B N 1
ATOM 3120 C CA . LEU B 1 147 ? 7.740 22.458 46.418 1.00 56.62 144 LEU B CA 1
ATOM 3121 C C . LEU B 1 147 ? 9.211 22.596 46.504 1.00 57.62 144 LEU B C 1
ATOM 3122 O O . LEU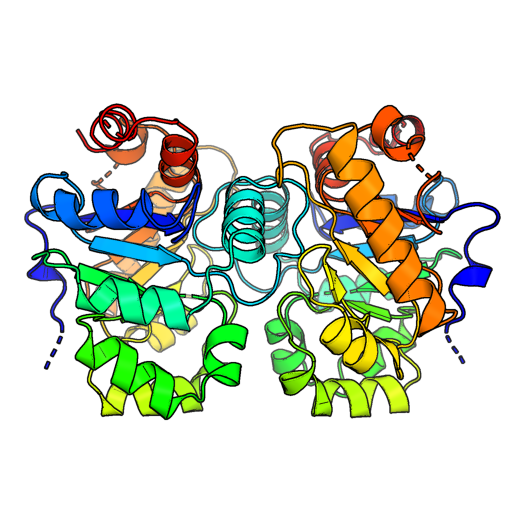 B 1 147 ? 9.746 22.588 47.597 1.00 59.81 144 LEU B O 1
ATOM 3127 N N . VAL B 1 148 ? 9.887 22.741 45.374 1.00 57.78 145 VAL B N 1
ATOM 3128 C CA . VAL B 1 148 ? 11.306 23.064 45.395 1.00 57.73 145 VAL B CA 1
ATOM 3129 C C . VAL B 1 148 ? 11.593 24.120 44.335 1.00 58.92 145 VAL B C 1
ATOM 3130 O O . VAL B 1 148 ? 10.823 24.232 43.389 1.00 59.12 145 VAL B O 1
ATOM 3134 N N . SER B 1 149 ? 12.670 24.896 44.508 1.00 59.58 146 SER B N 1
ATOM 3135 C CA . SER B 1 149 ? 13.125 25.858 43.515 1.00 60.63 146 SER B CA 1
ATOM 3136 C C . SER B 1 149 ? 14.443 25.454 42.958 1.00 62.67 146 SER B C 1
ATOM 3137 O O . SER B 1 149 ? 15.100 24.510 43.435 1.00 63.49 146 SER B O 1
ATOM 3140 N N . VAL B 1 150 ? 14.871 26.213 41.969 1.00 64.07 147 VAL B N 1
ATOM 3141 C CA . VAL B 1 150 ? 16.158 26.021 41.357 1.00 65.50 147 VAL B CA 1
ATOM 3142 C C . VAL B 1 150 ? 17.268 26.308 42.382 1.00 66.33 147 VAL B C 1
ATOM 3143 O O . VAL B 1 150 ? 18.387 25.795 42.269 1.00 67.49 147 VAL B O 1
ATOM 3147 N N . THR B 1 151 ? 16.939 27.092 43.406 1.00 65.42 148 THR B N 1
ATOM 3148 C CA . THR B 1 151 ? 17.942 27.557 44.372 1.00 65.63 148 THR B CA 1
ATOM 3149 C C . THR B 1 151 ? 17.932 26.800 45.691 1.00 63.31 148 THR B C 1
ATOM 3150 O O . THR B 1 151 ? 18.797 27.033 46.521 1.00 64.26 148 THR B O 1
ATOM 3154 N N . THR B 1 152 ? 16.926 25.967 45.918 1.00 60.72 149 THR B N 1
ATOM 3155 C CA . THR B 1 152 ? 16.833 25.215 47.155 1.00 59.52 149 THR B CA 1
ATOM 3156 C C . THR B 1 152 ? 18.062 24.363 47.230 1.00 59.32 149 THR B C 1
ATOM 3157 O O . THR B 1 152 ? 18.361 23.691 46.259 1.00 59.70 149 THR B O 1
ATOM 3161 N N . PRO B 1 153 ? 18.809 24.438 48.357 1.00 59.05 150 PRO B N 1
ATOM 3162 C CA . PRO B 1 153 ? 20.046 23.682 48.578 1.00 59.74 150 PRO B CA 1
ATOM 3163 C C . PRO B 1 153 ? 19.931 22.202 48.275 1.00 59.44 150 PRO B C 1
ATOM 3164 O O . PRO B 1 153 ? 18.901 21.587 48.561 1.00 57.69 150 PRO B O 1
ATOM 3168 N N . LYS B 1 154 ? 20.988 21.632 47.704 1.00 61.74 151 LYS B N 1
ATOM 3169 C CA . LYS B 1 154 ? 20.990 20.203 47.352 1.00 62.81 151 LYS B CA 1
ATOM 3170 C C . LYS B 1 154 ? 20.518 19.359 48.529 1.00 62.20 151 LYS B C 1
ATOM 3171 O O . LYS B 1 154 ? 19.573 18.596 48.378 1.00 62.06 151 LYS B O 1
ATOM 3177 N N . GLU B 1 155 ? 21.125 19.552 49.705 1.00 62.78 152 GLU B N 1
ATOM 3178 C CA . GLU B 1 155 ? 20.760 18.788 50.901 1.00 62.21 152 GLU B CA 1
ATOM 3179 C C . GLU B 1 155 ? 19.312 19.041 51.369 1.00 61.38 152 GLU B C 1
ATOM 3180 O O . GLU B 1 155 ? 18.660 18.157 51.922 1.00 61.93 152 GLU B O 1
ATOM 3186 N N . ARG B 1 156 ? 18.797 20.237 51.146 1.00 61.01 153 ARG B N 1
ATOM 3187 C CA . ARG B 1 156 ? 17.426 20.523 51.524 1.00 60.88 153 ARG B CA 1
ATOM 3188 C C . ARG B 1 156 ? 16.467 19.799 50.546 1.00 60.57 153 ARG B C 1
ATOM 3189 O O . ARG B 1 156 ? 15.374 19.374 50.912 1.00 58.96 153 ARG B O 1
ATOM 3197 N N . VAL B 1 157 ? 16.917 19.603 49.312 1.00 62.23 154 VAL B N 1
ATOM 3198 C CA . VAL B 1 157 ? 16.103 18.920 48.306 1.00 62.89 154 VAL B CA 1
ATOM 3199 C C . VAL B 1 157 ? 16.031 17.418 48.619 1.00 63.55 154 VAL B C 1
ATOM 3200 O O . VAL B 1 157 ? 14.953 16.820 48.603 1.00 63.68 154 VAL B O 1
ATOM 3204 N N . LYS B 1 158 ? 17.183 16.814 48.875 1.00 64.57 155 LYS B N 1
ATOM 3205 C CA . LYS B 1 158 ? 17.254 15.406 49.283 1.00 65.38 155 LYS B CA 1
ATOM 3206 C C . LYS B 1 158 ? 16.284 15.163 50.459 1.00 63.96 155 LYS B C 1
ATOM 3207 O O . LYS B 1 158 ? 15.450 14.257 50.421 1.00 64.12 155 LYS B O 1
ATOM 3213 N N . LYS B 1 159 ? 16.368 16.002 51.477 1.00 62.75 156 LYS B N 1
ATOM 3214 C CA . LYS B 1 159 ? 15.468 15.911 52.606 1.00 62.18 156 LYS B CA 1
ATOM 3215 C C . LYS B 1 159 ? 13.960 16.141 52.278 1.00 60.48 156 LYS B C 1
ATOM 3216 O O . LYS B 1 159 ? 13.092 15.445 52.820 1.00 60.57 156 LYS B O 1
ATOM 3222 N N . LEU B 1 160 ? 13.630 17.080 51.392 1.00 59.06 157 LEU B N 1
ATOM 3223 C CA . LEU B 1 160 ? 12.214 17.310 51.072 1.00 57.20 157 LEU B CA 1
ATOM 3224 C C . LEU B 1 160 ? 11.616 16.198 50.217 1.00 56.72 157 LEU B C 1
ATOM 3225 O O . LEU B 1 160 ? 10.424 15.866 50.366 1.00 55.12 157 LEU B O 1
ATOM 3230 N N . VAL B 1 161 ? 12.420 15.610 49.334 1.00 56.46 158 VAL B N 1
ATOM 3231 C CA . VAL B 1 161 ? 11.837 14.709 48.346 1.00 57.52 158 VAL B CA 1
ATOM 3232 C C . VAL B 1 161 ? 11.982 13.229 48.642 1.00 59.76 158 VAL B C 1
ATOM 3233 O O . VAL B 1 161 ? 11.184 12.429 48.190 1.00 60.30 158 VAL B O 1
ATOM 3237 N N . LYS B 1 162 ? 12.985 12.852 49.413 1.00 62.12 159 LYS B N 1
ATOM 3238 C CA . LYS B 1 162 ? 13.251 11.424 49.630 1.00 64.40 159 LYS B CA 1
ATOM 3239 C C . LYS B 1 162 ? 11.982 10.688 50.058 1.00 64.52 159 LYS B C 1
ATOM 3240 O O . LYS B 1 162 ? 11.768 9.541 49.656 1.00 65.78 159 LYS B O 1
ATOM 3246 N N . HIS B 1 163 ? 11.147 11.370 50.843 1.00 64.17 160 HIS B N 1
ATOM 3247 C CA . HIS B 1 163 ? 9.940 10.779 51.426 1.00 65.29 160 HIS B CA 1
ATOM 3248 C C . HIS B 1 163 ? 8.630 11.421 50.961 1.00 64.07 160 HIS B C 1
ATOM 3249 O O . HIS B 1 163 ? 7.611 11.276 51.643 1.00 64.51 160 HIS B O 1
ATOM 3256 N N . ALA B 1 164 ? 8.653 12.129 49.825 1.00 62.71 161 ALA B N 1
ATOM 3257 C CA . ALA B 1 164 ? 7.481 12.870 49.331 1.00 60.36 161 ALA B CA 1
ATOM 3258 C C . ALA B 1 164 ? 6.499 11.957 48.605 1.00 60.50 161 ALA B C 1
ATOM 3259 O O . ALA B 1 164 ? 6.807 10.815 48.347 1.00 61.14 161 ALA B O 1
ATOM 3261 N N . LYS B 1 165 ? 5.324 12.491 48.283 1.00 58.69 162 LYS B N 1
ATOM 3262 C CA . LYS B 1 165 ? 4.279 11.746 47.617 1.00 58.78 162 LYS B CA 1
ATOM 3263 C C . LYS B 1 165 ? 3.652 12.617 46.506 1.00 56.92 162 LYS B C 1
ATOM 3264 O O . LYS B 1 165 ? 3.672 13.854 46.571 1.00 56.06 162 LYS B O 1
ATOM 3270 N N . GLY B 1 166 ? 3.138 11.978 45.467 1.00 56.40 163 GLY B N 1
ATOM 3271 C CA . GLY B 1 166 ? 2.474 12.707 44.384 1.00 55.88 163 GLY B CA 1
ATOM 3272 C C . GLY B 1 166 ? 3.364 13.089 43.230 1.00 56.05 163 GLY B C 1
ATOM 3273 O O . GLY B 1 166 ? 3.663 12.243 42.366 1.00 58.91 163 GLY B O 1
ATOM 3274 N N . PHE B 1 167 ? 3.809 14.349 43.227 1.00 53.85 164 PHE B N 1
ATOM 3275 C CA . PHE B 1 167 ? 4.750 14.857 42.235 1.00 53.11 164 PHE B CA 1
ATOM 3276 C C . PHE B 1 167 ? 5.584 15.933 42.899 1.00 52.23 164 PHE B C 1
ATOM 3277 O O . PHE B 1 167 ? 5.168 16.472 43.893 1.00 51.45 164 PHE B O 1
ATOM 3285 N N . ILE B 1 168 ? 6.770 16.219 42.380 1.00 52.54 165 ILE B N 1
ATOM 3286 C CA . ILE B 1 168 ? 7.535 17.339 42.873 1.00 51.86 165 ILE B CA 1
ATOM 3287 C C . ILE B 1 168 ? 7.150 18.561 42.075 1.00 52.91 165 ILE B C 1
ATOM 3288 O O . ILE B 1 168 ? 7.080 18.508 40.842 1.00 52.74 165 ILE B O 1
ATOM 3293 N N . TYR B 1 169 ? 6.892 19.659 42.792 1.00 53.19 166 TYR B N 1
ATOM 3294 C CA . TYR B 1 169 ? 6.528 20.908 42.181 1.00 53.94 166 TYR B CA 1
ATOM 3295 C C . TYR B 1 169 ? 7.802 21.699 42.134 1.00 55.99 166 TYR B C 1
ATOM 3296 O O . TYR B 1 169 ? 8.188 22.320 43.136 1.00 56.07 166 TYR B O 1
ATOM 3305 N N . LEU B 1 170 ? 8.470 21.653 40.981 1.00 57.99 167 LEU B N 1
ATOM 3306 C CA . LEU B 1 170 ? 9.626 22.486 40.686 1.00 60.22 167 LEU B CA 1
ATOM 3307 C C . LEU B 1 170 ? 9.256 23.901 40.188 1.00 62.02 167 LEU B C 1
ATOM 3308 O O . LEU B 1 170 ? 8.878 24.079 39.030 1.00 64.03 167 LEU B O 1
ATOM 3313 N N . LEU B 1 171 ? 9.388 24.905 41.047 1.00 62.81 168 LEU B N 1
ATOM 3314 C CA . LEU B 1 171 ? 9.200 26.273 40.607 1.00 64.84 168 LEU B CA 1
ATOM 3315 C C . LEU B 1 171 ? 10.309 26.607 39.638 1.00 68.28 168 LEU B C 1
ATOM 3316 O O . LEU B 1 171 ? 11.388 26.009 39.672 1.00 69.19 168 LEU B O 1
ATOM 3321 N N . ALA B 1 172 ? 10.019 27.525 38.733 1.00 70.34 169 ALA B N 1
ATOM 3322 C CA . ALA B 1 172 ? 10.983 27.950 37.770 1.00 73.93 169 ALA B CA 1
ATOM 3323 C C . ALA B 1 172 ? 11.408 29.325 38.252 1.00 76.41 169 ALA B C 1
ATOM 3324 O O . ALA B 1 172 ? 10.677 29.979 39.010 1.00 75.70 169 ALA B O 1
ATOM 3326 N N . SER B 1 173 ? 12.614 29.730 37.888 1.00 80.15 170 SER B N 1
ATOM 3327 C CA . SER B 1 173 ? 13.134 31.009 38.311 1.00 83.34 170 SER B CA 1
ATOM 3328 C C . SER B 1 173 ? 13.081 31.931 37.137 1.00 86.86 170 SER B C 1
ATOM 3329 O O . SER B 1 173 ? 13.054 31.481 35.981 1.00 88.80 170 SER B O 1
ATOM 3332 N N . ILE B 1 174 ? 13.070 33.227 37.415 1.00 88.94 171 ILE B N 1
ATOM 3333 C CA . ILE B 1 174 ? 13.126 34.204 36.338 1.00 92.01 171 ILE B CA 1
ATOM 3334 C C . ILE B 1 174 ? 14.362 35.055 36.502 1.00 94.38 171 ILE B C 1
ATOM 3335 O O . ILE B 1 174 ? 14.749 35.754 35.569 1.00 97.24 171 ILE B O 1
ATOM 3340 N N . GLY B 1 175 ? 14.980 34.986 37.680 1.00 93.80 172 GLY B N 1
ATOM 3341 C CA . GLY B 1 175 ? 15.951 36.011 38.061 1.00 96.90 172 GLY B CA 1
ATOM 3342 C C . GLY B 1 175 ? 17.306 35.609 38.611 1.00 97.61 172 GLY B C 1
ATOM 3343 O O . GLY B 1 175 ? 18.013 36.442 39.193 1.00 98.62 172 GLY B O 1
ATOM 3344 N N . ILE B 1 176 ? 17.680 34.345 38.443 1.00 97.22 173 ILE B N 1
ATOM 3345 C CA . ILE B 1 176 ? 19.034 33.927 38.824 1.00 98.60 173 ILE B CA 1
ATOM 3346 C C . ILE B 1 176 ? 20.000 34.525 37.793 1.00 102.31 173 ILE B C 1
ATOM 3347 O O . ILE B 1 176 ? 21.141 34.868 38.118 1.00 103.62 173 ILE B O 1
ATOM 3352 N N . THR B 1 177 ? 19.505 34.694 36.564 1.00 104.14 174 THR B N 1
ATOM 3353 C CA . THR B 1 177 ? 20.132 35.611 35.609 1.00 108.09 174 THR B CA 1
ATOM 3354 C C . THR B 1 177 ? 19.119 36.567 34.959 1.00 109.43 174 THR B C 1
ATOM 3355 O O . THR B 1 177 ? 19.475 37.683 34.559 1.00 112.49 174 THR B O 1
ATOM 3359 N N . GLY B 1 178 ? 17.865 36.144 34.875 1.00 107.30 175 GLY B N 1
ATOM 3360 C CA . GLY B 1 178 ? 16.879 36.918 34.122 1.00 109.25 175 GLY B CA 1
ATOM 3361 C C . GLY B 1 178 ? 16.993 36.746 32.607 1.00 111.95 175 GLY B C 1
ATOM 3362 O O . GLY B 1 178 ? 16.018 37.003 31.881 1.00 112.23 175 GLY B O 1
ATOM 3363 N N . THR B 1 179 ? 18.183 36.328 32.138 1.00 113.86 176 THR B N 1
ATOM 3364 C CA . THR B 1 179 ? 18.461 35.983 30.718 1.00 116.10 176 THR B CA 1
ATOM 3365 C C . THR B 1 179 ? 18.078 34.508 30.377 1.00 113.90 176 THR B C 1
ATOM 3366 O O . THR B 1 179 ? 18.508 33.573 31.067 1.00 112.16 176 THR B O 1
ATOM 3370 N N . LYS B 1 180 ? 17.313 34.321 29.291 1.00 114.00 177 LYS B N 1
ATOM 3371 C CA . LYS B 1 180 ? 16.390 33.162 29.109 1.00 110.89 177 LYS B CA 1
ATOM 3372 C C . LYS B 1 180 ? 16.946 31.722 28.971 1.00 109.44 177 LYS B C 1
ATOM 3373 O O . LYS B 1 180 ? 16.833 30.926 29.925 1.00 106.67 177 LYS B O 1
ATOM 3379 N N . SER B 1 181 ? 17.481 31.378 27.791 1.00 110.91 178 SER B N 1
ATOM 3380 C CA . SER B 1 181 ? 17.817 29.977 27.461 1.00 109.39 178 SER B CA 1
ATOM 3381 C C . SER B 1 181 ? 18.905 29.359 28.383 1.00 107.65 178 SER B C 1
ATOM 3382 O O . SER B 1 181 ? 19.179 28.150 28.335 1.00 106.64 178 SER B O 1
ATOM 3385 N N . VAL B 1 182 ? 19.501 30.194 29.233 1.00 106.53 179 VAL B N 1
ATOM 3386 C CA . VAL B 1 182 ? 20.388 29.726 30.294 1.00 104.46 179 VAL B CA 1
ATOM 3387 C C . VAL B 1 182 ? 19.558 29.096 31.401 1.00 100.33 179 VAL B C 1
ATOM 3388 O O . VAL B 1 182 ? 19.680 27.897 31.677 1.00 98.80 179 VAL B O 1
ATOM 3392 N N . GLU B 1 183 ? 18.729 29.938 32.032 1.00 98.33 180 GLU B N 1
ATOM 3393 C CA . GLU B 1 183 ? 17.680 29.532 32.998 1.00 93.88 180 GLU B CA 1
ATOM 3394 C C . GLU B 1 183 ? 16.930 28.239 32.579 1.00 91.27 180 GLU B C 1
ATOM 3395 O O . GLU B 1 183 ? 16.513 27.466 33.438 1.00 88.36 180 GLU B O 1
ATOM 3401 N N . GLU B 1 184 ? 16.806 27.982 31.274 1.00 91.80 181 GLU B N 1
ATOM 3402 C CA . GLU B 1 184 ? 16.345 26.671 30.818 1.00 89.75 181 GLU B CA 1
ATOM 3403 C C . GLU B 1 184 ? 17.286 25.537 31.261 1.00 88.49 181 GLU B C 1
ATOM 3404 O O . GLU B 1 184 ? 16.901 24.725 32.088 1.00 86.12 181 GLU B O 1
ATOM 3410 N N . ALA B 1 185 ? 18.520 25.499 30.743 1.00 89.64 182 ALA B N 1
ATOM 3411 C CA . ALA B 1 185 ? 19.539 24.494 31.167 1.00 87.99 182 ALA B CA 1
ATOM 3412 C C . ALA B 1 185 ? 19.753 24.340 32.694 1.00 84.30 182 ALA B C 1
ATOM 3413 O O . ALA B 1 185 ? 19.963 23.232 33.203 1.00 82.28 182 ALA B O 1
ATOM 3415 N N . ILE B 1 186 ? 19.686 25.446 33.424 1.00 82.43 183 ILE B N 1
ATOM 3416 C CA . ILE B 1 186 ? 19.721 25.386 34.874 1.00 79.85 183 ILE B CA 1
ATOM 3417 C C . ILE B 1 186 ? 18.654 24.438 35.420 1.00 77.34 183 ILE B C 1
ATOM 3418 O O . ILE B 1 186 ? 18.927 23.636 36.335 1.00 76.39 183 ILE B O 1
ATOM 3423 N N . LEU B 1 187 ? 17.456 24.531 34.842 1.00 75.93 184 LEU B N 1
ATOM 3424 C CA . LEU B 1 187 ? 16.305 23.739 35.262 1.00 73.92 184 LEU B CA 1
ATOM 3425 C C . LEU B 1 187 ? 16.525 22.259 35.032 1.00 74.18 184 LEU B C 1
ATOM 3426 O O . LEU B 1 187 ? 16.247 21.435 35.911 1.00 73.12 184 LEU B O 1
ATOM 3431 N N . GLN B 1 188 ? 17.000 21.920 33.844 1.00 75.59 185 GLN B N 1
ATOM 3432 C CA . GLN B 1 188 ? 17.379 20.553 33.562 1.00 76.66 185 GLN B CA 1
ATOM 3433 C C . GLN B 1 188 ? 18.437 20.027 34.537 1.00 76.35 185 GLN B C 1
ATOM 3434 O O . GLN B 1 188 ? 18.464 18.815 34.823 1.00 76.29 185 GLN B O 1
ATOM 3440 N N . ASP B 1 189 ? 19.286 20.929 35.054 1.00 76.09 186 ASP B N 1
ATOM 3441 C CA . ASP B 1 189 ? 20.216 20.560 36.136 1.00 75.35 186 ASP B CA 1
ATOM 3442 C C . ASP B 1 189 ? 19.472 20.248 37.398 1.00 72.20 186 ASP B C 1
ATOM 3443 O O . ASP B 1 189 ? 19.751 19.243 38.046 1.00 71.65 186 ASP B O 1
ATOM 3448 N N . LYS B 1 190 ? 18.514 21.098 37.756 1.00 69.84 187 LYS B N 1
ATOM 3449 C CA . LYS B 1 190 ? 17.803 20.875 39.007 1.00 66.60 187 LYS B CA 1
ATOM 3450 C C . LYS B 1 190 ? 16.953 19.590 38.963 1.00 66.10 187 LYS B C 1
ATOM 3451 O O . LYS B 1 190 ? 16.890 18.831 39.952 1.00 65.76 187 LYS B O 1
ATOM 3457 N N . VAL B 1 191 ? 16.340 19.332 37.814 1.00 66.00 188 VAL B N 1
ATOM 3458 C CA . VAL B 1 191 ? 15.596 18.094 37.558 1.00 65.53 188 VAL B CA 1
ATOM 3459 C C . VAL B 1 191 ? 16.445 16.831 37.742 1.00 66.69 188 VAL B C 1
ATOM 3460 O O . VAL B 1 191 ? 16.073 15.945 38.522 1.00 65.93 188 VAL B O 1
ATOM 3464 N N . LYS B 1 192 ? 17.584 16.766 37.050 1.00 68.60 189 LYS B N 1
ATOM 3465 C CA . LYS B 1 192 ? 18.568 15.716 37.252 1.00 69.92 189 LYS B CA 1
ATOM 3466 C C . LYS B 1 192 ? 18.863 15.490 38.748 1.00 69.28 189 LYS B C 1
ATOM 3467 O O . LYS B 1 192 ? 18.867 14.353 39.241 1.00 70.20 189 LYS B O 1
ATOM 3473 N N . GLU B 1 193 ? 19.091 16.580 39.475 1.00 67.91 190 GLU B N 1
ATOM 3474 C CA . GLU B 1 193 ? 19.420 16.526 40.884 1.00 66.18 190 GLU B CA 1
ATOM 3475 C C . GLU B 1 193 ? 18.280 15.878 41.675 1.00 64.89 190 GLU B C 1
ATOM 3476 O O . GLU B 1 193 ? 18.512 14.973 42.480 1.00 65.31 190 GLU B O 1
ATOM 3482 N N . ILE B 1 194 ? 17.051 16.334 41.441 1.00 63.50 191 ILE B N 1
ATOM 3483 C CA . ILE B 1 194 ? 15.900 15.781 42.115 1.00 61.80 191 ILE B CA 1
ATOM 3484 C C . ILE B 1 194 ? 15.783 14.316 41.747 1.00 64.27 191 ILE B C 1
ATOM 3485 O O . ILE B 1 194 ? 15.585 13.466 42.628 1.00 64.36 191 ILE B O 1
ATOM 3490 N N . ARG B 1 195 ? 15.924 14.013 40.456 1.00 66.08 192 ARG B N 1
ATOM 3491 C CA . ARG B 1 195 ? 15.853 12.628 40.010 1.00 68.76 192 ARG B CA 1
ATOM 3492 C C . ARG B 1 195 ? 16.745 11.723 40.837 1.00 70.66 192 ARG B C 1
ATOM 3493 O O . ARG B 1 195 ? 16.327 10.622 41.190 1.00 72.33 192 ARG B O 1
ATOM 3501 N N . SER B 1 196 ? 17.949 12.170 41.187 1.00 70.87 193 SER B N 1
ATOM 3502 C CA . SER B 1 196 ? 18.837 11.290 41.925 1.00 72.01 193 SER B CA 1
ATOM 3503 C C . SER B 1 196 ? 18.441 11.049 43.400 1.00 70.72 193 SER B C 1
ATOM 3504 O O . SER B 1 196 ? 19.182 10.389 44.124 1.00 71.37 193 SER B O 1
ATOM 3507 N N . PHE B 1 197 ? 17.287 11.573 43.821 1.00 68.78 194 PHE B N 1
ATOM 3508 C CA . PHE B 1 197 ? 16.775 11.446 45.198 1.00 67.44 194 PHE B CA 1
ATOM 3509 C C . PHE B 1 197 ? 15.368 10.823 45.266 1.00 67.09 194 PHE B C 1
ATOM 3510 O O . PHE B 1 197 ? 14.972 10.227 46.292 1.00 66.37 194 PHE B O 1
ATOM 3518 N N . THR B 1 198 ? 14.594 11.021 44.195 1.00 66.73 195 THR B N 1
ATOM 3519 C CA . THR B 1 198 ? 13.251 10.458 44.095 1.00 66.19 195 THR B CA 1
ATOM 3520 C C . THR B 1 198 ? 12.870 10.016 42.685 1.00 67.49 195 THR B C 1
ATOM 3521 O O . THR B 1 198 ? 13.430 10.478 41.677 1.00 67.78 195 THR B O 1
ATOM 3525 N N . ASN B 1 199 ? 11.891 9.118 42.644 1.00 68.02 196 ASN B N 1
ATOM 3526 C CA . ASN B 1 199 ? 11.369 8.584 41.397 1.00 69.51 196 ASN B CA 1
ATOM 3527 C C . ASN B 1 199 ? 10.036 9.213 40.947 1.00 67.14 196 ASN B C 1
ATOM 3528 O O . ASN B 1 199 ? 9.537 8.907 39.848 1.00 67.99 196 ASN B O 1
ATOM 3533 N N . LEU B 1 200 ? 9.489 10.092 41.793 1.00 63.36 197 LEU B N 1
ATOM 3534 C CA . LEU B 1 200 ? 8.189 10.701 41.548 1.00 61.26 197 LEU B CA 1
ATOM 3535 C C . LEU B 1 200 ? 8.288 11.635 40.367 1.00 60.20 197 LEU B C 1
ATOM 3536 O O . LEU B 1 200 ? 9.386 12.159 40.087 1.00 59.98 197 LEU B O 1
ATOM 3541 N N . PRO B 1 201 ? 7.151 11.856 39.678 1.00 58.72 198 PRO B N 1
ATOM 3542 C CA . PRO B 1 201 ? 7.129 12.813 38.585 1.00 58.69 198 PRO B CA 1
ATOM 3543 C C . PRO B 1 201 ? 7.471 14.261 38.997 1.00 57.53 198 PRO B C 1
ATOM 3544 O O . PRO B 1 201 ? 7.187 14.704 40.121 1.00 55.50 198 PRO B O 1
ATOM 3548 N N . ILE B 1 202 ? 8.133 14.967 38.087 1.00 58.23 199 ILE B N 1
ATOM 3549 C CA . ILE B 1 202 ? 8.522 16.358 38.290 1.00 57.25 199 ILE B CA 1
ATOM 3550 C C . ILE B 1 202 ? 7.775 17.218 37.277 1.00 57.82 199 ILE B C 1
ATOM 3551 O O . ILE B 1 202 ? 7.805 16.945 36.072 1.00 60.18 199 ILE B O 1
ATOM 3556 N N . PHE B 1 203 ? 7.042 18.198 37.788 1.00 57.37 200 PHE B N 1
ATOM 3557 C CA . PHE B 1 203 ? 6.238 19.139 37.012 1.00 57.97 200 PHE B CA 1
ATOM 3558 C C . PHE B 1 203 ? 6.721 20.556 37.289 1.00 59.43 200 PHE B C 1
ATOM 3559 O O . PHE B 1 203 ? 6.852 20.947 38.447 1.00 57.75 200 PHE B O 1
ATOM 3567 N N . VAL B 1 204 ? 6.971 21.327 36.227 1.00 63.00 201 VAL B N 1
ATOM 3568 C CA . VAL B 1 204 ? 7.438 22.697 36.362 1.00 64.95 201 VAL B CA 1
ATOM 3569 C C . VAL B 1 204 ? 6.340 23.725 36.137 1.00 66.22 201 VAL B C 1
ATOM 3570 O O . VAL B 1 204 ? 5.686 23.716 35.099 1.00 67.51 201 VAL B O 1
ATOM 3574 N N . GLY B 1 205 ? 6.172 24.618 37.109 1.00 66.69 202 GLY B N 1
ATOM 3575 C CA . GLY B 1 205 ? 5.212 25.704 37.049 1.00 68.57 202 GLY B CA 1
ATOM 3576 C C . GLY B 1 205 ? 5.782 27.046 37.488 1.00 71.32 202 GLY B C 1
ATOM 3577 O O . GLY B 1 205 ? 6.864 27.115 38.114 1.00 71.70 202 GLY B O 1
ATOM 3578 N N . PHE B 1 206 ? 5.023 28.110 37.185 1.00 73.14 203 PHE B N 1
ATOM 3579 C CA . PHE B 1 206 ? 5.402 29.547 37.378 1.00 75.12 203 PHE B CA 1
ATOM 3580 C C . PHE B 1 206 ? 6.019 30.204 36.127 1.00 77.72 203 PHE B C 1
ATOM 3581 O O . PHE B 1 206 ? 7.128 29.865 35.718 1.00 78.52 203 PHE B O 1
ATOM 3589 N N . GLY B 1 207 ? 5.275 31.140 35.529 1.00 79.29 204 GLY B N 1
ATOM 3590 C CA . GLY B 1 207 ? 5.790 31.934 34.411 1.00 81.87 204 GLY B CA 1
ATOM 3591 C C . GLY B 1 207 ? 5.265 31.504 33.057 1.00 82.79 204 GLY B C 1
ATOM 3592 O O . GLY B 1 207 ? 5.197 32.308 32.121 1.00 85.31 204 GLY B O 1
ATOM 3593 N N . ILE B 1 208 ? 4.888 30.235 32.953 1.00 81.17 205 ILE B N 1
ATOM 3594 C CA . ILE B 1 208 ? 4.445 29.674 31.690 1.00 81.66 205 ILE B CA 1
ATOM 3595 C C . ILE B 1 208 ? 3.225 30.472 31.217 1.00 82.45 205 ILE B C 1
ATOM 3596 O O . ILE B 1 208 ? 2.281 30.703 31.996 1.00 80.06 205 ILE B O 1
ATOM 3601 N N . GLN B 1 209 ? 3.268 30.896 29.948 1.00 84.96 206 GLN B N 1
ATOM 3602 C CA . GLN B 1 209 ? 2.305 31.865 29.402 1.00 86.69 206 GLN B CA 1
ATOM 3603 C C . GLN B 1 209 ? 1.790 31.565 27.995 1.00 87.97 206 GLN B C 1
ATOM 3604 O O . GLN B 1 209 ? 0.584 31.589 27.744 1.00 88.08 206 GLN B O 1
ATOM 3610 N N . ASN B 1 210 ? 2.724 31.331 27.084 1.00 89.07 207 ASN B N 1
ATOM 3611 C CA . ASN B 1 210 ? 2.443 31.048 25.688 1.00 89.86 207 ASN B CA 1
ATOM 3612 C C . ASN B 1 210 ? 2.425 29.522 25.478 1.00 87.78 207 ASN B C 1
ATOM 3613 O O . ASN B 1 210 ? 2.526 28.786 26.454 1.00 84.62 207 ASN B O 1
ATOM 3618 N N . ASN B 1 211 ? 2.322 29.070 24.221 1.00 88.44 208 ASN B N 1
ATOM 3619 C CA . ASN B 1 211 ? 2.339 27.645 23.857 1.00 87.36 208 ASN B CA 1
ATOM 3620 C C . ASN B 1 211 ? 3.696 27.046 23.496 1.00 88.88 208 ASN B C 1
ATOM 3621 O O . ASN B 1 211 ? 4.007 25.952 23.937 1.00 88.13 208 ASN B O 1
ATOM 3626 N N . GLN B 1 212 ? 4.479 27.714 22.646 1.00 91.98 209 GLN B N 1
ATOM 3627 C CA . GLN B 1 212 ? 5.847 27.237 22.329 1.00 93.62 209 GLN B CA 1
ATOM 3628 C C . GLN B 1 212 ? 6.688 27.332 23.637 1.00 91.10 209 GLN B C 1
ATOM 3629 O O . GLN B 1 212 ? 7.723 26.686 23.772 1.00 91.19 209 GLN B O 1
ATOM 3635 N N . ASP B 1 213 ? 6.170 28.142 24.571 1.00 88.56 210 ASP B N 1
ATOM 3636 C CA . ASP B 1 213 ? 6.627 28.361 25.949 1.00 85.85 210 ASP B CA 1
ATOM 3637 C C . ASP B 1 213 ? 6.301 27.095 26.750 1.00 83.10 210 ASP B C 1
ATOM 3638 O O . ASP B 1 213 ? 6.897 26.847 27.775 1.00 80.78 210 ASP B O 1
ATOM 3643 N N . VAL B 1 214 ? 5.316 26.318 26.306 1.00 82.67 211 VAL B N 1
ATOM 3644 C CA . VAL B 1 214 ? 5.037 25.066 26.993 1.00 80.33 211 VAL B CA 1
ATOM 3645 C C . VAL B 1 214 ? 5.678 23.906 26.270 1.00 81.84 211 VAL B C 1
ATOM 3646 O O . VAL B 1 214 ? 6.041 22.923 26.904 1.00 80.71 211 VAL B O 1
ATOM 3650 N N . LYS B 1 215 ? 5.853 24.028 24.957 1.00 84.78 212 LYS B N 1
ATOM 3651 C CA . LYS B 1 215 ? 6.494 22.954 24.211 1.00 87.13 212 LYS B CA 1
ATOM 3652 C C . LYS B 1 215 ? 7.985 22.853 24.574 1.00 88.00 212 LYS B C 1
ATOM 3653 O O . LYS B 1 215 ? 8.628 21.830 24.306 1.00 89.32 212 LYS B O 1
ATOM 3659 N N . ARG B 1 216 ? 8.514 23.890 25.222 1.00 86.95 213 ARG B N 1
ATOM 3660 C CA . ARG B 1 216 ? 9.911 23.864 25.644 1.00 87.84 213 ARG B CA 1
ATOM 3661 C C . ARG B 1 216 ? 10.077 23.307 27.062 1.00 84.31 213 ARG B C 1
ATOM 3662 O O . ARG B 1 216 ? 10.923 22.451 27.312 1.00 84.02 213 ARG B O 1
ATOM 3678 N N . ARG B 1 218 ? 8.293 21.260 28.132 1.00 79.11 215 ARG B N 1
ATOM 3679 C CA . ARG B 1 218 ? 7.964 19.848 27.930 1.00 79.18 215 ARG B CA 1
ATOM 3680 C C . ARG B 1 218 ? 9.184 18.939 27.830 1.00 80.16 215 ARG B C 1
ATOM 3681 O O . ARG B 1 218 ? 9.074 17.736 28.068 1.00 79.85 215 ARG B O 1
ATOM 3689 N N . LYS B 1 219 ? 10.339 19.499 27.486 1.00 81.15 216 LYS B N 1
ATOM 3690 C CA . LYS B 1 219 ? 11.556 18.684 27.459 1.00 82.38 216 LYS B CA 1
ATOM 3691 C C . LYS B 1 219 ? 12.424 18.893 28.685 1.00 80.06 216 LYS B C 1
ATOM 3692 O O . LYS B 1 219 ? 13.597 18.525 28.702 1.00 81.06 216 LYS B O 1
ATOM 3698 N N . VAL B 1 220 ? 11.834 19.481 29.714 1.00 76.39 217 VAL B N 1
ATOM 3699 C CA . VAL B 1 220 ? 12.585 19.807 30.906 1.00 74.03 217 VAL B CA 1
ATOM 3700 C C . VAL B 1 220 ? 12.321 18.711 31.915 1.00 72.11 217 VAL B C 1
ATOM 3701 O O . VAL B 1 220 ? 13.252 18.178 32.494 1.00 72.26 217 VAL B O 1
ATOM 3705 N N . ALA B 1 221 ? 11.051 18.334 32.069 1.00 70.83 218 ALA B N 1
ATOM 3706 C CA . ALA B 1 221 ? 10.652 17.373 33.102 1.00 69.30 218 ALA B CA 1
ATOM 3707 C C . ALA B 1 221 ? 9.568 16.381 32.660 1.00 69.66 218 ALA B C 1
ATOM 3708 O O . ALA B 1 221 ? 9.659 15.810 31.572 1.00 71.44 218 ALA B O 1
ATOM 3710 N N . ASP B 1 222 ? 8.563 16.167 33.511 1.00 67.72 219 ASP B N 1
ATOM 3711 C CA . ASP B 1 222 ? 7.519 15.165 33.267 1.00 67.90 219 ASP B CA 1
ATOM 3712 C C . ASP B 1 222 ? 6.135 15.782 33.093 1.00 66.91 219 ASP B C 1
ATOM 3713 O O . ASP B 1 222 ? 5.173 15.050 32.870 1.00 66.94 219 ASP B O 1
ATOM 3718 N N . GLY B 1 223 ? 6.025 17.101 33.282 1.00 65.84 220 GLY B N 1
ATOM 3719 C CA . GLY B 1 223 ? 4.744 17.811 33.286 1.00 64.45 220 GLY B CA 1
ATOM 3720 C C . GLY B 1 223 ? 4.941 19.321 33.264 1.00 64.45 220 GLY B C 1
ATOM 3721 O O . GLY B 1 223 ? 6.061 19.807 33.488 1.00 64.56 220 GLY B O 1
ATOM 3722 N N . VAL B 1 224 ? 3.864 20.066 32.997 1.00 63.26 221 VAL B N 1
ATOM 3723 C CA . VAL B 1 224 ? 3.940 21.522 32.854 1.00 63.06 221 VAL B CA 1
ATOM 3724 C C . VAL B 1 224 ? 2.697 22.109 33.494 1.00 61.63 221 VAL B C 1
ATOM 3725 O O . VAL B 1 224 ? 1.607 21.550 33.308 1.00 61.55 221 VAL B O 1
ATOM 3729 N N . ILE B 1 225 ? 2.852 23.209 34.242 1.00 60.14 222 ILE B N 1
ATOM 3730 C CA . ILE B 1 225 ? 1.751 23.783 35.030 1.00 58.32 222 ILE B CA 1
ATOM 3731 C C . ILE B 1 225 ? 1.440 25.211 34.606 1.00 59.64 222 ILE B C 1
ATOM 3732 O O . ILE B 1 225 ? 2.238 26.105 34.884 1.00 60.07 222 ILE B O 1
ATOM 3737 N N . VAL B 1 226 ? 0.294 25.437 33.940 1.00 60.07 223 VAL B N 1
ATOM 3738 C CA . VAL B 1 226 ? -0.129 26.789 33.598 1.00 60.60 223 VAL B CA 1
ATOM 3739 C C . VAL B 1 226 ? -1.130 27.390 34.622 1.00 60.30 223 VAL B C 1
ATOM 3740 O O . VAL B 1 226 ? -2.164 26.774 34.964 1.00 57.68 223 VAL B O 1
ATOM 3744 N N . GLY B 1 227 ? -0.783 28.577 35.142 1.00 61.17 224 GLY B N 1
ATOM 3745 C CA . GLY B 1 227 ? -1.579 29.258 36.192 1.00 61.07 224 GLY B CA 1
ATOM 3746 C C . GLY B 1 227 ? -2.335 30.524 35.750 1.00 63.16 224 GLY B C 1
ATOM 3747 O O . GLY B 1 227 ? -3.429 30.474 35.160 1.00 63.33 224 GLY B O 1
ATOM 3748 N N . THR B 1 228 ? -1.734 31.663 36.055 1.00 64.51 225 THR B N 1
ATOM 3749 C CA . THR B 1 228 ? -2.211 32.965 35.629 1.00 66.43 225 THR B CA 1
ATOM 3750 C C . THR B 1 228 ? -2.947 32.916 34.296 1.00 66.54 225 THR B C 1
ATOM 3751 O O . THR B 1 228 ? -4.120 33.272 34.249 1.00 65.86 225 THR B O 1
ATOM 3755 N N . SER B 1 229 ? -2.265 32.447 33.250 1.00 66.47 226 SER B N 1
ATOM 3756 C CA . SER B 1 229 ? -2.795 32.411 31.898 1.00 66.83 226 SER B CA 1
ATOM 3757 C C . SER B 1 229 ? -4.111 31.686 31.693 1.00 65.58 226 SER B C 1
ATOM 3758 O O . SER B 1 229 ? -4.961 32.193 30.970 1.00 67.27 226 SER B O 1
ATOM 3761 N N . ILE B 1 230 ? -4.271 30.501 32.289 1.00 63.30 227 ILE B N 1
ATOM 3762 C CA . ILE B 1 230 ? -5.515 29.753 32.167 1.00 62.46 227 ILE B CA 1
ATOM 3763 C C . ILE B 1 230 ? -6.615 30.596 32.781 1.00 61.91 227 ILE B C 1
ATOM 3764 O O . ILE B 1 230 ? -7.623 30.857 32.140 1.00 62.79 227 ILE B O 1
ATOM 3769 N N . VAL B 1 231 ? -6.399 31.066 34.004 1.00 61.03 228 VAL B N 1
ATOM 3770 C CA . VAL B 1 231 ? -7.360 31.959 34.633 1.00 61.87 228 VAL B CA 1
ATOM 3771 C C . VAL B 1 231 ? -7.762 33.116 33.677 1.00 65.09 228 VAL B C 1
ATOM 3772 O O . VAL B 1 231 ? -8.933 33.526 33.650 1.00 65.96 228 VAL B O 1
ATOM 3776 N N . LYS B 1 232 ? -6.816 33.595 32.860 1.00 67.18 229 LYS B N 1
ATOM 3777 C CA . LYS B 1 232 ? -7.091 34.727 31.977 1.00 71.04 229 LYS B CA 1
ATOM 3778 C C . LYS B 1 232 ? -8.089 34.297 30.900 1.00 71.30 229 LYS B C 1
ATOM 3779 O O . LYS B 1 232 ? -8.865 35.110 30.420 1.00 73.22 229 LYS B O 1
ATOM 3785 N N . CYS B 1 233 ? -8.079 33.012 30.560 1.00 70.31 230 CYS B N 1
ATOM 3786 C CA . CYS B 1 233 ? -9.073 32.448 29.617 1.00 70.81 230 CYS B CA 1
ATOM 3787 C C . CYS B 1 233 ? -10.473 32.575 30.179 1.00 68.96 230 CYS B C 1
ATOM 3788 O O . CYS B 1 233 ? -11.384 32.892 29.483 1.00 69.45 230 CYS B O 1
ATOM 3791 N N . PHE B 1 234 ? -10.622 32.375 31.468 1.00 66.79 231 PHE B N 1
ATOM 3792 C CA . PHE B 1 234 ? -11.937 32.412 32.053 1.00 65.92 231 PHE B CA 1
ATOM 3793 C C . PHE B 1 234 ? -12.603 33.784 32.093 1.00 67.40 231 PHE B C 1
ATOM 3794 O O . PHE B 1 234 ? -13.729 33.913 32.582 1.00 66.99 231 PHE B O 1
ATOM 3802 N N . LYS B 1 235 ? -11.942 34.810 31.582 1.00 69.71 232 LYS B N 1
ATOM 3803 C CA . LYS B 1 235 ? -12.526 36.133 31.691 1.00 72.10 232 LYS B CA 1
ATOM 3804 C C . LYS B 1 235 ? -13.509 36.343 30.553 1.00 74.18 232 LYS B C 1
ATOM 3805 O O . LYS B 1 235 ? -14.158 37.369 30.488 1.00 75.94 232 LYS B O 1
ATOM 3811 N N . GLN B 1 236 ? -13.620 35.350 29.673 1.00 74.39 233 GLN B N 1
ATOM 3812 C CA . GLN B 1 236 ? -14.639 35.330 28.635 1.00 76.71 233 GLN B CA 1
ATOM 3813 C C . GLN B 1 236 ? -16.010 34.860 29.082 1.00 74.61 233 GLN B C 1
ATOM 3814 O O . GLN B 1 236 ? -16.152 33.984 29.918 1.00 71.98 233 GLN B O 1
ATOM 3820 N N . GLY B 1 237 ? -17.026 35.462 28.496 1.00 75.90 234 GLY B N 1
ATOM 3821 C CA . GLY B 1 237 ? -18.381 35.075 28.839 1.00 75.51 234 GLY B CA 1
ATOM 3822 C C . GLY B 1 237 ? -18.827 33.934 27.944 1.00 75.47 234 GLY B C 1
ATOM 3823 O O . GLY B 1 237 ? -19.915 34.024 27.330 1.00 77.47 234 GLY B O 1
ATOM 3824 N N . ASN B 1 238 ? -17.997 32.874 27.872 1.00 73.38 235 ASN B N 1
ATOM 3825 C CA . ASN B 1 238 ? -18.151 31.849 26.830 1.00 72.21 235 ASN B CA 1
ATOM 3826 C C . ASN B 1 238 ? -17.352 30.608 27.057 1.00 70.33 235 ASN B C 1
ATOM 3827 O O . ASN B 1 238 ? -16.156 30.621 26.867 1.00 70.73 235 ASN B O 1
ATOM 3832 N N . LEU B 1 239 ? -18.014 29.508 27.371 1.00 68.53 236 LEU B N 1
ATOM 3833 C CA . LEU B 1 239 ? -17.260 28.313 27.626 1.00 67.41 236 LEU B CA 1
ATOM 3834 C C . LEU B 1 239 ? -16.506 27.778 26.409 1.00 68.21 236 LEU B C 1
ATOM 3835 O O . LEU B 1 239 ? -15.445 27.204 26.564 1.00 67.10 236 LEU B O 1
ATOM 3840 N N . ASP B 1 240 ? -17.041 27.949 25.212 1.00 68.82 237 ASP B N 1
ATOM 3841 C CA . ASP B 1 240 ? -16.370 27.387 24.046 1.00 70.49 237 ASP B CA 1
ATOM 3842 C C . ASP B 1 240 ? -15.061 28.121 23.750 1.00 71.36 237 ASP B C 1
ATOM 3843 O O . ASP B 1 240 ? -14.124 27.542 23.195 1.00 72.39 237 ASP B O 1
ATOM 3848 N N . ILE B 1 241 ? -15.042 29.411 24.079 1.00 71.55 238 ILE B N 1
ATOM 3849 C CA . ILE B 1 241 ? -13.877 30.272 23.904 1.00 72.32 238 ILE B CA 1
ATOM 3850 C C . ILE B 1 241 ? -12.873 29.883 25.022 1.00 69.33 238 ILE B C 1
ATOM 3851 O O . ILE B 1 241 ? -11.707 29.610 24.740 1.00 68.51 238 ILE B O 1
ATOM 3856 N N . ILE B 1 242 ? -13.331 29.806 26.270 1.00 67.17 239 ILE B N 1
ATOM 3857 C CA . ILE B 1 242 ? -12.434 29.381 27.352 1.00 65.80 239 ILE B CA 1
ATOM 3858 C C . ILE B 1 242 ? -11.756 28.094 26.980 1.00 66.58 239 ILE B C 1
ATOM 3859 O O . ILE B 1 242 ? -10.559 27.957 27.096 1.00 67.09 239 ILE B O 1
ATOM 3872 N N . LYS B 1 244 ? -11.410 26.772 23.826 1.00 73.09 241 LYS B N 1
ATOM 3873 C CA . LYS B 1 244 ? -10.548 26.881 22.636 1.00 74.84 241 LYS B CA 1
ATOM 3874 C C . LYS B 1 244 ? -9.150 27.418 22.996 1.00 73.98 241 LYS B C 1
ATOM 3875 O O . LYS B 1 244 ? -8.145 26.921 22.500 1.00 75.06 241 LYS B O 1
ATOM 3881 N N . ASP B 1 245 ? -9.112 28.427 23.857 1.00 72.88 242 ASP B N 1
ATOM 3882 C CA . ASP B 1 245 ? -7.878 29.031 24.354 1.00 72.84 242 ASP B CA 1
ATOM 3883 C C . ASP B 1 245 ? -7.043 28.076 25.226 1.00 71.76 242 ASP B C 1
ATOM 3884 O O . ASP B 1 245 ? -5.827 28.208 25.296 1.00 72.73 242 ASP B O 1
ATOM 3889 N N . ILE B 1 246 ? -7.702 27.140 25.903 1.00 70.26 243 ILE B N 1
ATOM 3890 C CA . ILE B 1 246 ? -7.019 26.141 26.694 1.00 69.68 243 ILE B CA 1
ATOM 3891 C C . ILE B 1 246 ? -6.528 24.976 25.848 1.00 72.91 243 ILE B C 1
ATOM 3892 O O . ILE B 1 246 ? -5.944 24.023 26.359 1.00 72.82 243 ILE B O 1
ATOM 3897 N N . GLU B 1 247 ? -6.766 25.018 24.558 1.00 76.98 244 GLU B N 1
ATOM 3898 C CA . GLU B 1 247 ? -6.216 23.963 23.750 1.00 80.84 244 GLU B CA 1
ATOM 3899 C C . GLU B 1 247 ? -5.211 24.566 22.786 1.00 83.64 244 GLU B C 1
ATOM 3900 O O . GLU B 1 247 ? -4.494 23.851 22.047 1.00 85.00 244 GLU B O 1
ATOM 3906 N N . GLU B 1 248 ? -5.186 25.901 22.814 1.00 84.47 245 GLU B N 1
ATOM 3907 C CA . GLU B 1 248 ? -4.160 26.689 22.140 1.00 87.13 245 GLU B CA 1
ATOM 3908 C C . GLU B 1 248 ? -2.906 26.553 23.005 1.00 84.64 245 GLU B C 1
ATOM 3909 O O . GLU B 1 248 ? -1.802 26.343 22.522 1.00 86.21 245 GLU B O 1
ATOM 3915 N N . ILE B 1 249 ? -3.101 26.629 24.302 1.00 81.07 246 ILE B N 1
ATOM 3916 C CA . ILE B 1 249 ? -1.991 26.557 25.213 1.00 78.24 246 ILE B CA 1
ATOM 3917 C C . ILE B 1 249 ? -1.322 25.175 25.188 1.00 78.31 246 ILE B C 1
ATOM 3918 O O . ILE B 1 249 ? -0.107 25.098 25.227 1.00 79.65 246 ILE B O 1
ATOM 3923 N N . PHE B 1 250 ? -2.075 24.093 25.028 1.00 77.51 247 PHE B N 1
ATOM 3924 C CA . PHE B 1 250 ? -1.494 22.751 25.169 1.00 76.30 247 PHE B CA 1
ATOM 3925 C C . PHE B 1 250 ? -1.325 21.914 23.890 1.00 78.62 247 PHE B C 1
ATOM 3926 O O . PHE B 1 250 ? -1.342 20.687 23.963 1.00 78.67 247 PHE B O 1
ATOM 3934 N N . LYS B 1 251 ? -1.140 22.537 22.732 1.00 80.51 248 LYS B N 1
ATOM 3935 C CA . LYS B 1 251 ? -0.859 21.773 21.511 1.00 82.75 248 LYS B CA 1
ATOM 3936 C C . LYS B 1 251 ? 0.485 21.004 21.566 1.00 83.35 248 LYS B C 1
ATOM 3937 O O . LYS B 1 251 ? 0.772 20.094 20.754 1.00 84.42 248 LYS B O 1
#

Radius of gyration: 22.17 Å; Cα contacts (8 Å, |Δi|>4): 939; chains: 2; bounding box: 44×61×53 Å

InterPro domains:
  IPR002028 Tryptophan synthase, alpha chain [MF_00131] (8-249)
  IPR002028 Tryptophan synthase, alpha chain [PF00290] (9-233)
  IPR002028 Tryptophan synthase, alpha chain [PTHR43406] (9-234)
  IPR002028 Tryptophan synthase, alpha chain [TIGR00262] (8-246)
  IPR002028 Tryptophan synthase, alpha chain [cd04724] (12-248)
  IPR011060 Ribulose-phosphate binding barrel [SSF51366] (7-241)
  IPR013785 Aldolase-type TIM barrel [G3DSA:3.20.20.70] (1-249)
  IPR018204 Tryptophan synthase, alpha chain, active site [PS00167] (42-55)

Nearest PDB structures (foldseek):
  3tha-assembly1_A  TM=1.004E+00  e=1.105E-49  Campylobacter jejuni subsp. jejuni NCTC 11168 = ATCC 700819
  5e0k-assembly3_K  TM=8.489E-01  e=5.123E-19  Pyrococcus furiosus DSM 3638
  1wdw-assembly2_E  TM=8.541E-01  e=4.645E-18  Pyrococcus furiosus
  1tjr-assembly1_A  TM=8.687E-01  e=2.743E-17  Zea mays
  6qky-assembly2_C  TM=7.170E-01  e=5.381E-17  Streptococcus pneumoniae

Sequence (489 aa):
AVDFRKFYKENANVAYTVLGYPNLQQTSEAFLQRLDQSPIDILELGVAYSDPIADGEIIADAAKIALDQGVDIHSVFELLARIKTKKALVFVYYNLIFSYGLEKKFVKKAKSLGICALIVPELSFEESDDLIKECERYNIALITLVSVTTPKERVKKLVKHAKGFIYLLASIGITGTKSVEEAILQDKVKEIRSFTNLPIFVGFGIQNNQDVKRRKVADGVIVGTSIVKCFKQGNLDIIKDIEEIFAVDFRKFYKENANVAYTVLGYPNLQQTSEAFLQRLDQSPIDILELGVAYSSDPIADGEIIADAAKIALDQGVDIHSVFELLARIKTKKALVFVYYNLIFSYGLEKFVKKAKSLGICALIVPELSFEESDDLIKECERYNIALITLVSVTTPKERVKKLVKHAKGFIYLLASIGITGTKSVEEAILQDKVKEIRSFTNLPIFVGFGIQNNQDVKRRKVADGVIVGTSIVKCFKQGNLDIIKDIEEIFK

CATH classification: 3.20.20.70

Secondary structure (DSSP, 8-state):
---GGGS-SSSEEEEEEETTSS-HHHHHHHHHTGGGSS-SEEEEE---S---S---HHHHHHHHHHHTT--HHHHHHHHHH---SSEEE---HHHHHHH-HHHHHHHHHHTTEEEE--TT--GGG-HHHHHHHHHTT-EE-EEEETTS-HHHHHHHHTT--S-EEEE--S-SSS-SHHHHHHHHHHHHHHHTT--S-EEEESS--SHHHHH---SSSEEEE-HHHHHHTTSS-TTT--HHHHH-/---GGGS-SSSEEEEEEETTSS-HHHHHHHHHTGGGSS-SEEEEE--SS----SS-HHHHHHHHHHHTT--HHHHHHHHHT---SSEEE---HHHHHHH-HHHHHHHHHHTTEEEE--TT--GGG-HHHHHHHHHHT-EE-EEE-TTS-HHHHHHHHTT--S-EEEE--S-SS--HHHHHHHHHHHHHHHHTT--S-EEEESS--SSHHHH---SSSEEEE-HHHHHHTTSS-TTT--HHHHTT-

Foldseek 3Di:
DDDLCVQDPLFAAEEEAEQQVLHNVLVLVCLQCVQVFSHQEYEYEFADDQDDPDDDQVRVRNVNSVVNVGHDVVVLVSLQVGDDPGAYEYYAVVNCVVVDLLNVLVSCLVSRHQEYEHPPCDPVNCVVSVVNCVVSRHFYEFEEELPDDLVVLLVRAQPGPAEYEYEADCDPPVDDVVSLVSLLVVLVSNVVRDVGFYEYEDPQAALVSQVCSPRTRYYYDYSNLHVLSVDDDVVSNVRSRRRD/DDALPVQDDFAAEEEEAEQQVLHNVLVLVCLQCVQVFRHRAYEYEYADDQDPDDPALRRVRRVNSVVNPGAVVVVLVSLQPGDDPHAYEYYACVSCVVCDLLNVLQSCVVSRHAEYEHPPCDPVNCPVNVVSCVVSNHFHEEEDELPQDLVVLLVRQLPGDAEHEYEQDC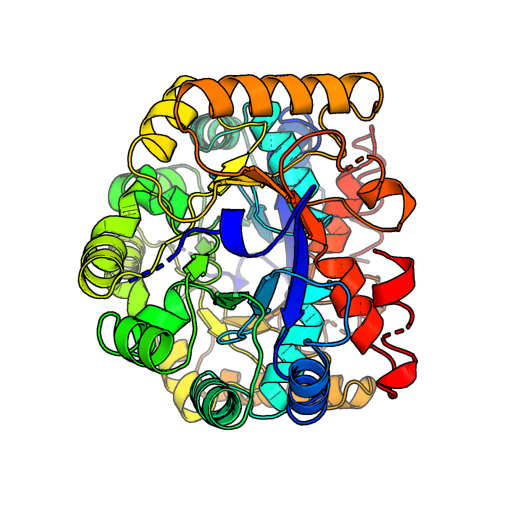PVPVDPPVSQVSLLVVQVSNVVRDDGFYEYDDPQAAAVSQVSSVRTRYYYYYSRLSVLSVDPDSVSNCSSNRNHD

Solvent-accessible surface area: 20980 Å² total